Protein AF-A0AAV9QFA5-F1 (afdb_monomer)

Solvent-accessible surface area (backbone atoms only — not comparable to full-atom values): 26543 Å² total; per-residue (Å²): 133,83,76,80,72,78,78,50,74,69,52,58,62,49,67,73,50,55,66,66,58,46,46,51,51,48,48,49,70,67,62,62,90,58,71,63,77,58,54,52,58,55,51,23,68,74,67,77,43,83,63,63,89,47,69,68,57,44,50,54,50,54,72,70,47,54,64,67,56,48,46,51,50,44,53,53,52,51,53,55,50,52,61,46,68,68,60,72,79,77,77,78,78,76,82,81,81,81,80,79,87,76,86,72,86,90,49,77,66,59,58,51,55,64,50,51,72,65,62,78,75,72,74,91,72,58,77,69,55,53,54,53,49,52,52,51,49,51,54,51,51,51,55,50,52,53,51,52,52,50,51,49,54,52,50,53,50,50,51,52,51,52,51,52,51,52,54,51,51,52,50,56,49,52,54,52,51,52,51,51,52,51,52,52,50,52,52,52,51,53,52,50,53,52,52,51,51,50,54,50,52,49,53,52,52,53,52,54,50,52,53,52,50,52,54,49,52,53,49,55,50,49,52,51,53,52,53,50,51,55,50,50,54,51,53,50,51,53,49,50,52,51,54,50,51,53,50,52,49,53,53,51,52,53,53,52,51,53,50,50,52,53,50,52,53,50,53,51,52,52,52,52,52,52,53,52,50,52,52,51,50,53,51,50,51,50,52,53,51,48,51,52,50,52,51,54,51,51,58,50,59,78,71,58,84,90,80,82,89,85,90,83,84,88,81,90,83,78,88,82,90,77,87,83,88,80,90,81,91,78,93,74,82,85,81,82,78,83,75,80,76,78,82,78,82,80,83,76,85,76,84,89,81,90,78,92,85,83,84,90,82,89,79,88,75,81,89,77,89,75,82,87,81,87,78,90,84,82,90,78,83,84,81,82,85,84,82,96,81,77,87,85,84,76,90,85,82,88,81,91,78,84,86,83,88,76,90,81,83,84,85,90,134

Secondary structure (DSSP, 8-state):
----PPPPHHHHHHHTS-HHHHHHHHHHHHHSS--HHHHHHHHHHHHSSPPPSSHHHHHHHHHHS-HHHHHHHHHHHHHHHHHHHTGGG---PPP------------HHHHHHHHHHHHTT-----HHHHHHHHHHHHHHHHHHHHHHHHHHHHHHHHHHHHHHHHHHHHHHHHHHHHHHHHHHHHHHHHHHHHHHHHHHHHHHHHHHHHHHHHHHHHHHHHHHHHHHHHHHHHHHHHHHHHHHHHHHHHHHHHHHHHHHHHHHHHHHHHHHHHHHHHHHHHHHHHHHHHHHHHHHHHHHHTT------------------------------------------------------------------------------------S-------------------------

Foldseek 3Di:
DPPPDDDDPLLVVLVPDDLVVLLVLLVVLCVPPDDNVQLQVQQCVLVVHRQDPDPVSNSVVSVPDDSNVSSVSNVSSVVSVVVVVVPPPPDDDDPPDDDDDDDDDDDPVVVVVVVVVVVVPDPDDDPVVVVVVVVVVVVVVVVVVVVVVVVVVVVVVVVVVVVVVVVVVVVVVVVVVVVVVVVVVVVVVVVVVVVVVVVVVVVVVVVVVVVVVVVVVVVVVVVVVVVVVVVVVVVVVVVVVVVVVVVVVVVVVVVVVVVVVVVVVVVVVVVVVVVVVVVVVVVVVVVVVVVVVVVVVVVVVVVDDDDDDDDDDDDDDDDDDDDDDDDDDDDDDDDDDPPPDDDDPPPDDDDDDDDDDDDDDDDDDDDDDDDDDDDDDDDDDDDDDDDPDDDDDDDDDDDDDDDDDDDDDDDDD

Organism: NCBI:txid1690605

pLDDT: mean 73.98, std 24.0, range [32.34, 98.69]

Structure (mmCIF, N/CA/C/O backbone):
data_AF-A0AAV9QFA5-F1
#
_entry.id   AF-A0AAV9QFA5-F1
#
loop_
_atom_site.group_PDB
_atom_site.id
_atom_site.type_symbol
_atom_site.label_atom_id
_atom_site.label_alt_id
_atom_site.label_comp_id
_atom_site.label_asym_id
_atom_site.label_entity_id
_atom_site.label_seq_id
_atom_site.pdbx_PDB_ins_code
_atom_site.Cartn_x
_atom_site.Cartn_y
_atom_site.Cartn_z
_atom_site.occupancy
_atom_site.B_iso_or_equiv
_atom_site.auth_seq_id
_atom_site.auth_comp_id
_atom_site.auth_asym_id
_atom_site.auth_atom_id
_atom_site.pdbx_PDB_model_num
ATOM 1 N N . MET A 1 1 ? -21.605 -29.987 -38.524 1.00 42.47 1 MET A N 1
ATOM 2 C CA . MET A 1 1 ? -20.638 -30.552 -37.555 1.00 42.47 1 MET A CA 1
ATOM 3 C C . MET A 1 1 ? -19.400 -29.668 -37.545 1.00 42.47 1 MET A C 1
ATOM 5 O O . MET A 1 1 ? -18.471 -29.911 -38.312 1.00 42.47 1 MET A O 1
ATOM 9 N N . ASP A 1 2 ? -19.405 -28.614 -36.729 1.00 53.00 2 ASP A N 1
ATOM 10 C CA . ASP A 1 2 ? -18.242 -27.740 -36.583 1.00 53.00 2 ASP A CA 1
ATOM 11 C C . ASP A 1 2 ? -17.099 -28.511 -35.930 1.00 53.00 2 ASP A C 1
ATOM 13 O O . ASP A 1 2 ? -17.177 -28.951 -34.780 1.00 53.00 2 ASP A O 1
ATOM 17 N N . ARG A 1 3 ? -16.024 -28.720 -36.691 1.00 61.84 3 ARG A N 1
ATOM 18 C CA . ARG A 1 3 ? -14.793 -29.314 -36.171 1.00 61.84 3 ARG A CA 1
ATOM 19 C C . ARG A 1 3 ? -14.225 -28.343 -35.139 1.00 61.84 3 ARG A C 1
ATOM 21 O O . ARG A 1 3 ? -13.614 -27.347 -35.521 1.00 61.84 3 ARG A O 1
ATOM 28 N N . LYS A 1 4 ? -14.427 -28.633 -33.848 1.00 66.50 4 LYS A N 1
ATOM 29 C CA . LYS A 1 4 ? -13.821 -27.899 -32.727 1.00 66.50 4 LYS A CA 1
ATOM 30 C C . LYS A 1 4 ? -12.313 -27.797 -32.975 1.00 66.50 4 LYS A C 1
ATOM 32 O O . LYS A 1 4 ? -11.585 -28.782 -32.846 1.00 66.50 4 LYS A O 1
ATOM 37 N N . ARG A 1 5 ? -11.847 -26.621 -33.407 1.00 71.50 5 ARG A N 1
ATOM 38 C CA . ARG A 1 5 ? -10.420 -26.353 -33.598 1.00 71.50 5 ARG A CA 1
ATOM 39 C C . ARG A 1 5 ? -9.764 -26.420 -32.226 1.00 71.50 5 ARG A C 1
ATOM 41 O O . ARG A 1 5 ? -10.173 -25.704 -31.318 1.00 71.50 5 ARG A O 1
ATOM 48 N N . LYS A 1 6 ? -8.765 -27.292 -32.075 1.00 79.56 6 LYS A N 1
ATOM 49 C CA . LYS A 1 6 ? -7.965 -27.347 -30.849 1.00 79.56 6 LYS A CA 1
ATOM 50 C C . LYS A 1 6 ? -7.319 -25.968 -30.632 1.00 79.56 6 LYS A C 1
ATOM 52 O O . LYS A 1 6 ? -6.746 -25.440 -31.591 1.00 79.56 6 LYS A O 1
ATOM 57 N N . PRO A 1 7 ? -7.430 -25.374 -29.432 1.00 78.88 7 PRO A N 1
ATOM 58 C CA . PRO A 1 7 ? -6.822 -24.082 -29.153 1.00 78.88 7 PRO A CA 1
ATOM 59 C C . PRO A 1 7 ? -5.304 -24.178 -29.339 1.00 78.88 7 PRO A C 1
ATOM 61 O O . PRO A 1 7 ? -4.666 -25.150 -28.934 1.00 78.88 7 PRO A O 1
ATOM 64 N N . THR A 1 8 ? -4.720 -23.185 -30.008 1.00 87.12 8 THR A N 1
ATOM 65 C CA . THR A 1 8 ? -3.267 -23.071 -30.153 1.00 87.12 8 THR A CA 1
ATOM 66 C C . THR A 1 8 ? -2.633 -22.771 -28.793 1.00 87.12 8 THR A C 1
ATOM 68 O O . THR A 1 8 ? -3.228 -22.083 -27.968 1.00 87.12 8 THR A O 1
ATOM 71 N N . ARG A 1 9 ? -1.395 -23.232 -28.558 1.00 90.12 9 ARG A N 1
ATOM 72 C CA . ARG A 1 9 ? -0.648 -22.981 -27.304 1.00 90.12 9 ARG A CA 1
ATOM 73 C C . ARG A 1 9 ? -0.592 -21.490 -26.935 1.00 90.12 9 ARG A C 1
ATOM 75 O O . ARG A 1 9 ? -0.632 -21.139 -25.764 1.00 90.12 9 ARG A O 1
ATOM 82 N N . THR A 1 10 ? -0.525 -20.611 -27.935 1.00 89.94 10 THR A N 1
ATOM 83 C CA . THR A 1 10 ? -0.555 -19.152 -27.753 1.00 89.94 10 THR A CA 1
ATOM 84 C C . THR A 1 10 ? -1.897 -18.662 -27.213 1.00 89.94 10 THR A C 1
ATOM 86 O O . THR A 1 10 ? -1.917 -17.769 -26.378 1.00 89.94 10 THR A O 1
ATOM 89 N N . ARG A 1 11 ? -3.013 -19.264 -27.645 1.00 92.88 11 ARG A N 1
ATOM 90 C CA . ARG A 1 11 ? -4.355 -18.930 -27.155 1.00 92.88 11 ARG A CA 1
ATOM 91 C C . ARG A 1 11 ? -4.520 -19.322 -25.689 1.00 92.88 11 ARG A C 1
ATOM 93 O O . ARG A 1 11 ? -4.958 -18.489 -24.915 1.00 92.88 11 ARG A O 1
ATOM 100 N N . GLN A 1 12 ? -4.073 -20.521 -25.309 1.00 93.62 12 GLN A N 1
ATOM 101 C CA . GLN A 1 12 ? -4.110 -20.979 -23.911 1.00 93.62 12 GLN A CA 1
ATOM 102 C C . GLN A 1 12 ? -3.347 -20.029 -22.978 1.00 93.62 12 GLN A C 1
ATOM 104 O O . GLN A 1 12 ? -3.880 -19.610 -21.963 1.00 93.62 12 GLN A O 1
ATOM 109 N N . LYS A 1 13 ? -2.142 -19.593 -23.374 1.00 94.88 13 LYS A N 1
ATOM 110 C CA . LYS A 1 13 ? -1.381 -18.597 -22.602 1.00 94.88 13 LYS A CA 1
ATOM 111 C C . LYS A 1 13 ? -2.098 -17.253 -22.479 1.00 94.88 13 LYS A C 1
ATOM 113 O O . LYS A 1 13 ? -1.932 -16.575 -21.482 1.00 94.88 13 LYS A O 1
ATOM 118 N N . LEU A 1 14 ? -2.846 -16.838 -23.501 1.00 95.00 14 LEU A N 1
ATOM 119 C CA . LEU A 1 14 ? -3.589 -15.575 -23.488 1.00 95.00 14 LEU A CA 1
ATOM 120 C C . LEU A 1 14 ? -4.893 -15.660 -22.679 1.00 95.00 14 LEU A C 1
ATOM 122 O O . LEU A 1 14 ? -5.385 -14.636 -22.218 1.00 95.00 14 LEU A O 1
ATOM 126 N N . GLU A 1 15 ? -5.433 -16.864 -22.475 1.00 95.06 15 GLU A N 1
ATOM 127 C CA . GLU A 1 15 ? -6.587 -17.101 -21.601 1.00 95.06 15 GLU A CA 1
ATOM 128 C C . GLU A 1 15 ? -6.242 -16.903 -20.114 1.00 95.06 15 GLU A C 1
ATOM 130 O O . GLU A 1 15 ? -7.139 -16.575 -19.339 1.00 95.06 15 GLU A O 1
ATOM 135 N N . GLU A 1 16 ? -4.967 -17.010 -19.725 1.00 95.88 16 GLU A N 1
ATOM 136 C CA . GLU A 1 16 ? -4.486 -16.748 -18.356 1.00 95.88 16 GLU A CA 1
ATOM 137 C C . GLU A 1 16 ? -4.472 -15.250 -18.000 1.00 95.88 16 GLU A C 1
ATOM 139 O O . GLU A 1 16 ? -4.612 -14.904 -16.831 1.00 95.88 16 GLU A O 1
ATOM 144 N N . TYR A 1 17 ? -4.375 -14.358 -18.991 1.00 95.88 17 TYR A N 1
ATOM 145 C CA . TYR A 1 17 ? -4.327 -12.911 -18.753 1.00 95.88 17 TYR A CA 1
ATOM 146 C C . TYR A 1 17 ? -5.702 -12.346 -18.374 1.00 95.88 17 TYR A C 1
ATOM 148 O O . TYR A 1 17 ? -6.745 -12.773 -18.895 1.00 95.88 17 TYR A O 1
ATOM 156 N N . ASN A 1 18 ? -5.718 -11.351 -17.487 1.00 96.50 18 ASN A N 1
ATOM 157 C CA . ASN A 1 18 ? -6.930 -10.588 -17.192 1.00 96.50 18 ASN A CA 1
ATOM 158 C C . ASN A 1 18 ? -7.257 -9.602 -18.339 1.00 96.50 18 ASN A C 1
ATOM 160 O O . ASN A 1 18 ? -6.518 -9.463 -19.321 1.00 96.50 18 ASN A O 1
ATOM 164 N N . LYS A 1 19 ? -8.426 -8.957 -18.266 1.00 96.94 19 LYS A N 1
ATOM 165 C CA . LYS A 1 19 ? -8.888 -8.069 -19.340 1.00 96.94 19 LYS A CA 1
ATOM 166 C C . LYS A 1 19 ? -7.982 -6.840 -19.466 1.00 96.94 19 LYS A C 1
ATOM 168 O O . LYS A 1 19 ? -7.633 -6.477 -20.590 1.00 96.94 19 LYS A O 1
ATOM 173 N N . GLU A 1 20 ? -7.578 -6.231 -18.351 1.00 95.56 20 GLU A N 1
ATOM 174 C CA . GLU A 1 20 ? -6.717 -5.044 -18.352 1.00 95.56 20 GLU A CA 1
ATOM 175 C C . GLU A 1 20 ? -5.323 -5.332 -18.925 1.00 95.56 20 GLU A C 1
ATOM 177 O O . GLU A 1 20 ? -4.786 -4.529 -19.688 1.00 95.56 20 GLU A O 1
ATOM 182 N N . GLU A 1 21 ? -4.747 -6.494 -18.628 1.00 96.25 21 GLU A N 1
ATOM 183 C CA . GLU A 1 21 ? -3.449 -6.939 -19.132 1.00 96.25 21 GLU A CA 1
ATOM 184 C C . GLU A 1 21 ? -3.484 -7.164 -20.643 1.00 96.25 21 GLU A C 1
ATOM 186 O O . GLU A 1 21 ? -2.555 -6.768 -21.349 1.00 96.25 21 GLU A O 1
ATOM 191 N N . LEU A 1 22 ? -4.564 -7.759 -21.163 1.00 96.06 22 LEU A N 1
ATOM 192 C CA . LEU A 1 22 ? -4.754 -7.918 -22.605 1.00 96.06 22 LEU A CA 1
ATOM 193 C C . LEU A 1 22 ? -4.885 -6.561 -23.301 1.00 96.06 22 LEU A C 1
ATOM 195 O O . LEU A 1 22 ? -4.252 -6.349 -24.335 1.00 96.06 22 LEU A O 1
ATOM 199 N N . VAL A 1 23 ? -5.651 -5.626 -22.728 1.00 95.50 23 VAL A N 1
ATOM 200 C CA . VAL A 1 23 ? -5.765 -4.255 -23.253 1.00 95.50 23 VAL A CA 1
ATOM 201 C C . VAL A 1 23 ? -4.403 -3.564 -23.239 1.00 95.50 23 VAL A C 1
ATOM 203 O O . VAL A 1 23 ? -3.981 -3.036 -24.264 1.00 95.50 23 VAL A O 1
ATOM 206 N N . THR A 1 24 ? -3.673 -3.637 -22.126 1.00 94.75 24 THR A N 1
ATOM 207 C CA . THR A 1 24 ? -2.336 -3.041 -21.976 1.00 94.75 24 THR A CA 1
ATOM 208 C C . THR A 1 24 ? -1.352 -3.625 -22.983 1.00 94.75 24 THR A C 1
ATOM 210 O O . THR A 1 24 ? -0.575 -2.896 -23.597 1.00 94.75 24 THR A O 1
ATOM 213 N N . ARG A 1 25 ? -1.415 -4.937 -23.221 1.00 93.75 25 ARG A N 1
ATOM 214 C CA . ARG A 1 25 ? -0.549 -5.620 -24.181 1.00 93.75 25 ARG A CA 1
ATOM 215 C C . ARG A 1 25 ? -0.886 -5.299 -25.633 1.00 93.75 25 ARG A C 1
ATOM 217 O O . ARG A 1 25 ? 0.012 -5.230 -26.466 1.00 93.75 25 ARG A O 1
ATOM 224 N N . ILE A 1 26 ? -2.162 -5.107 -25.957 1.00 92.06 26 ILE A N 1
ATOM 225 C CA . ILE A 1 26 ? -2.571 -4.611 -27.275 1.00 92.06 26 ILE A CA 1
ATOM 226 C C . ILE A 1 26 ? -2.088 -3.168 -27.452 1.00 92.06 26 ILE A C 1
ATOM 228 O O . ILE A 1 26 ? -1.515 -2.857 -28.494 1.00 92.06 26 ILE A O 1
ATOM 232 N N . SER A 1 27 ? -2.247 -2.319 -26.434 1.00 90.94 27 SER A N 1
ATOM 233 C CA . SER A 1 27 ? -1.772 -0.933 -26.446 1.00 90.94 27 SER A CA 1
ATOM 234 C C . SER A 1 27 ? -0.256 -0.844 -26.616 1.00 90.94 27 SER A C 1
ATOM 236 O O . SER A 1 27 ? 0.197 -0.099 -27.475 1.00 90.94 27 SER A O 1
ATOM 238 N N . SER A 1 28 ? 0.536 -1.667 -25.921 1.00 91.50 28 SER A N 1
ATOM 239 C CA . SER A 1 28 ? 1.997 -1.666 -26.090 1.00 91.50 28 SER A CA 1
ATOM 240 C C . SER A 1 28 ? 2.428 -2.109 -27.492 1.00 91.50 28 SER A C 1
ATOM 242 O O . SER A 1 28 ? 3.265 -1.465 -28.121 1.00 91.50 28 SER A O 1
ATOM 244 N N . LEU A 1 29 ? 1.767 -3.125 -28.065 1.00 87.06 29 LEU A N 1
ATOM 245 C CA . LEU A 1 29 ? 1.977 -3.524 -29.465 1.00 87.06 29 LEU A CA 1
ATOM 246 C C . LEU A 1 29 ? 1.606 -2.411 -30.465 1.00 87.06 29 LEU A C 1
ATOM 248 O O . LEU A 1 29 ? 2.094 -2.407 -31.604 1.00 87.06 29 LEU A O 1
ATOM 252 N N . ILE A 1 30 ? 0.734 -1.480 -30.069 1.00 84.06 30 ILE A N 1
ATOM 253 C CA . ILE A 1 30 ? 0.340 -0.296 -30.842 1.00 84.06 30 ILE A CA 1
ATOM 254 C C . ILE A 1 30 ? 1.272 0.897 -30.574 1.00 84.06 30 ILE A C 1
ATOM 256 O O . ILE A 1 30 ? 1.426 1.727 -31.466 1.00 84.06 30 ILE A O 1
ATOM 260 N N . ASP A 1 31 ? 1.934 0.977 -29.427 1.00 81.44 31 ASP A N 1
ATOM 261 C CA . ASP A 1 31 ? 2.825 2.088 -29.078 1.00 81.44 31 ASP A CA 1
ATOM 262 C C . ASP A 1 31 ? 4.261 1.905 -29.588 1.00 81.44 31 ASP A C 1
ATOM 264 O O . ASP A 1 31 ? 4.904 2.897 -29.918 1.00 81.44 31 ASP A O 1
ATOM 268 N N . ASP A 1 32 ? 4.734 0.667 -29.776 1.00 75.44 32 ASP A N 1
ATOM 269 C CA . ASP A 1 32 ? 6.092 0.373 -30.267 1.00 75.44 32 ASP A CA 1
ATOM 270 C C . ASP A 1 32 ? 6.318 0.863 -31.715 1.00 75.44 32 ASP A C 1
ATOM 272 O O . ASP A 1 32 ? 6.100 0.110 -32.657 1.00 75.44 32 ASP A O 1
ATOM 276 N N . GLU A 1 33 ? 6.636 2.144 -31.917 1.00 55.16 33 GLU A N 1
ATOM 277 C CA . GLU A 1 33 ? 7.306 2.798 -33.063 1.00 55.16 33 GLU A CA 1
ATOM 278 C C . GLU A 1 33 ? 7.108 2.195 -34.482 1.00 55.16 33 GLU A C 1
ATOM 280 O O . GLU A 1 33 ? 8.012 2.143 -35.316 1.00 55.16 33 GLU A O 1
ATOM 285 N N . TYR A 1 34 ? 5.898 1.733 -34.804 1.00 62.44 34 TYR A N 1
ATOM 286 C CA . TYR A 1 34 ? 5.556 1.119 -36.090 1.00 62.44 34 TYR A CA 1
ATOM 287 C C . TYR A 1 34 ? 4.639 2.054 -36.887 1.00 62.44 34 TYR A C 1
ATOM 289 O O . TYR A 1 34 ? 3.725 2.665 -36.324 1.00 62.44 34 TYR A O 1
ATOM 297 N N . PRO A 1 35 ? 4.782 2.133 -38.224 1.00 67.88 35 PRO A N 1
ATOM 298 C CA . PRO A 1 35 ? 3.995 3.050 -39.041 1.00 67.88 35 PRO A CA 1
ATOM 299 C C . PRO A 1 35 ? 2.487 2.785 -38.896 1.00 67.88 35 PRO A C 1
ATOM 301 O O . PRO A 1 35 ? 1.965 1.760 -39.364 1.00 67.88 35 PRO A O 1
ATOM 304 N N . ALA A 1 36 ? 1.786 3.751 -38.286 1.00 65.56 36 ALA A N 1
ATOM 305 C CA . ALA A 1 36 ? 0.366 3.722 -37.911 1.00 65.56 36 ALA A CA 1
ATOM 306 C C . ALA A 1 36 ? -0.564 3.231 -39.037 1.00 65.56 36 ALA A C 1
ATOM 308 O O . ALA A 1 36 ? -1.505 2.468 -38.809 1.00 65.56 36 ALA A O 1
ATOM 309 N N . ARG A 1 37 ? -0.229 3.563 -40.293 1.00 67.44 37 ARG A N 1
ATOM 310 C CA . ARG A 1 37 ? -0.969 3.144 -41.498 1.00 67.44 37 ARG A CA 1
ATOM 311 C C . ARG A 1 37 ? -1.100 1.629 -41.643 1.00 67.44 37 ARG A C 1
ATOM 313 O O . ARG A 1 37 ? -2.075 1.137 -42.204 1.00 67.44 37 ARG A O 1
ATOM 320 N N . THR A 1 38 ? -0.118 0.872 -41.167 1.00 66.44 38 THR A N 1
ATOM 321 C CA . THR A 1 38 ? -0.115 -0.583 -41.336 1.00 66.44 38 THR A CA 1
ATOM 322 C C . THR A 1 38 ? -0.769 -1.354 -40.201 1.00 66.44 38 THR A C 1
ATOM 324 O O . THR A 1 38 ? -1.320 -2.421 -40.461 1.00 66.44 38 THR A O 1
ATOM 327 N N . ARG A 1 39 ? -0.799 -0.779 -38.995 1.00 71.12 39 ARG A N 1
ATOM 328 C CA . ARG A 1 39 ? -1.568 -1.292 -37.853 1.00 71.12 39 ARG A CA 1
ATOM 329 C C . ARG A 1 39 ? -3.066 -1.173 -38.112 1.00 71.12 39 ARG A C 1
ATOM 331 O O . ARG A 1 39 ? -3.784 -2.164 -38.003 1.00 71.12 39 ARG A O 1
ATOM 338 N N . LYS A 1 40 ? -3.499 -0.003 -38.600 1.00 71.56 40 LYS A N 1
ATOM 339 C CA . LYS A 1 40 ? -4.902 0.272 -38.942 1.00 71.56 40 LYS A CA 1
ATOM 340 C C . LYS A 1 40 ? -5.465 -0.756 -39.927 1.00 71.56 40 LYS A C 1
ATOM 342 O O . LYS A 1 40 ? -6.566 -1.241 -39.733 1.00 71.56 40 LYS A O 1
ATOM 347 N N . LYS A 1 41 ? -4.673 -1.164 -40.928 1.00 76.12 41 LYS A N 1
ATOM 348 C CA . LYS A 1 41 ? -5.077 -2.154 -41.943 1.00 76.12 41 LYS A CA 1
ATOM 349 C C . LYS A 1 41 ? -5.141 -3.598 -41.428 1.00 76.12 41 LYS A C 1
ATOM 351 O O . LYS A 1 41 ? -5.898 -4.395 -41.976 1.00 76.12 41 LYS A O 1
ATOM 356 N N . ALA A 1 42 ? -4.312 -3.958 -40.447 1.00 69.94 42 ALA A N 1
ATOM 357 C CA . ALA A 1 42 ? -4.328 -5.295 -39.854 1.00 69.94 42 ALA A CA 1
ATOM 358 C C . ALA A 1 42 ? -5.530 -5.448 -38.916 1.00 69.94 42 ALA A C 1
ATOM 360 O O . ALA A 1 42 ? -6.305 -6.387 -39.063 1.00 69.94 42 ALA A O 1
ATOM 361 N N . LEU A 1 43 ? -5.731 -4.472 -38.028 1.00 68.69 43 LEU A N 1
ATOM 362 C CA . LEU A 1 43 ? -6.855 -4.477 -37.101 1.00 68.69 43 LEU A CA 1
ATOM 363 C C . LEU A 1 43 ? -8.196 -4.288 -37.833 1.00 68.69 43 LEU A C 1
ATOM 365 O O . LEU A 1 43 ? -9.148 -4.981 -37.501 1.00 68.69 43 LEU A O 1
ATOM 369 N N . SER A 1 44 ? -8.277 -3.456 -38.882 1.00 78.19 44 SER A N 1
ATOM 370 C CA . SER A 1 44 ? -9.551 -3.227 -39.591 1.00 78.19 44 SER A CA 1
ATOM 371 C C . SER A 1 44 ? -10.041 -4.461 -40.342 1.00 78.19 44 SER A C 1
ATOM 373 O O . SER A 1 44 ? -11.238 -4.718 -40.417 1.00 78.19 44 SER A O 1
ATOM 375 N N . ARG A 1 45 ? -9.112 -5.277 -40.857 1.00 77.06 45 ARG A N 1
ATOM 376 C CA . ARG A 1 45 ? -9.439 -6.558 -41.495 1.00 77.06 45 ARG A CA 1
ATOM 377 C C . ARG A 1 45 ? -9.969 -7.594 -40.511 1.00 77.06 45 ARG A C 1
ATOM 379 O O . ARG A 1 45 ? -10.764 -8.431 -40.919 1.00 77.06 45 ARG A O 1
ATOM 386 N N . GLN A 1 46 ? -9.511 -7.557 -39.262 1.00 67.81 46 GLN A N 1
ATOM 387 C CA . GLN A 1 46 ? -9.913 -8.515 -38.233 1.00 67.81 46 GLN A CA 1
ATOM 388 C C . GLN A 1 46 ? -11.216 -8.099 -37.540 1.00 67.81 46 GLN A C 1
ATOM 390 O O . GLN A 1 46 ? -12.036 -8.949 -37.214 1.00 67.81 46 GLN A O 1
ATOM 395 N N . LEU A 1 47 ? -11.394 -6.792 -37.329 1.00 64.56 47 LEU A N 1
ATOM 396 C CA . LEU A 1 47 ? -12.547 -6.212 -36.644 1.00 64.56 47 LEU A CA 1
ATOM 397 C C . LEU A 1 47 ? -13.806 -6.172 -37.510 1.00 64.56 47 LEU A C 1
ATOM 399 O O . LEU A 1 47 ? -14.907 -6.115 -36.975 1.00 64.56 47 LEU A O 1
ATOM 403 N N . GLY A 1 48 ? -13.661 -6.178 -38.839 1.00 70.88 48 GLY A N 1
ATOM 404 C CA . GLY A 1 48 ? -14.790 -6.008 -39.758 1.00 70.88 48 GLY A CA 1
ATOM 405 C C . GLY A 1 48 ? -15.391 -4.596 -39.746 1.00 70.88 48 GLY A C 1
ATOM 406 O O . GLY A 1 48 ? -16.335 -4.336 -40.484 1.00 70.88 48 GLY A O 1
ATOM 407 N N . CYS A 1 49 ? -14.829 -3.681 -38.955 1.00 65.25 49 CYS A N 1
ATOM 408 C CA . CYS A 1 49 ? -15.191 -2.272 -38.885 1.00 65.25 49 CYS A CA 1
ATOM 409 C C . CYS A 1 49 ? -13.959 -1.376 -39.077 1.00 65.25 49 CYS A C 1
ATOM 411 O O . CYS A 1 49 ? -12.809 -1.777 -38.854 1.00 65.25 49 CYS A O 1
ATOM 413 N N . GLU A 1 50 ? -14.204 -0.153 -39.550 1.00 69.00 50 GLU A N 1
ATOM 414 C CA . GLU A 1 50 ? -13.166 0.865 -39.652 1.00 69.00 50 GLU A CA 1
ATOM 415 C C . GLU A 1 50 ? -12.647 1.183 -38.252 1.00 69.00 50 GLU A C 1
ATOM 417 O O . GLU A 1 50 ? -13.423 1.530 -37.364 1.00 69.00 50 GLU A O 1
ATOM 422 N N . LEU A 1 51 ? -11.334 1.035 -38.035 1.00 71.38 51 LEU A N 1
ATOM 423 C CA . LEU A 1 51 ? -10.775 1.452 -36.756 1.00 71.38 51 LEU A CA 1
ATOM 424 C C . LEU A 1 51 ? -10.971 2.954 -36.592 1.00 71.38 51 LEU A C 1
ATOM 426 O O . LEU A 1 51 ? -10.621 3.695 -37.530 1.00 71.38 51 LEU A O 1
ATOM 430 N N . PRO A 1 52 ? -11.391 3.387 -35.394 1.00 77.75 52 PRO A N 1
ATOM 431 C CA . PRO A 1 52 ? -11.379 4.792 -35.051 1.00 77.75 52 PRO A CA 1
ATOM 432 C C . PRO A 1 52 ? -10.002 5.401 -35.335 1.00 77.75 52 PRO A C 1
ATOM 434 O O . PRO A 1 52 ? -8.956 4.751 -35.204 1.00 77.75 52 PRO A O 1
ATOM 437 N N . ALA A 1 53 ? -10.008 6.625 -35.861 1.00 75.62 53 ALA A N 1
ATOM 438 C CA . ALA A 1 53 ? -8.775 7.347 -36.158 1.00 75.62 53 ALA A CA 1
ATOM 439 C C . ALA A 1 53 ? -8.112 7.865 -34.879 1.00 75.62 53 ALA A C 1
ATOM 441 O O . ALA A 1 53 ? -6.890 8.016 -34.865 1.00 75.62 53 ALA A O 1
ATOM 442 N N . ASP A 1 54 ? -8.909 8.093 -33.835 1.00 84.25 54 ASP A N 1
ATOM 443 C CA . ASP A 1 54 ? -8.444 8.575 -32.549 1.00 84.25 54 ASP A CA 1
ATOM 444 C C . ASP A 1 54 ? -8.032 7.422 -31.616 1.00 84.25 54 ASP A C 1
ATOM 446 O O . ASP A 1 54 ? -8.657 6.358 -31.552 1.00 84.25 54 ASP A O 1
ATOM 450 N N . ARG A 1 55 ? -6.943 7.643 -30.877 1.00 83.44 55 ARG A N 1
ATOM 451 C CA . ARG A 1 55 ? -6.393 6.703 -29.895 1.00 83.44 55 ARG A CA 1
ATOM 452 C C . ARG A 1 55 ? -7.359 6.508 -28.727 1.00 83.44 55 ARG A C 1
ATOM 454 O O . ARG A 1 55 ? -7.494 5.387 -28.238 1.00 83.44 55 ARG A O 1
ATOM 461 N N . SER A 1 56 ? -8.045 7.573 -28.320 1.00 85.94 56 SER A N 1
ATOM 462 C CA . SER A 1 56 ? -9.016 7.559 -27.221 1.00 85.94 56 SER A CA 1
ATOM 463 C C . SER A 1 56 ? -10.199 6.640 -27.540 1.00 85.94 56 SER A C 1
ATOM 465 O O . SER A 1 56 ? -10.562 5.782 -26.740 1.00 85.94 56 SER A O 1
ATOM 467 N N . GLU A 1 57 ? -10.734 6.743 -28.758 1.00 88.12 57 GLU A N 1
ATOM 468 C CA . GLU A 1 57 ? -11.810 5.884 -29.267 1.00 88.12 57 GLU A CA 1
ATOM 469 C C . GLU A 1 57 ? -11.378 4.414 -29.416 1.00 88.12 57 GLU A C 1
ATOM 471 O O . GLU A 1 57 ? -12.154 3.489 -29.170 1.00 88.12 57 GLU A O 1
ATOM 476 N N . LEU A 1 58 ? -10.121 4.162 -29.797 1.00 86.75 58 LEU A N 1
ATOM 477 C CA . LEU A 1 58 ? -9.587 2.801 -29.829 1.00 86.75 58 LEU A CA 1
ATOM 478 C C . LEU A 1 58 ? -9.508 2.201 -28.420 1.00 86.75 58 LEU A C 1
ATOM 480 O O . LEU A 1 58 ? -9.824 1.027 -28.228 1.00 86.75 58 LEU A O 1
ATOM 484 N N . GLN A 1 59 ? -9.111 2.997 -27.430 1.00 90.44 59 GLN A N 1
ATOM 485 C CA . GLN A 1 59 ? -8.998 2.548 -26.049 1.00 90.44 59 GLN A CA 1
ATOM 486 C C . GLN A 1 59 ? -10.366 2.231 -25.435 1.00 90.44 59 GLN A C 1
ATOM 488 O O . GLN A 1 59 ? -10.517 1.176 -24.816 1.00 90.44 59 GLN A O 1
ATOM 493 N N . THR A 1 60 ? -11.385 3.059 -25.677 1.00 91.75 60 THR A N 1
ATOM 494 C CA . THR A 1 60 ? -12.764 2.766 -25.247 1.00 91.75 60 THR A CA 1
ATOM 495 C C . THR A 1 60 ? -13.328 1.527 -25.954 1.00 91.75 60 THR A C 1
ATOM 497 O O . THR A 1 60 ? -14.010 0.702 -25.334 1.00 91.75 60 THR A O 1
ATOM 500 N N . HIS A 1 61 ? -12.982 1.311 -27.228 1.00 90.31 61 HIS A N 1
ATOM 501 C CA . HIS A 1 61 ? -13.346 0.089 -27.946 1.00 90.31 61 HIS A CA 1
ATOM 502 C C . HIS A 1 61 ? -12.692 -1.167 -27.344 1.00 90.31 61 HIS A C 1
ATOM 504 O O . HIS A 1 61 ? -13.342 -2.199 -27.179 1.00 90.31 61 HIS A O 1
ATOM 510 N N . LEU A 1 62 ? -11.416 -1.091 -26.960 1.00 92.62 62 LEU A N 1
ATOM 511 C CA . LEU A 1 62 ? -10.719 -2.201 -26.302 1.00 92.62 62 LEU A CA 1
ATOM 512 C C . LEU A 1 62 ? -11.278 -2.480 -24.898 1.00 92.62 62 LEU A 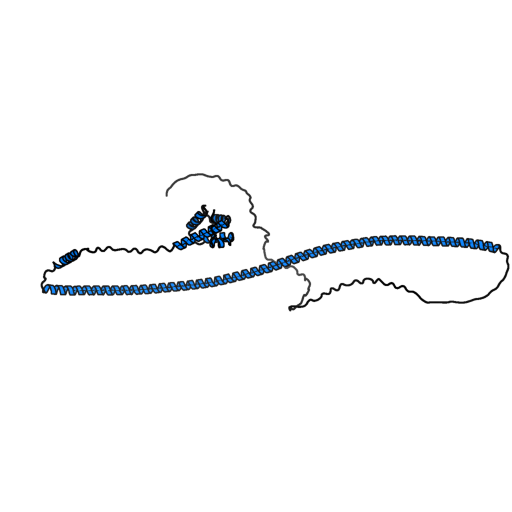C 1
ATOM 514 O O . LEU A 1 62 ? -11.433 -3.641 -24.519 1.00 92.62 62 LEU A O 1
ATOM 518 N N . GLN A 1 63 ? -11.650 -1.442 -24.148 1.00 93.81 63 GLN A N 1
ATOM 519 C CA . GLN A 1 63 ? -12.269 -1.588 -22.827 1.00 93.81 63 GLN A CA 1
ATOM 520 C C . GLN A 1 63 ? -13.673 -2.206 -22.892 1.00 93.81 63 GLN A C 1
ATOM 522 O O . GLN A 1 63 ? -14.049 -2.961 -21.994 1.00 93.81 63 GLN A O 1
ATOM 527 N N . SER A 1 64 ? -14.438 -1.949 -23.957 1.00 93.75 64 SER A N 1
ATOM 528 C CA . SER A 1 64 ? -15.777 -2.528 -24.159 1.00 93.75 64 SER A CA 1
ATOM 529 C C . SER A 1 64 ? -15.764 -3.928 -24.794 1.00 93.75 64 SER A C 1
ATOM 531 O O . SER A 1 64 ? -16.740 -4.668 -24.664 1.00 93.75 64 SER A O 1
ATOM 533 N N . ALA A 1 65 ? -14.662 -4.349 -25.422 1.00 93.19 65 ALA A N 1
ATOM 534 C CA . ALA A 1 65 ? -14.536 -5.670 -26.042 1.00 93.19 65 ALA A CA 1
ATOM 535 C C . ALA A 1 65 ? -14.591 -6.825 -25.019 1.00 93.19 65 ALA A C 1
ATOM 537 O O . ALA A 1 65 ? -14.224 -6.669 -23.855 1.00 93.19 65 ALA A O 1
ATOM 538 N N . THR A 1 66 ? -15.034 -8.015 -25.442 1.00 96.00 66 THR A N 1
ATOM 539 C CA . THR A 1 66 ? -14.978 -9.224 -24.596 1.00 96.00 66 THR A CA 1
ATOM 540 C C . THR A 1 66 ? -13.558 -9.789 -24.543 1.00 96.00 66 THR A C 1
ATOM 542 O O . THR A 1 66 ? -12.740 -9.526 -25.430 1.00 96.00 66 THR A O 1
ATOM 545 N N . LYS A 1 67 ? -13.254 -10.596 -23.519 1.00 96.25 67 LYS A N 1
ATOM 546 C CA . LYS A 1 67 ? -11.928 -11.209 -23.342 1.00 96.25 67 LYS A CA 1
ATOM 547 C C . LYS A 1 67 ? -11.516 -12.033 -24.567 1.00 96.25 67 LYS A C 1
ATOM 549 O O . LYS A 1 67 ? -10.386 -11.922 -25.029 1.00 96.25 67 LYS A O 1
ATOM 554 N N . GLU A 1 68 ? -12.441 -12.784 -25.158 1.00 94.12 68 GLU A N 1
ATOM 555 C CA . GLU A 1 68 ? -12.191 -13.607 -26.346 1.00 94.12 68 GLU A CA 1
ATOM 556 C C . GLU A 1 68 ? -11.777 -12.754 -27.548 1.00 94.12 68 GLU A C 1
ATOM 558 O O . GLU A 1 68 ? -10.819 -13.093 -28.244 1.00 94.12 68 GLU A O 1
ATOM 563 N N . LYS A 1 69 ? -12.452 -11.616 -27.758 1.00 93.06 69 LYS A N 1
ATOM 564 C CA . LYS A 1 69 ? -12.111 -10.675 -28.831 1.00 93.06 69 LYS A CA 1
ATOM 565 C C . LYS A 1 69 ? -10.730 -10.059 -28.617 1.00 93.06 69 LYS A C 1
ATOM 567 O O . LYS A 1 69 ? -9.955 -9.962 -29.562 1.00 93.06 69 LYS A O 1
ATOM 572 N N . LEU A 1 70 ? -10.383 -9.710 -27.378 1.00 94.88 70 LEU A N 1
ATOM 573 C CA . LEU A 1 70 ? -9.053 -9.189 -27.044 1.00 94.88 70 LEU A CA 1
ATOM 574 C C . LEU A 1 70 ? -7.946 -10.226 -27.298 1.00 94.88 70 LEU A C 1
ATOM 576 O O . LEU A 1 70 ? -6.894 -9.893 -27.853 1.00 94.88 70 LEU A O 1
ATOM 580 N N . ILE A 1 71 ? -8.190 -11.497 -26.971 1.00 94.50 71 ILE A N 1
ATOM 581 C CA . ILE A 1 71 ? -7.268 -12.598 -27.285 1.00 94.50 71 ILE A CA 1
ATOM 582 C C . ILE A 1 71 ? -7.082 -12.717 -28.804 1.00 94.50 71 ILE A C 1
ATOM 584 O O . ILE A 1 71 ? -5.952 -12.813 -29.290 1.00 94.50 71 ILE A O 1
ATOM 588 N N . GLU A 1 72 ? -8.170 -12.659 -29.574 1.00 91.75 72 GLU A N 1
ATOM 589 C CA . GLU A 1 72 ? -8.111 -12.707 -31.036 1.00 91.75 72 GLU A CA 1
ATOM 590 C C . GLU A 1 72 ? -7.350 -11.518 -31.633 1.00 91.75 72 GLU A C 1
ATOM 592 O O . GLU A 1 72 ? -6.505 -11.720 -32.512 1.00 91.75 72 GLU A O 1
ATOM 597 N N . TYR A 1 73 ? -7.563 -10.298 -31.132 1.00 91.00 73 TYR A N 1
ATOM 598 C CA . TYR A 1 73 ? -6.816 -9.114 -31.571 1.00 91.00 73 TYR A CA 1
ATOM 599 C C . TYR A 1 73 ? -5.323 -9.259 -31.293 1.00 91.00 73 TYR A C 1
ATOM 601 O O . TYR A 1 73 ? -4.504 -8.997 -32.176 1.00 91.00 73 TYR A O 1
ATOM 609 N N . THR A 1 74 ? -4.968 -9.753 -30.107 1.00 93.12 74 THR A N 1
ATOM 610 C CA . THR A 1 74 ? -3.573 -9.962 -29.704 1.00 93.12 74 THR A CA 1
ATOM 611 C C . THR A 1 74 ? -2.866 -10.951 -30.632 1.00 93.12 74 THR A C 1
ATOM 613 O O . THR A 1 74 ? -1.794 -10.649 -31.161 1.00 93.12 74 THR A O 1
ATOM 616 N N . ILE A 1 75 ? -3.483 -12.106 -30.907 1.00 92.06 75 ILE A N 1
ATOM 617 C CA . ILE A 1 75 ? -2.926 -13.126 -31.814 1.00 92.06 75 ILE A CA 1
ATOM 618 C C . ILE A 1 75 ? -2.766 -12.565 -33.234 1.00 92.06 75 ILE A C 1
ATOM 620 O O . ILE A 1 75 ? -1.754 -12.790 -33.902 1.00 92.06 75 ILE A O 1
ATOM 624 N N . SER A 1 76 ? -3.757 -11.816 -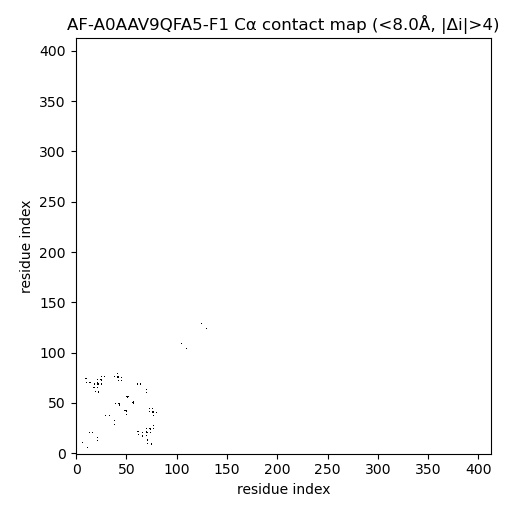33.707 1.00 86.88 76 SER A N 1
ATOM 625 C CA . SER A 1 76 ? -3.775 -11.253 -35.062 1.00 86.88 76 SER A CA 1
ATOM 626 C C . SER A 1 76 ? -2.700 -10.183 -35.261 1.00 86.88 76 SER A C 1
ATOM 628 O O . SER A 1 76 ? -2.028 -10.151 -36.297 1.00 86.88 76 SER A O 1
ATOM 630 N N . LEU A 1 77 ? -2.489 -9.339 -34.248 1.00 87.88 77 LEU A N 1
ATOM 631 C CA . LEU A 1 77 ? -1.402 -8.362 -34.217 1.00 87.88 77 LEU A CA 1
ATOM 632 C C . LEU A 1 77 ? -0.034 -9.047 -34.217 1.00 87.88 77 LEU A C 1
ATOM 634 O O . LEU A 1 77 ? 0.802 -8.731 -35.064 1.00 87.88 77 LEU A O 1
ATOM 638 N N . GLN A 1 78 ? 0.177 -10.020 -33.328 1.00 89.62 78 GLN A N 1
ATOM 639 C CA . GLN A 1 78 ? 1.443 -10.752 -33.222 1.00 89.62 78 GLN A CA 1
ATOM 640 C C . GLN A 1 78 ? 1.802 -11.474 -34.526 1.00 89.62 78 GLN A C 1
ATOM 642 O O . GLN A 1 78 ? 2.901 -11.301 -35.050 1.00 89.62 78 GLN A O 1
ATOM 647 N N . THR A 1 79 ? 0.859 -12.221 -35.103 1.00 86.69 79 THR A N 1
ATOM 648 C CA . THR A 1 79 ? 1.075 -12.943 -36.369 1.00 86.69 79 THR A CA 1
ATOM 649 C C . THR A 1 79 ? 1.335 -11.998 -37.544 1.00 86.69 79 THR A C 1
ATOM 651 O O . THR A 1 79 ? 2.184 -12.278 -38.394 1.00 86.69 79 THR A O 1
ATOM 654 N N . SER A 1 80 ? 0.664 -10.842 -37.588 1.00 84.38 80 SER A N 1
ATOM 655 C CA . SER A 1 80 ? 0.909 -9.814 -38.609 1.00 84.38 80 SER A CA 1
ATOM 656 C C . SER A 1 80 ? 2.303 -9.192 -38.495 1.00 84.38 80 SER A C 1
ATOM 658 O O . SER A 1 80 ? 2.939 -8.923 -39.520 1.00 84.38 80 SER A O 1
ATOM 660 N N . LEU A 1 81 ? 2.787 -8.976 -37.268 1.00 84.12 81 LEU A N 1
ATOM 661 C CA . LEU A 1 81 ? 4.143 -8.494 -36.996 1.00 84.12 81 LEU A CA 1
ATOM 662 C C . LEU A 1 81 ? 5.192 -9.543 -37.396 1.00 84.12 81 LEU A C 1
ATOM 664 O O . LEU A 1 81 ? 6.125 -9.235 -38.140 1.00 84.12 81 LEU A O 1
ATOM 668 N N . GLU A 1 82 ? 5.000 -10.803 -37.011 1.00 86.56 82 GLU A N 1
ATOM 669 C CA . GLU A 1 82 ? 5.915 -11.907 -37.323 1.00 86.56 82 GLU A CA 1
ATOM 670 C C . GLU A 1 82 ? 6.032 -12.172 -38.838 1.00 86.56 82 GLU A C 1
ATOM 672 O O . GLU A 1 82 ? 7.131 -12.321 -39.391 1.00 86.56 82 GLU A O 1
ATOM 677 N N . LEU A 1 83 ? 4.906 -12.126 -39.563 1.00 83.69 83 LEU A N 1
ATOM 678 C CA . LEU A 1 83 ? 4.881 -12.271 -41.023 1.00 83.69 83 LEU A CA 1
ATOM 679 C C . LEU A 1 83 ? 5.667 -11.158 -41.740 1.00 83.69 83 LEU A C 1
ATOM 681 O O . LEU A 1 83 ? 6.120 -11.337 -42.872 1.00 83.69 83 LEU A O 1
ATOM 685 N N . ARG A 1 84 ? 5.828 -9.989 -41.117 1.00 76.50 84 ARG A N 1
ATOM 686 C CA . ARG A 1 84 ? 6.600 -8.878 -41.686 1.00 76.50 84 ARG A CA 1
ATOM 687 C C . ARG A 1 84 ? 8.075 -8.977 -41.370 1.00 76.50 84 ARG A C 1
ATOM 689 O O . ARG A 1 84 ? 8.883 -8.861 -42.292 1.00 76.50 84 ARG A O 1
ATOM 696 N N . MET A 1 85 ? 8.407 -9.268 -40.117 1.00 75.69 85 MET A N 1
ATOM 697 C CA . MET A 1 85 ? 9.789 -9.492 -39.694 1.00 75.69 85 MET A CA 1
ATOM 698 C C . MET A 1 85 ? 10.445 -10.610 -40.521 1.00 75.69 85 MET A C 1
ATOM 700 O O . MET A 1 85 ? 11.602 -10.495 -40.926 1.00 75.69 85 MET A O 1
ATOM 704 N N . SER A 1 86 ? 9.681 -11.644 -40.893 1.00 77.56 86 SER A N 1
ATOM 705 C CA . SER A 1 86 ? 10.157 -12.722 -41.774 1.00 77.56 86 SER A CA 1
ATOM 706 C C . SER A 1 86 ? 10.343 -12.312 -43.248 1.00 77.56 86 SER A C 1
ATOM 708 O O . SER A 1 86 ? 11.195 -12.878 -43.938 1.00 77.56 86 SER A O 1
ATOM 710 N N . LYS A 1 87 ? 9.619 -11.304 -43.756 1.00 69.94 87 LYS A N 1
ATOM 711 C CA . LYS A 1 87 ? 9.692 -10.862 -45.167 1.00 69.94 87 LYS A CA 1
ATOM 712 C C . LYS A 1 87 ? 10.807 -9.853 -45.460 1.00 69.94 87 LYS A C 1
ATOM 714 O O . LYS A 1 87 ? 11.163 -9.668 -46.625 1.00 69.94 87 LYS A O 1
ATOM 719 N N . GLN A 1 88 ? 11.411 -9.237 -44.445 1.00 57.69 88 GLN A N 1
ATOM 720 C CA . GLN A 1 88 ? 12.386 -8.152 -44.630 1.00 57.69 88 GLN A CA 1
ATOM 721 C C . GLN A 1 88 ? 13.781 -8.616 -45.112 1.00 57.69 88 GLN A C 1
ATOM 723 O O . GLN A 1 88 ? 14.596 -7.791 -45.516 1.00 57.69 88 GLN A O 1
ATOM 728 N N . LYS A 1 89 ? 14.059 -9.930 -45.176 1.00 57.62 89 LYS A N 1
ATOM 729 C CA . LYS A 1 89 ? 15.382 -10.472 -45.569 1.00 57.62 89 LYS A CA 1
ATOM 730 C C . LYS A 1 89 ? 15.558 -10.858 -47.049 1.00 57.62 89 LYS A C 1
ATOM 732 O O . LYS A 1 89 ? 16.605 -11.389 -47.411 1.00 57.62 89 LYS A O 1
ATOM 737 N N . ARG A 1 90 ? 14.603 -10.582 -47.949 1.00 55.06 90 ARG A N 1
ATOM 738 C CA . ARG A 1 90 ? 14.725 -10.929 -49.387 1.00 55.06 90 ARG A CA 1
ATOM 739 C C . ARG A 1 90 ? 14.694 -9.715 -50.321 1.00 55.06 90 ARG A C 1
ATOM 741 O O . ARG A 1 90 ? 13.827 -9.593 -51.176 1.00 55.06 90 ARG A O 1
ATOM 748 N N . LYS A 1 91 ? 15.702 -8.849 -50.215 1.00 54.66 91 LYS A N 1
ATOM 749 C CA . LYS A 1 91 ? 16.180 -8.033 -51.346 1.00 54.66 91 LYS A CA 1
ATOM 750 C C . LYS A 1 91 ? 17.701 -8.136 -51.442 1.00 54.66 91 LYS A C 1
ATOM 752 O O . LYS A 1 91 ? 18.427 -7.173 -51.221 1.00 54.66 91 LYS A O 1
ATOM 757 N N . ARG A 1 92 ? 18.195 -9.335 -51.774 1.00 49.94 92 ARG A N 1
ATOM 758 C CA . ARG A 1 92 ? 19.538 -9.469 -52.347 1.00 49.94 92 ARG A CA 1
ATOM 759 C C . ARG A 1 92 ? 19.492 -8.866 -53.748 1.00 49.94 92 ARG A C 1
ATOM 761 O O . ARG A 1 92 ? 18.802 -9.377 -54.625 1.00 49.94 92 ARG A O 1
ATOM 768 N N . ARG A 1 93 ? 20.185 -7.739 -53.905 1.00 48.94 93 ARG A N 1
ATOM 769 C CA . ARG A 1 93 ? 20.526 -7.114 -55.185 1.00 48.94 93 ARG A CA 1
ATOM 770 C C . ARG A 1 93 ? 21.099 -8.186 -56.119 1.00 48.94 93 ARG A C 1
ATOM 772 O O . ARG A 1 93 ? 22.090 -8.819 -55.766 1.00 48.94 93 ARG A O 1
ATOM 779 N N . SER A 1 94 ? 20.493 -8.390 -57.288 1.00 49.00 94 SER A N 1
ATOM 780 C CA . SER A 1 94 ? 21.162 -9.112 -58.370 1.00 49.00 94 SER A CA 1
ATOM 781 C C . SER A 1 94 ? 22.302 -8.232 -58.896 1.00 49.00 94 SER A C 1
ATOM 783 O O . SER A 1 94 ? 22.044 -7.058 -59.192 1.00 49.00 94 SER A O 1
ATOM 785 N N . PRO A 1 95 ? 23.531 -8.738 -59.064 1.00 47.56 95 PRO A N 1
ATOM 786 C CA . PRO A 1 95 ? 24.526 -8.026 -59.844 1.00 47.56 95 PRO A CA 1
ATOM 787 C C . PRO A 1 95 ? 24.066 -8.026 -61.306 1.00 47.56 95 PRO A C 1
ATOM 789 O O . PRO A 1 95 ? 23.876 -9.081 -61.908 1.00 47.56 95 PRO A O 1
ATOM 792 N N . ARG A 1 96 ? 23.850 -6.837 -61.878 1.00 46.25 96 ARG A N 1
ATOM 793 C CA . ARG A 1 96 ? 23.743 -6.675 -63.331 1.00 46.25 96 ARG A CA 1
ATOM 794 C C . ARG A 1 96 ? 25.117 -6.988 -63.927 1.00 46.25 96 ARG A C 1
ATOM 796 O O . ARG A 1 96 ? 26.015 -6.158 -63.843 1.00 46.25 96 ARG A O 1
ATOM 803 N N . CYS A 1 97 ? 25.277 -8.163 -64.530 1.00 40.81 97 CYS A N 1
ATOM 804 C CA . CYS A 1 97 ? 26.344 -8.396 -65.499 1.00 40.81 97 CYS A CA 1
ATOM 805 C C . CYS A 1 97 ? 26.028 -7.583 -66.757 1.00 40.81 97 CYS A C 1
ATOM 807 O O . CYS A 1 97 ? 25.123 -7.923 -67.518 1.00 40.81 97 CYS A O 1
ATOM 809 N N . VAL A 1 98 ? 26.772 -6.500 -66.961 1.00 45.62 98 VAL A N 1
ATOM 810 C CA . VAL A 1 98 ? 26.862 -5.810 -68.247 1.00 45.62 98 VAL A CA 1
ATOM 811 C C . VAL A 1 98 ? 27.748 -6.674 -69.147 1.00 45.62 98 VAL A C 1
ATOM 813 O O . VAL A 1 98 ? 28.948 -6.786 -68.915 1.00 45.62 98 VAL A O 1
ATOM 816 N N . ARG A 1 99 ? 27.150 -7.347 -70.135 1.00 39.09 99 ARG A N 1
ATOM 817 C CA . ARG A 1 99 ? 27.888 -7.969 -71.243 1.00 39.09 99 ARG A CA 1
ATOM 818 C C . ARG A 1 99 ? 28.233 -6.870 -72.247 1.00 39.09 99 ARG A C 1
ATOM 820 O O . ARG A 1 99 ? 27.326 -6.289 -72.836 1.00 39.09 99 ARG A O 1
ATOM 827 N N . HIS A 1 100 ? 29.521 -6.607 -72.445 1.00 38.19 100 HIS A N 1
ATOM 828 C CA . HIS A 1 100 ? 30.004 -5.904 -73.629 1.00 38.19 100 HIS A CA 1
ATOM 829 C C . HIS A 1 100 ? 30.070 -6.907 -74.784 1.00 38.19 100 HIS A C 1
ATOM 831 O O . HIS A 1 100 ? 30.745 -7.931 -74.688 1.00 38.19 100 HIS A O 1
ATOM 837 N N . SER A 1 101 ? 29.320 -6.636 -75.848 1.00 43.22 101 SER A N 1
ATOM 838 C CA . SER A 1 101 ? 29.344 -7.403 -77.090 1.00 43.22 101 SER A CA 1
ATOM 839 C C . SER A 1 101 ? 30.546 -6.959 -77.925 1.00 43.22 101 SER A C 1
ATOM 841 O O . SER A 1 101 ? 30.449 -6.004 -78.691 1.00 43.22 101 SER A O 1
ATOM 843 N N . GLU A 1 102 ? 31.686 -7.623 -77.756 1.00 47.28 102 GLU A N 1
ATOM 844 C CA . GLU A 1 102 ? 32.799 -7.534 -78.702 1.00 47.28 102 GLU A CA 1
ATOM 845 C C . GLU A 1 102 ? 32.500 -8.464 -79.887 1.00 47.28 102 GLU A C 1
ATOM 847 O O . GLU A 1 102 ? 32.335 -9.675 -79.729 1.00 47.28 102 GLU A O 1
ATOM 852 N N . VAL A 1 103 ? 32.358 -7.876 -81.075 1.00 52.94 103 VAL A N 1
ATOM 853 C CA . VAL A 1 103 ? 32.141 -8.592 -82.335 1.00 52.94 103 VAL A CA 1
ATOM 854 C C . VAL A 1 103 ? 33.424 -9.347 -82.680 1.00 52.94 103 VAL A C 1
ATOM 856 O O . VAL A 1 103 ? 34.425 -8.734 -83.047 1.00 52.94 103 VAL A O 1
ATOM 859 N N . GLN A 1 104 ? 33.400 -10.676 -82.568 1.00 50.44 104 GLN A N 1
ATOM 860 C CA . GLN A 1 104 ? 34.446 -11.517 -83.142 1.00 50.44 104 GLN A CA 1
ATOM 861 C C . GLN A 1 104 ? 34.182 -11.767 -84.640 1.00 50.44 104 GLN A C 1
ATOM 863 O O . GLN A 1 104 ? 33.063 -12.147 -85.001 1.00 50.44 104 GLN A O 1
ATOM 868 N N . PRO A 1 105 ? 35.192 -11.603 -85.517 1.00 50.53 105 PRO A N 1
ATOM 869 C CA . PRO A 1 105 ? 35.106 -12.012 -86.917 1.00 50.53 105 PRO A CA 1
ATOM 870 C C . PRO A 1 105 ? 34.959 -13.537 -86.998 1.00 50.53 105 PRO A C 1
ATOM 872 O O . PRO A 1 105 ? 35.744 -14.284 -86.415 1.00 50.53 105 PRO A O 1
ATOM 875 N N . SER A 1 106 ? 33.908 -13.999 -87.675 1.00 59.75 106 SER A N 1
ATOM 876 C CA . SER A 1 106 ? 33.406 -15.378 -87.570 1.00 59.75 106 SER A CA 1
ATOM 877 C C . SER A 1 106 ? 33.885 -16.316 -88.681 1.00 59.75 106 SER A C 1
ATOM 879 O O . SER A 1 106 ? 33.353 -17.416 -88.807 1.00 59.75 106 SER A O 1
ATOM 881 N N . THR A 1 107 ? 34.895 -15.949 -89.480 1.00 63.62 107 THR A N 1
ATOM 882 C CA . THR A 1 107 ? 35.473 -16.895 -90.449 1.00 63.62 107 THR A CA 1
ATOM 883 C C . THR A 1 107 ? 37.006 -16.831 -90.530 1.00 63.62 107 THR A C 1
ATOM 885 O O . THR A 1 107 ? 37.585 -15.750 -90.634 1.00 63.62 107 THR A O 1
ATOM 888 N N . PRO A 1 108 ? 37.702 -17.988 -90.556 1.00 64.31 108 PRO A N 1
ATOM 889 C CA . PRO A 1 108 ? 39.147 -18.053 -90.800 1.00 64.31 108 PRO A CA 1
ATOM 890 C C . PRO A 1 108 ? 39.596 -17.385 -92.112 1.00 64.31 108 PRO A C 1
ATOM 892 O O . PRO A 1 108 ? 40.735 -16.944 -92.213 1.00 64.31 108 PRO A O 1
ATOM 895 N N . SER A 1 109 ? 38.708 -17.252 -93.104 1.00 66.00 109 SER A N 1
ATOM 896 C CA . SER A 1 109 ? 38.995 -16.580 -94.382 1.00 66.00 109 SER A CA 1
ATOM 897 C C . SER A 1 109 ? 39.228 -15.066 -94.228 1.00 66.00 109 SER A C 1
ATOM 899 O O . SER A 1 109 ? 40.126 -14.517 -94.870 1.00 66.00 109 SER A O 1
ATOM 901 N N . GLU A 1 110 ? 38.520 -14.400 -93.309 1.00 61.47 110 GLU A N 1
ATOM 902 C CA . GLU A 1 110 ? 38.723 -12.972 -93.007 1.00 61.47 110 GLU A CA 1
ATOM 903 C C . GLU A 1 110 ? 40.082 -12.709 -92.341 1.00 61.47 110 GLU A C 1
ATOM 905 O O . GLU A 1 110 ? 40.713 -11.678 -92.589 1.00 61.47 110 GLU A O 1
ATOM 910 N N . TRP A 1 111 ? 40.585 -13.673 -91.562 1.00 66.56 111 TRP A N 1
ATOM 911 C CA . TRP A 1 111 ? 41.928 -13.620 -90.976 1.00 66.56 111 TRP A CA 1
ATOM 912 C C . TRP A 1 111 ? 43.028 -13.630 -92.043 1.00 66.56 111 TRP A C 1
ATOM 914 O O . TRP A 1 111 ? 43.999 -12.875 -91.934 1.00 66.56 111 TRP A O 1
ATOM 924 N N . TYR A 1 112 ? 42.874 -14.445 -93.090 1.00 63.88 112 TYR A N 1
ATOM 925 C CA . TYR A 1 112 ? 43.837 -14.488 -94.190 1.00 63.88 112 TYR A CA 1
ATOM 926 C C . TYR A 1 112 ? 43.766 -13.224 -95.056 1.00 63.88 112 TYR A C 1
ATOM 928 O O . TYR A 1 112 ? 44.814 -12.640 -95.322 1.00 63.88 112 TYR A O 1
ATOM 936 N N . GLN A 1 113 ? 42.576 -12.696 -95.369 1.00 62.06 113 GLN A N 1
ATOM 937 C CA . GLN A 1 113 ? 42.459 -11.453 -96.150 1.00 62.06 113 GLN A CA 1
ATOM 938 C C . GLN A 1 113 ? 42.971 -10.205 -95.406 1.00 62.06 113 GLN A C 1
ATOM 940 O O . GLN A 1 113 ? 43.596 -9.333 -96.016 1.00 62.06 113 GLN A O 1
ATOM 945 N N . ALA A 1 114 ? 42.769 -10.108 -94.086 1.00 58.62 114 ALA A N 1
ATOM 946 C CA . ALA A 1 114 ? 43.310 -9.003 -93.285 1.00 58.62 114 ALA A CA 1
ATOM 947 C C . ALA A 1 114 ? 44.846 -9.054 -93.169 1.00 58.62 114 ALA A C 1
ATOM 949 O O . ALA A 1 114 ? 45.502 -8.010 -93.085 1.00 58.62 114 ALA A O 1
ATOM 950 N N . ARG A 1 115 ? 45.428 -10.260 -93.188 1.00 58.62 115 ARG A N 1
ATOM 951 C CA . ARG A 1 115 ? 46.881 -10.478 -93.171 1.00 58.62 115 ARG A CA 1
ATOM 952 C C . ARG A 1 115 ? 47.513 -10.249 -94.546 1.00 58.62 115 ARG A C 1
ATOM 954 O O . ARG A 1 115 ? 48.577 -9.641 -94.628 1.00 58.62 115 ARG A O 1
ATOM 961 N N . GLU A 1 116 ? 46.840 -10.648 -95.619 1.00 56.06 116 GLU A N 1
ATOM 962 C CA . GLU A 1 116 ? 47.319 -10.511 -96.998 1.00 56.06 116 GLU A CA 1
ATOM 963 C C . GLU A 1 116 ? 47.344 -9.044 -97.460 1.00 56.06 116 GLU A C 1
ATOM 965 O O . GLU A 1 116 ? 48.320 -8.611 -98.076 1.00 56.06 116 GLU A O 1
ATOM 970 N N . ARG A 1 117 ? 46.376 -8.222 -97.012 1.00 56.97 117 ARG A N 1
ATOM 971 C CA . ARG A 1 117 ? 46.399 -6.756 -97.203 1.00 56.97 117 ARG A CA 1
ATOM 972 C C . ARG A 1 117 ? 47.547 -6.046 -96.475 1.00 56.97 117 ARG A C 1
ATOM 974 O O . ARG A 1 117 ? 47.886 -4.926 -96.843 1.00 56.97 117 ARG A O 1
ATOM 981 N N . ARG A 1 118 ? 48.162 -6.663 -95.456 1.00 52.56 118 ARG A N 1
ATOM 982 C CA . ARG A 1 118 ? 49.363 -6.115 -94.791 1.00 52.56 118 ARG A CA 1
ATOM 983 C C . ARG A 1 118 ? 50.673 -6.598 -95.417 1.00 52.56 118 ARG A C 1
ATOM 985 O O . ARG A 1 118 ? 51.692 -5.948 -95.223 1.00 52.56 118 ARG A O 1
ATOM 992 N N . SER A 1 119 ? 50.656 -7.697 -96.172 1.00 50.53 119 SER A N 1
ATOM 993 C CA . SER A 1 119 ? 51.863 -8.305 -96.750 1.00 50.53 119 SER A CA 1
ATOM 994 C C . SER A 1 119 ? 52.263 -7.728 -98.113 1.00 50.53 119 SER A C 1
ATOM 996 O O . SER A 1 119 ? 53.416 -7.862 -98.507 1.00 50.53 119 SER A O 1
ATOM 998 N N . THR A 1 120 ? 51.346 -7.091 -98.845 1.00 47.53 120 THR A N 1
ATOM 999 C CA . THR A 1 120 ? 51.579 -6.607 -100.223 1.00 47.53 120 THR A CA 1
ATOM 1000 C C . THR A 1 120 ? 52.078 -5.159 -100.315 1.00 47.53 120 THR A C 1
ATOM 1002 O O . THR A 1 120 ? 52.286 -4.652 -101.411 1.00 47.53 120 THR A O 1
ATOM 1005 N N . ALA A 1 121 ? 52.337 -4.498 -99.180 1.00 49.09 121 ALA A N 1
ATOM 1006 C CA . ALA A 1 121 ? 52.845 -3.121 -99.124 1.00 49.09 121 ALA A CA 1
ATOM 1007 C C . ALA A 1 121 ? 54.300 -3.002 -98.620 1.00 49.09 121 ALA A C 1
ATOM 1009 O O . ALA A 1 121 ? 54.731 -1.913 -98.247 1.00 49.09 121 ALA A O 1
ATOM 1010 N N . GLN A 1 122 ? 55.072 -4.094 -98.600 1.00 45.69 122 GLN A N 1
ATOM 1011 C CA . GLN A 1 122 ? 56.481 -4.072 -98.189 1.00 45.69 122 GLN A CA 1
ATOM 1012 C C . GLN A 1 122 ? 57.398 -4.281 -99.402 1.00 45.69 122 GLN A C 1
ATOM 1014 O O . GLN A 1 122 ? 58.079 -5.292 -99.541 1.00 45.69 122 GLN A O 1
ATOM 1019 N N . ASN A 1 123 ? 57.370 -3.299 -100.309 1.00 44.56 123 ASN A N 1
ATOM 1020 C CA . ASN A 1 123 ? 58.313 -3.188 -101.418 1.00 44.56 123 ASN A CA 1
ATOM 1021 C C . ASN A 1 123 ? 59.736 -2.917 -100.901 1.00 44.56 123 ASN A C 1
ATOM 1023 O O . ASN A 1 123 ? 59.946 -2.131 -99.974 1.00 44.56 123 ASN A O 1
ATOM 1027 N N . PHE A 1 124 ? 60.691 -3.590 -101.539 1.00 43.00 124 PHE A N 1
ATOM 1028 C CA . PHE A 1 124 ? 62.130 -3.587 -101.294 1.00 43.00 124 PHE A CA 1
ATOM 1029 C C . PHE A 1 124 ? 62.725 -2.173 -101.198 1.00 43.00 124 PHE A C 1
ATOM 1031 O O . PHE A 1 124 ? 62.799 -1.449 -102.187 1.00 43.00 124 PHE A O 1
ATOM 1038 N N . GLY A 1 125 ? 63.185 -1.806 -100.000 1.00 42.97 125 GLY A N 1
ATOM 1039 C CA . GLY A 1 125 ? 64.027 -0.635 -99.760 1.00 42.97 125 GLY A CA 1
ATOM 1040 C C . GLY A 1 125 ? 65.498 -1.039 -99.661 1.00 42.97 125 GLY A C 1
ATOM 1041 O O . GLY A 1 125 ? 65.830 -2.025 -99.004 1.00 42.97 125 GLY A O 1
ATOM 1042 N N . SER A 1 126 ? 66.358 -0.266 -100.321 1.00 53.59 126 SER A N 1
ATOM 1043 C CA . SER A 1 126 ? 67.823 -0.372 -100.329 1.00 53.59 126 SER A CA 1
ATOM 1044 C C . SER A 1 126 ? 68.432 -0.531 -98.920 1.00 53.59 126 SER A C 1
ATOM 1046 O O . SER A 1 126 ? 67.949 0.050 -97.944 1.00 53.59 126 SER A O 1
ATOM 1048 N N . THR A 1 127 ? 69.526 -1.291 -98.806 1.00 53.66 127 THR A N 1
ATOM 1049 C CA . THR A 1 127 ? 70.243 -1.614 -97.553 1.00 53.66 127 THR A CA 1
ATOM 1050 C C . THR A 1 127 ? 70.719 -0.381 -96.766 1.00 53.66 127 THR A C 1
ATOM 1052 O O . THR A 1 127 ? 70.870 -0.445 -95.545 1.00 53.66 127 THR A O 1
ATOM 1055 N N . GLU A 1 128 ? 70.873 0.769 -97.421 1.00 53.31 128 GLU A N 1
ATOM 1056 C CA . GLU A 1 128 ? 71.253 2.047 -96.802 1.00 53.31 128 GLU A CA 1
ATOM 1057 C C . GLU A 1 128 ? 70.057 2.787 -96.157 1.00 53.31 128 GLU A C 1
ATOM 1059 O O . GLU A 1 128 ? 70.176 3.416 -95.096 1.00 53.31 128 GLU A O 1
ATOM 1064 N N . GLU A 1 129 ? 68.853 2.624 -96.717 1.00 56.28 129 GLU A N 1
ATOM 1065 C CA . GLU A 1 129 ? 67.611 3.101 -96.102 1.00 56.28 129 GLU A CA 1
ATOM 1066 C C . GLU A 1 129 ? 67.214 2.256 -94.894 1.00 56.28 129 GLU A C 1
ATOM 1068 O O . GLU A 1 129 ? 66.679 2.799 -93.928 1.00 56.28 129 GLU A O 1
ATOM 1073 N N . ALA A 1 130 ? 67.495 0.950 -94.908 1.00 60.03 130 ALA A N 1
ATOM 1074 C CA . ALA A 1 130 ? 67.243 0.068 -93.769 1.00 60.03 130 ALA A CA 1
ATOM 1075 C C . ALA A 1 130 ? 68.065 0.480 -92.534 1.00 60.03 130 ALA A C 1
ATOM 1077 O O . ALA A 1 130 ? 67.529 0.538 -91.427 1.00 60.03 130 ALA A O 1
ATOM 1078 N N . LEU A 1 131 ? 69.334 0.864 -92.719 1.00 63.19 131 LEU A N 1
ATOM 1079 C CA . LEU A 1 131 ? 70.190 1.379 -91.643 1.00 63.19 131 LEU A CA 1
ATOM 1080 C C . LEU A 1 131 ? 69.734 2.756 -91.136 1.00 63.19 131 LEU A C 1
ATOM 1082 O O . LEU A 1 131 ? 69.740 3.010 -89.929 1.00 63.19 131 LEU A O 1
ATOM 1086 N N . SER A 1 132 ? 69.287 3.638 -92.032 1.00 67.00 132 SER A N 1
ATOM 1087 C CA . SER A 1 132 ? 68.746 4.950 -91.654 1.00 67.00 132 SER A CA 1
ATOM 1088 C C . SER A 1 132 ? 67.396 4.844 -90.932 1.00 67.00 132 SER A C 1
ATOM 1090 O O . SER A 1 132 ? 67.165 5.560 -89.955 1.00 67.00 132 SER A O 1
ATOM 1092 N N . ARG A 1 133 ? 66.520 3.920 -91.352 1.00 67.12 133 ARG A N 1
ATOM 1093 C CA . ARG A 1 133 ? 65.266 3.589 -90.653 1.00 67.12 133 ARG A CA 1
ATOM 1094 C C . ARG A 1 133 ? 65.552 2.967 -89.289 1.00 67.12 133 ARG A C 1
ATOM 1096 O O . ARG A 1 133 ? 64.990 3.434 -88.308 1.00 67.12 133 ARG A O 1
ATOM 1103 N N . ALA A 1 134 ? 66.502 2.035 -89.191 1.00 69.12 134 ALA A N 1
ATOM 1104 C CA . ALA A 1 134 ? 66.907 1.437 -87.919 1.00 69.12 134 ALA A CA 1
ATOM 1105 C C . ALA A 1 134 ? 67.463 2.474 -86.924 1.00 69.12 134 ALA A C 1
ATOM 1107 O O . ALA A 1 134 ? 67.120 2.434 -85.743 1.00 69.12 134 ALA A O 1
ATOM 1108 N N . LYS A 1 135 ? 68.262 3.451 -87.382 1.00 71.31 135 LYS A N 1
ATOM 1109 C CA . LYS A 1 135 ? 68.744 4.555 -86.529 1.00 71.31 135 LYS A CA 1
ATOM 1110 C C . LYS A 1 135 ? 67.607 5.469 -86.057 1.00 71.31 135 LYS A C 1
ATOM 1112 O O . LYS A 1 135 ? 67.550 5.779 -84.867 1.00 71.31 135 LYS A O 1
ATOM 1117 N N . ARG A 1 136 ? 66.678 5.855 -86.944 1.00 70.81 136 ARG A N 1
ATOM 1118 C CA . ARG A 1 136 ? 65.490 6.652 -86.569 1.00 70.81 136 ARG A CA 1
ATOM 1119 C C . ARG A 1 136 ? 64.587 5.895 -85.594 1.00 70.81 136 ARG A C 1
ATOM 1121 O O . ARG A 1 136 ? 64.189 6.453 -84.574 1.00 70.81 136 ARG A O 1
ATOM 1128 N N . GLU A 1 137 ? 64.348 4.612 -85.841 1.00 76.62 137 GLU A N 1
ATOM 1129 C CA . GLU A 1 137 ? 63.602 3.740 -84.934 1.00 76.62 137 GLU A CA 1
ATOM 1130 C C . GLU A 1 137 ? 64.288 3.610 -83.576 1.00 76.62 137 GLU A C 1
ATOM 1132 O O . GLU A 1 137 ? 63.610 3.618 -82.555 1.00 76.62 137 GLU A O 1
ATOM 1137 N N . HIS A 1 138 ? 65.619 3.524 -83.524 1.00 75.25 138 HIS A N 1
ATOM 1138 C CA . HIS A 1 138 ? 66.341 3.449 -82.256 1.00 75.25 138 HIS A CA 1
ATOM 1139 C C . HIS A 1 138 ? 66.213 4.753 -81.452 1.00 75.25 138 HIS A C 1
ATOM 1141 O O . HIS A 1 138 ? 66.006 4.708 -80.238 1.00 75.25 138 HIS A O 1
ATOM 1147 N N . THR A 1 139 ? 66.263 5.918 -82.109 1.00 78.62 139 THR A N 1
ATOM 1148 C CA . THR A 1 139 ? 66.005 7.210 -81.449 1.00 78.62 139 THR A CA 1
ATOM 1149 C C . THR A 1 139 ? 64.551 7.353 -80.992 1.00 78.62 139 THR A C 1
ATOM 1151 O O . THR A 1 139 ? 64.295 7.817 -79.881 1.00 78.62 139 THR A O 1
ATOM 1154 N N . GLU A 1 140 ? 63.590 6.877 -81.787 1.00 82.94 140 GLU A N 1
ATOM 1155 C CA . GLU A 1 140 ? 62.165 6.900 -81.448 1.00 82.94 140 GLU A CA 1
ATOM 1156 C C . GLU A 1 140 ? 61.842 5.938 -80.292 1.00 82.94 140 GLU A C 1
ATOM 1158 O O . GLU A 1 140 ? 61.120 6.295 -79.360 1.00 82.94 140 GLU A O 1
ATOM 1163 N N . ARG A 1 141 ? 62.424 4.732 -80.301 1.00 83.88 141 ARG A N 1
ATOM 1164 C CA . ARG A 1 141 ? 62.351 3.770 -79.190 1.00 83.88 141 ARG A CA 1
ATOM 1165 C C . ARG A 1 141 ? 62.978 4.357 -77.927 1.00 83.88 141 ARG A C 1
ATOM 1167 O O . ARG A 1 141 ? 62.377 4.245 -76.863 1.00 83.88 141 ARG A O 1
ATOM 1174 N N . GLY A 1 142 ? 64.113 5.050 -78.045 1.00 87.06 142 GLY A N 1
ATOM 1175 C CA . GLY A 1 142 ? 64.728 5.796 -76.943 1.00 87.06 142 GLY A CA 1
ATOM 1176 C C . GLY A 1 142 ? 63.782 6.838 -76.332 1.00 87.06 142 GLY A C 1
ATOM 1177 O O . GLY A 1 142 ? 63.590 6.851 -75.117 1.00 87.06 142 GLY A O 1
ATOM 1178 N N . GLY A 1 143 ? 63.114 7.646 -77.164 1.00 91.00 143 GLY A N 1
ATOM 1179 C CA . GLY A 1 143 ? 62.105 8.618 -76.719 1.00 91.00 143 GLY A CA 1
ATOM 1180 C C . GLY A 1 143 ? 60.854 7.984 -76.090 1.00 91.00 143 GLY A C 1
ATOM 1181 O O . GLY A 1 143 ? 60.310 8.499 -75.112 1.00 91.00 143 GLY A O 1
ATOM 1182 N N . LYS A 1 144 ? 60.405 6.828 -76.594 1.00 93.69 144 LYS A N 1
ATOM 1183 C CA . LYS A 1 144 ? 59.299 6.062 -75.989 1.00 93.69 144 LYS A CA 1
ATOM 1184 C C . LYS A 1 144 ? 59.683 5.520 -74.611 1.00 93.69 144 LYS A C 1
ATOM 1186 O O . LYS A 1 144 ? 58.890 5.628 -73.680 1.00 93.69 144 LYS A O 1
ATOM 1191 N N . ILE A 1 145 ? 60.903 5.001 -74.455 1.00 94.62 145 ILE A N 1
ATOM 1192 C CA . ILE A 1 145 ? 61.409 4.486 -73.174 1.00 94.62 145 ILE A CA 1
ATOM 1193 C C . ILE A 1 145 ? 61.481 5.600 -72.123 1.00 94.62 145 ILE A C 1
ATOM 1195 O O . ILE A 1 145 ? 61.056 5.390 -70.988 1.00 94.62 145 ILE A O 1
ATOM 1199 N N . THR A 1 146 ? 61.966 6.795 -72.474 1.00 94.44 146 THR A N 1
ATOM 1200 C CA . THR A 1 146 ? 62.019 7.918 -71.520 1.00 94.44 146 THR A CA 1
ATOM 1201 C C . THR A 1 146 ? 60.626 8.405 -71.122 1.00 94.44 146 THR A C 1
ATOM 1203 O O . THR A 1 146 ? 60.405 8.699 -69.947 1.00 94.44 146 THR A O 1
ATOM 1206 N N . LYS A 1 147 ? 59.659 8.420 -72.051 1.00 95.31 147 LYS A N 1
ATOM 1207 C CA . LYS A 1 147 ? 58.255 8.736 -71.743 1.00 95.31 147 LYS A CA 1
ATOM 1208 C C . LYS A 1 147 ? 57.624 7.705 -70.801 1.00 95.31 147 LYS A C 1
ATOM 1210 O O . LYS A 1 147 ? 56.980 8.094 -69.833 1.00 95.31 147 LYS A O 1
ATOM 1215 N N . VAL A 1 148 ? 57.850 6.411 -71.040 1.00 96.44 148 VAL A N 1
ATOM 1216 C CA . VAL A 1 148 ? 57.372 5.335 -70.151 1.00 96.44 148 VAL A CA 1
ATOM 1217 C C . VAL A 1 148 ? 57.989 5.460 -68.760 1.00 96.44 148 VAL A C 1
ATOM 1219 O O . VAL A 1 148 ? 57.265 5.374 -67.775 1.00 96.44 148 VAL A O 1
ATOM 1222 N N . ARG A 1 149 ? 59.296 5.733 -68.657 1.00 97.06 149 ARG A N 1
ATOM 1223 C CA . ARG A 1 149 ? 59.960 5.959 -67.361 1.00 97.06 149 ARG A CA 1
ATOM 1224 C C . ARG A 1 149 ? 59.372 7.147 -66.604 1.00 97.06 149 ARG A C 1
ATOM 1226 O O . ARG A 1 149 ? 59.178 7.051 -65.400 1.00 97.06 149 ARG A O 1
ATOM 1233 N N . ARG A 1 150 ? 59.066 8.247 -67.298 1.00 96.94 150 ARG A N 1
ATOM 1234 C CA . ARG A 1 150 ? 58.411 9.409 -66.682 1.00 96.94 150 ARG A CA 1
ATOM 1235 C C . ARG A 1 150 ? 57.035 9.047 -66.134 1.00 96.94 150 ARG A C 1
ATOM 1237 O O . ARG A 1 150 ? 56.774 9.319 -64.972 1.00 96.94 150 ARG A O 1
ATOM 1244 N N . HIS A 1 151 ? 56.203 8.387 -66.940 1.00 97.25 151 HIS A N 1
ATOM 1245 C CA . HIS A 1 151 ? 54.886 7.943 -66.488 1.00 97.25 151 HIS A CA 1
ATOM 1246 C C . HIS A 1 151 ? 54.976 6.962 -65.320 1.00 97.25 151 HIS A C 1
ATOM 1248 O O . HIS A 1 151 ? 54.182 7.071 -64.397 1.00 97.25 151 HIS A O 1
ATOM 1254 N N . LEU A 1 152 ? 55.959 6.055 -65.313 1.00 97.75 152 LEU A N 1
ATOM 1255 C CA . LEU A 1 152 ? 56.181 5.160 -64.180 1.00 97.75 152 LEU A CA 1
ATOM 1256 C C . LEU A 1 152 ? 56.477 5.954 -62.899 1.00 97.75 152 LEU A C 1
ATOM 1258 O O . LEU A 1 152 ? 55.784 5.756 -61.908 1.00 97.75 152 LEU A O 1
ATOM 1262 N N . MET A 1 153 ? 57.411 6.911 -62.941 1.00 97.50 153 MET A N 1
ATOM 1263 C CA . MET A 1 153 ? 57.716 7.764 -61.782 1.00 97.50 153 MET A CA 1
ATOM 1264 C C . MET A 1 153 ? 56.506 8.595 -61.327 1.00 97.50 153 MET A C 1
ATOM 1266 O O . MET A 1 153 ? 56.241 8.683 -60.132 1.00 97.50 153 MET A O 1
ATOM 1270 N N . GLU A 1 154 ? 55.737 9.169 -62.260 1.00 97.69 154 GLU A N 1
ATOM 1271 C CA . GLU A 1 154 ? 54.487 9.882 -61.950 1.00 97.69 154 GLU A CA 1
ATOM 1272 C C . GLU A 1 154 ? 53.490 8.945 -61.249 1.00 97.69 154 GLU A C 1
ATOM 1274 O O . GLU A 1 154 ? 52.931 9.295 -60.210 1.00 97.69 154 GLU A O 1
ATOM 1279 N N . THR A 1 155 ? 53.306 7.722 -61.760 1.00 97.19 155 THR A N 1
ATOM 1280 C CA . THR A 1 155 ? 52.407 6.741 -61.140 1.00 97.19 155 THR A CA 1
ATOM 1281 C C . THR A 1 155 ? 52.894 6.302 -59.761 1.00 97.19 155 THR A C 1
ATOM 1283 O O . THR A 1 155 ? 52.094 6.259 -58.829 1.00 97.19 155 THR A O 1
ATOM 1286 N N . GLU A 1 156 ? 54.192 6.064 -59.576 1.00 97.50 156 GLU A N 1
ATOM 1287 C CA . GLU A 1 156 ? 54.781 5.740 -58.272 1.00 97.50 156 GLU A CA 1
ATOM 1288 C C . GLU A 1 156 ? 54.566 6.881 -57.266 1.00 97.50 156 GLU A C 1
ATOM 1290 O O . GLU A 1 156 ? 54.170 6.645 -56.120 1.00 97.50 156 GLU A O 1
ATOM 1295 N N . GLN A 1 157 ? 54.723 8.134 -57.700 1.00 97.69 157 GLN A N 1
ATOM 1296 C CA . GLN A 1 157 ? 54.441 9.301 -56.867 1.00 97.69 157 GLN A CA 1
ATOM 1297 C C . GLN A 1 157 ? 52.950 9.399 -56.499 1.00 97.69 157 GLN A C 1
ATOM 1299 O O . GLN A 1 157 ? 52.608 9.674 -55.349 1.00 97.69 157 GLN A O 1
ATOM 1304 N N . THR A 1 158 ? 52.037 9.120 -57.434 1.00 97.75 158 THR A N 1
ATOM 1305 C CA . THR A 1 158 ? 50.598 9.110 -57.119 1.00 97.75 158 THR A CA 1
ATOM 1306 C C . THR A 1 158 ? 50.223 7.992 -56.147 1.00 97.75 158 THR A C 1
ATOM 1308 O O . THR A 1 158 ? 49.470 8.235 -55.206 1.00 97.75 158 THR A O 1
ATOM 1311 N N . VAL A 1 159 ? 50.785 6.789 -56.308 1.00 98.12 159 VAL A N 1
ATOM 1312 C CA . VAL A 1 159 ? 50.527 5.650 -55.415 1.00 98.12 159 VAL A CA 1
ATOM 1313 C C . VAL A 1 159 ? 51.066 5.928 -54.014 1.00 98.12 159 VAL A C 1
ATOM 1315 O O . VAL A 1 159 ? 50.391 5.631 -53.028 1.00 98.12 159 VAL A O 1
ATOM 1318 N N . THR A 1 160 ? 52.250 6.533 -53.895 1.00 97.75 160 THR A N 1
ATOM 1319 C CA . THR A 1 160 ? 52.811 6.916 -52.588 1.00 97.75 160 THR A CA 1
ATOM 1320 C C . THR A 1 160 ? 51.972 8.001 -51.907 1.00 97.75 160 THR A C 1
ATOM 1322 O O . THR A 1 160 ? 51.650 7.851 -50.725 1.00 97.75 160 THR A O 1
ATOM 1325 N N . SER A 1 161 ? 51.510 9.017 -52.650 1.00 97.75 161 SER A N 1
ATOM 1326 C CA . SER A 1 161 ? 50.561 10.028 -52.151 1.00 97.75 161 SER A CA 1
ATOM 1327 C C . SER A 1 161 ? 49.270 9.384 -51.637 1.00 97.75 161 SER A C 1
ATOM 1329 O O . SER A 1 161 ? 48.918 9.555 -50.470 1.00 97.75 161 SER A O 1
ATOM 1331 N N . GLN A 1 162 ? 48.615 8.552 -52.453 1.00 97.94 162 GLN A N 1
ATOM 1332 C CA . GLN A 1 162 ? 47.378 7.854 -52.081 1.00 97.94 162 GLN A CA 1
ATOM 1333 C C . GLN A 1 162 ? 47.567 6.918 -50.881 1.00 97.94 162 GLN A C 1
ATOM 1335 O O . GLN A 1 162 ? 46.699 6.824 -50.014 1.00 97.94 162 GLN A O 1
ATOM 1340 N N . THR A 1 163 ? 48.713 6.241 -50.792 1.00 98.00 163 THR A N 1
ATOM 1341 C CA . THR A 1 163 ? 49.037 5.368 -49.655 1.00 98.00 163 THR A CA 1
ATOM 1342 C C . THR A 1 163 ? 49.151 6.176 -48.362 1.00 98.00 163 THR A C 1
ATOM 1344 O O . THR A 1 163 ? 48.626 5.757 -47.327 1.00 98.00 163 THR A O 1
ATOM 1347 N N . SER A 1 164 ? 49.778 7.356 -48.416 1.00 97.75 164 SER A N 1
ATOM 1348 C CA . SER A 1 164 ? 49.859 8.259 -47.265 1.00 97.75 164 SER A CA 1
ATOM 1349 C C . SER A 1 164 ? 48.481 8.788 -46.846 1.00 97.75 164 SER A C 1
ATOM 1351 O O . SER A 1 164 ? 48.148 8.747 -45.661 1.00 97.75 164 SER A O 1
ATOM 1353 N N . GLU A 1 165 ? 47.628 9.173 -47.803 1.00 98.38 165 GLU A N 1
ATOM 1354 C CA . GLU A 1 165 ? 46.255 9.621 -47.545 1.00 98.38 165 GLU A CA 1
ATOM 1355 C C . GLU A 1 165 ? 45.426 8.513 -46.885 1.00 98.38 165 GLU A C 1
ATOM 1357 O O . GLU A 1 165 ? 44.816 8.737 -45.837 1.00 98.38 165 GLU A O 1
ATOM 1362 N N . LEU A 1 166 ? 45.480 7.286 -47.410 1.00 98.00 166 LEU A N 1
ATOM 1363 C CA . LEU A 1 166 ? 44.827 6.122 -46.805 1.00 98.00 166 LEU A CA 1
ATOM 1364 C C . LEU A 1 166 ? 45.327 5.853 -45.380 1.00 98.00 166 LEU A C 1
ATOM 1366 O O . LEU A 1 166 ? 44.525 5.519 -44.506 1.00 98.00 166 LEU A O 1
ATOM 1370 N N . ALA A 1 167 ? 46.623 6.026 -45.112 1.00 98.12 167 ALA A N 1
ATOM 1371 C CA . ALA A 1 167 ? 47.166 5.899 -43.762 1.00 98.12 167 ALA A CA 1
ATOM 1372 C C . ALA A 1 167 ? 46.633 6.992 -42.816 1.00 98.12 167 ALA A C 1
ATOM 1374 O O . ALA A 1 167 ? 46.347 6.706 -41.651 1.00 98.12 167 ALA A O 1
ATOM 1375 N N . THR A 1 168 ? 46.447 8.230 -43.293 1.00 98.38 168 THR A N 1
ATOM 1376 C CA . THR A 1 168 ? 45.805 9.287 -42.488 1.00 98.38 168 THR A CA 1
ATOM 1377 C C . THR A 1 168 ? 44.333 8.989 -42.210 1.00 98.38 168 THR A C 1
ATOM 1379 O O . THR A 1 168 ? 43.890 9.137 -41.072 1.00 98.38 168 THR A O 1
ATOM 1382 N N . LEU A 1 169 ? 43.586 8.501 -43.205 1.00 98.56 169 LEU A N 1
ATOM 1383 C CA . LEU A 1 169 ? 42.175 8.148 -43.046 1.00 98.56 169 LEU A CA 1
ATOM 1384 C C . LEU A 1 169 ? 41.987 6.983 -42.072 1.00 98.56 169 LEU A C 1
ATOM 1386 O O . LEU A 1 169 ? 41.094 7.037 -41.231 1.00 98.56 169 LEU A O 1
ATOM 1390 N N . ARG A 1 170 ? 42.854 5.965 -42.129 1.00 98.56 170 ARG A N 1
ATOM 1391 C CA . ARG A 1 170 ? 42.837 4.845 -41.175 1.00 98.56 170 ARG A CA 1
ATOM 1392 C C . ARG A 1 170 ? 43.068 5.306 -39.737 1.00 98.56 170 ARG A C 1
ATOM 1394 O O . ARG A 1 170 ? 42.353 4.851 -38.853 1.00 98.56 170 ARG A O 1
ATOM 1401 N N . ARG A 1 171 ? 44.015 6.225 -39.507 1.00 98.50 171 ARG A N 1
ATOM 1402 C CA . ARG A 1 171 ? 44.243 6.806 -38.171 1.00 98.50 171 ARG A CA 1
ATOM 1403 C C . ARG A 1 171 ? 43.027 7.579 -37.673 1.00 98.50 171 ARG A C 1
ATOM 1405 O O . ARG A 1 171 ? 42.556 7.299 -36.580 1.00 98.50 171 ARG A O 1
ATOM 1412 N N . ARG A 1 172 ? 42.457 8.457 -38.506 1.00 98.62 172 ARG A N 1
ATOM 1413 C CA . ARG A 1 172 ? 41.246 9.216 -38.150 1.00 98.62 172 ARG A CA 1
ATOM 1414 C C . ARG A 1 172 ? 40.054 8.311 -37.841 1.00 98.62 172 ARG A C 1
ATOM 1416 O O . ARG A 1 172 ? 39.279 8.618 -36.944 1.00 98.62 172 ARG A O 1
ATOM 1423 N N . LEU A 1 173 ? 39.882 7.218 -38.586 1.00 98.38 173 LEU A N 1
ATOM 1424 C CA . LEU A 1 173 ? 38.830 6.242 -38.304 1.00 98.38 173 LEU A CA 1
ATOM 1425 C C . LEU A 1 173 ? 39.063 5.568 -36.947 1.00 98.38 173 LEU A C 1
ATOM 1427 O O . LEU A 1 173 ? 38.154 5.537 -36.130 1.00 98.38 173 LEU A O 1
ATOM 1431 N N . HIS A 1 174 ? 40.292 5.123 -36.682 1.00 98.50 174 HIS A N 1
ATOM 1432 C CA . HIS A 1 174 ? 40.646 4.497 -35.410 1.00 98.50 174 HIS A CA 1
ATOM 1433 C C . HIS A 1 174 ? 40.449 5.433 -34.207 1.00 98.50 174 HIS A C 1
ATOM 1435 O O . HIS A 1 174 ? 39.895 5.018 -33.196 1.00 98.50 174 HIS A O 1
ATOM 1441 N N . GLU A 1 175 ? 40.842 6.703 -34.328 1.00 98.50 175 GLU A N 1
ATOM 1442 C CA . GLU A 1 175 ? 40.620 7.728 -33.297 1.00 98.50 175 GLU A CA 1
ATOM 1443 C C . GLU A 1 175 ? 39.122 7.939 -33.021 1.00 98.50 175 GLU A C 1
ATOM 1445 O O . GLU A 1 175 ? 38.708 8.044 -31.867 1.00 98.50 175 GLU A O 1
ATOM 1450 N N . ARG A 1 176 ? 38.288 7.957 -34.071 1.00 98.50 176 ARG A N 1
ATOM 1451 C CA . ARG A 1 176 ? 36.827 8.057 -33.927 1.00 98.50 176 ARG A CA 1
ATOM 1452 C C . ARG A 1 176 ? 36.225 6.826 -33.255 1.00 98.50 176 ARG A C 1
ATOM 1454 O O . ARG A 1 176 ? 35.339 6.989 -32.420 1.00 98.50 176 ARG A O 1
ATOM 1461 N N . ASP A 1 177 ? 36.694 5.632 -33.605 1.00 98.12 177 ASP A N 1
ATOM 1462 C CA . ASP A 1 177 ? 36.224 4.383 -33.000 1.00 98.12 177 ASP A CA 1
ATOM 1463 C C . ASP A 1 177 ? 36.575 4.341 -31.504 1.00 98.12 177 ASP A C 1
ATOM 1465 O O . ASP A 1 177 ? 35.711 4.052 -30.679 1.00 98.12 177 ASP A O 1
ATOM 1469 N N . GLN A 1 178 ? 37.797 4.740 -31.130 1.00 98.44 178 GLN A N 1
ATOM 1470 C CA . GLN A 1 178 ? 38.210 4.842 -29.725 1.00 98.44 178 GLN A CA 1
ATOM 1471 C C . GLN A 1 178 ? 37.378 5.863 -28.937 1.00 98.44 178 GLN A C 1
ATOM 1473 O O . GLN A 1 178 ? 36.965 5.580 -27.812 1.00 98.44 178 GLN A O 1
ATOM 1478 N N . ALA A 1 179 ? 37.107 7.037 -29.514 1.00 98.12 179 ALA A N 1
ATOM 1479 C CA . ALA A 1 179 ? 36.264 8.045 -28.871 1.00 98.12 179 ALA A CA 1
ATOM 1480 C C . ALA A 1 179 ? 34.836 7.520 -28.637 1.00 98.12 179 ALA A C 1
ATOM 1482 O O . ALA A 1 179 ? 34.295 7.660 -27.540 1.00 98.12 179 ALA A O 1
ATOM 1483 N N . ALA A 1 180 ? 34.251 6.841 -29.630 1.00 97.81 180 ALA A N 1
ATOM 1484 C CA . ALA A 1 180 ? 32.927 6.237 -29.502 1.00 97.81 180 ALA A CA 1
ATOM 1485 C C . ALA A 1 180 ? 32.889 5.124 -28.436 1.00 97.81 180 ALA A C 1
ATOM 1487 O O . ALA A 1 180 ? 31.924 5.023 -27.677 1.00 97.81 180 ALA A O 1
ATOM 1488 N N . GLU A 1 181 ? 33.935 4.299 -28.335 1.00 98.12 181 GLU A N 1
ATOM 1489 C CA . GLU A 1 181 ? 34.043 3.275 -27.288 1.00 98.12 181 GLU A CA 1
ATOM 1490 C C . GLU A 1 181 ? 34.120 3.883 -25.880 1.00 98.12 181 GLU A C 1
ATOM 1492 O O . GLU A 1 181 ? 33.477 3.371 -24.957 1.00 98.12 181 GLU A O 1
ATOM 1497 N N . GLN A 1 182 ? 34.849 4.989 -25.712 1.00 98.38 182 GLN A N 1
ATOM 1498 C CA . GLN A 1 182 ? 34.926 5.716 -24.441 1.00 98.38 182 GLN A CA 1
ATOM 1499 C C . GLN A 1 182 ? 33.574 6.322 -24.048 1.00 98.38 182 GLN A C 1
ATOM 1501 O O . GLN A 1 182 ? 33.143 6.164 -22.905 1.00 98.38 182 GLN A O 1
ATOM 1506 N N . GLU A 1 183 ? 32.863 6.951 -24.988 1.00 98.56 183 GLU A N 1
ATOM 1507 C CA . GLU A 1 183 ? 31.511 7.466 -24.742 1.00 98.56 183 GLU A CA 1
ATOM 1508 C C . GLU A 1 183 ? 30.549 6.342 -24.337 1.00 98.56 183 GLU A C 1
ATOM 1510 O O . GLU A 1 183 ? 29.847 6.456 -23.331 1.00 98.56 183 GLU A O 1
ATOM 1515 N N . LEU A 1 184 ? 30.563 5.211 -25.051 1.00 98.38 184 LEU A N 1
ATOM 1516 C CA . LEU A 1 184 ? 29.754 4.041 -24.698 1.00 98.38 184 LEU A CA 1
ATOM 1517 C C . LEU A 1 184 ? 30.100 3.487 -23.313 1.00 98.38 184 LEU A C 1
ATOM 1519 O O . LEU A 1 184 ? 29.206 3.047 -22.586 1.00 98.38 184 LEU A O 1
ATOM 1523 N N . HIS A 1 185 ? 31.377 3.493 -22.931 1.00 98.50 185 HIS A N 1
ATOM 1524 C CA . HIS A 1 185 ? 31.791 3.090 -21.593 1.00 98.50 185 HIS A CA 1
ATOM 1525 C C . HIS A 1 185 ? 31.227 4.032 -20.521 1.00 98.50 185 HIS A C 1
ATOM 1527 O O . HIS A 1 185 ? 30.636 3.556 -19.550 1.00 98.50 185 HIS A O 1
ATOM 1533 N N . ASN A 1 186 ? 31.314 5.346 -20.736 1.00 98.62 186 ASN A N 1
ATOM 1534 C CA . ASN A 1 186 ? 30.758 6.350 -19.827 1.00 98.62 186 ASN A CA 1
ATOM 1535 C C . ASN A 1 186 ? 29.237 6.193 -19.674 1.00 98.62 186 ASN A C 1
ATOM 1537 O O . ASN A 1 186 ? 28.728 6.181 -18.552 1.00 98.62 186 ASN A O 1
ATOM 1541 N N . TYR A 1 187 ? 28.510 5.976 -20.774 1.00 98.50 187 TYR A N 1
ATOM 1542 C CA . TYR A 1 187 ? 27.069 5.715 -20.719 1.00 98.50 187 TYR A CA 1
ATOM 1543 C C . TYR A 1 187 ? 26.732 4.435 -19.950 1.00 98.50 187 TYR A C 1
ATOM 1545 O O . TYR A 1 187 ? 25.782 4.421 -19.170 1.00 98.50 187 TYR A O 1
ATOM 1553 N N . ARG A 1 188 ? 27.516 3.360 -20.110 1.00 98.62 188 ARG A N 1
ATOM 1554 C CA . ARG A 1 188 ? 27.321 2.121 -19.336 1.00 98.62 188 ARG A CA 1
ATOM 1555 C C . ARG A 1 188 ? 27.531 2.342 -17.841 1.00 98.62 188 ARG A C 1
ATOM 1557 O O . ARG A 1 188 ? 26.758 1.812 -17.048 1.00 98.62 188 ARG A O 1
ATOM 1564 N N . GLN A 1 189 ? 28.538 3.124 -17.455 1.00 98.62 189 GLN A N 1
ATOM 1565 C CA . GLN A 1 189 ? 28.768 3.463 -16.050 1.00 98.62 189 GLN A CA 1
ATOM 1566 C C . GLN A 1 189 ? 27.607 4.281 -15.475 1.00 98.62 189 GLN A C 1
ATOM 1568 O O . GLN A 1 189 ? 27.076 3.931 -14.423 1.00 98.62 189 GLN A O 1
ATOM 1573 N N . GLN A 1 190 ? 27.153 5.315 -16.189 1.00 98.38 190 GLN A N 1
ATOM 1574 C CA . GLN A 1 190 ? 25.998 6.119 -15.773 1.00 98.38 190 GLN A CA 1
ATOM 1575 C C . GLN A 1 190 ? 24.729 5.267 -15.642 1.00 98.38 190 GLN A C 1
ATOM 1577 O O . GLN A 1 190 ? 24.006 5.371 -14.649 1.00 98.38 190 GLN A O 1
ATOM 1582 N N . LEU A 1 191 ? 24.480 4.372 -16.601 1.00 98.31 191 LEU A N 1
ATOM 1583 C CA . LEU A 1 191 ? 23.352 3.444 -16.545 1.00 98.31 191 LEU A CA 1
ATOM 1584 C C . LEU A 1 191 ? 23.465 2.480 -15.351 1.00 98.31 191 LEU A C 1
ATOM 1586 O O . LEU A 1 191 ? 22.472 2.177 -14.699 1.00 98.31 191 LEU A O 1
ATOM 1590 N N . SER A 1 192 ? 24.675 2.025 -15.020 1.00 98.69 192 SER A N 1
ATOM 1591 C CA . SER A 1 192 ? 24.909 1.180 -13.845 1.00 98.69 192 SER A CA 1
ATOM 1592 C C . SER A 1 192 ? 24.587 1.912 -12.540 1.00 98.69 192 SER A C 1
ATOM 1594 O O . SER A 1 192 ? 23.909 1.351 -11.682 1.00 98.69 192 SER A O 1
ATOM 1596 N N . VAL A 1 193 ? 25.037 3.162 -12.394 1.00 98.69 193 VAL A N 1
ATOM 1597 C CA . VAL A 1 193 ? 24.772 3.980 -11.198 1.00 98.69 193 VAL A CA 1
ATOM 1598 C C . VAL A 1 193 ? 23.279 4.274 -11.063 1.00 98.69 193 VAL A C 1
ATOM 1600 O O . VAL A 1 193 ? 22.706 4.104 -9.990 1.00 98.69 193 VAL A O 1
ATOM 1603 N N . THR A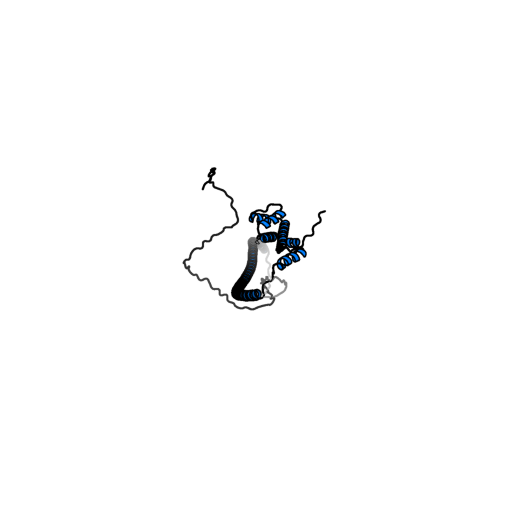 1 194 ? 22.619 4.663 -12.155 1.00 98.38 194 THR A N 1
ATOM 1604 C CA . THR A 1 194 ? 21.171 4.931 -12.143 1.00 98.38 194 THR A CA 1
ATOM 1605 C C . THR A 1 194 ? 20.354 3.682 -11.813 1.00 98.38 194 THR A C 1
ATOM 1607 O O . THR A 1 194 ? 19.449 3.762 -10.986 1.00 98.38 194 THR A O 1
ATOM 1610 N N . ASN A 1 195 ? 20.712 2.516 -12.358 1.00 98.31 195 ASN A N 1
ATOM 1611 C CA . ASN A 1 195 ? 20.074 1.248 -11.997 1.00 98.31 195 ASN A CA 1
ATOM 1612 C C . ASN A 1 195 ? 20.282 0.894 -10.519 1.00 98.31 195 ASN A C 1
ATOM 1614 O O . ASN A 1 195 ? 19.347 0.443 -9.860 1.00 98.31 195 ASN A O 1
ATOM 1618 N N . GLN A 1 196 ? 21.481 1.114 -9.976 1.00 98.56 196 GLN A N 1
ATOM 1619 C CA . GLN A 1 196 ? 21.752 0.874 -8.560 1.00 98.56 196 GLN A CA 1
ATOM 1620 C C . GLN A 1 196 ? 20.905 1.787 -7.662 1.00 98.56 196 GLN A C 1
ATOM 1622 O O . GLN A 1 196 ? 20.301 1.303 -6.704 1.00 98.56 196 GLN A O 1
ATOM 1627 N N . ASN A 1 197 ? 20.799 3.073 -8.005 1.00 98.38 197 ASN A N 1
ATOM 1628 C CA . ASN A 1 197 ? 19.958 4.029 -7.285 1.00 98.38 197 ASN A CA 1
ATOM 1629 C C . ASN A 1 197 ? 18.474 3.648 -7.358 1.00 98.38 197 ASN A C 1
ATOM 1631 O O . ASN A 1 197 ? 17.774 3.725 -6.352 1.00 98.38 197 ASN A O 1
ATOM 1635 N N . LEU A 1 198 ? 17.998 3.189 -8.521 1.00 98.62 198 LEU A N 1
ATOM 1636 C CA . LEU A 1 198 ? 16.621 2.727 -8.690 1.00 98.62 198 LEU A CA 1
ATOM 1637 C C . LEU A 1 198 ? 16.319 1.517 -7.797 1.00 98.62 198 LEU A C 1
ATOM 1639 O O . LEU A 1 198 ? 15.303 1.507 -7.108 1.00 98.62 198 LEU A O 1
ATOM 1643 N N . VAL A 1 199 ? 17.217 0.528 -7.753 1.00 98.56 199 VAL A N 1
ATOM 1644 C CA . VAL A 1 199 ? 17.067 -0.649 -6.881 1.00 98.56 199 VAL A CA 1
ATOM 1645 C C . VAL A 1 199 ? 17.076 -0.250 -5.402 1.00 98.56 199 VAL A C 1
ATOM 1647 O O . VAL A 1 199 ? 16.309 -0.799 -4.615 1.00 98.56 199 VAL A O 1
ATOM 1650 N N . GLN A 1 200 ? 17.913 0.710 -5.003 1.00 98.38 200 GLN A N 1
ATOM 1651 C CA . GLN A 1 200 ? 17.923 1.220 -3.629 1.00 98.38 200 GLN A CA 1
ATOM 1652 C C . GLN A 1 200 ? 16.626 1.955 -3.277 1.00 98.38 200 GLN A C 1
ATOM 1654 O O . GLN A 1 200 ? 16.055 1.694 -2.221 1.00 98.38 200 GLN A O 1
ATOM 1659 N N . ALA A 1 201 ? 16.134 2.818 -4.168 1.00 97.56 201 ALA A N 1
ATOM 1660 C CA . ALA A 1 201 ? 14.866 3.518 -3.985 1.00 97.56 201 ALA A CA 1
ATOM 1661 C C . ALA A 1 201 ? 13.685 2.538 -3.896 1.00 97.56 201 ALA A C 1
ATOM 1663 O O . ALA A 1 201 ? 12.819 2.703 -3.042 1.00 97.56 201 ALA A O 1
ATOM 1664 N N . GLN A 1 202 ? 13.685 1.483 -4.718 1.00 98.25 202 GLN A N 1
ATOM 1665 C CA . GLN A 1 202 ? 12.681 0.423 -4.651 1.00 98.25 202 GLN A CA 1
ATOM 1666 C C . GLN A 1 202 ? 12.710 -0.297 -3.296 1.00 98.25 202 GLN A C 1
ATOM 1668 O O . GLN A 1 202 ? 11.666 -0.431 -2.666 1.00 98.25 202 GLN A O 1
ATOM 1673 N N . ARG A 1 203 ? 13.890 -0.703 -2.808 1.00 98.31 203 ARG A N 1
ATOM 1674 C CA . ARG A 1 203 ? 14.019 -1.351 -1.490 1.00 98.31 203 ARG A CA 1
ATOM 1675 C C . ARG A 1 203 ? 13.571 -0.443 -0.346 1.00 98.31 203 ARG A C 1
ATOM 1677 O O . ARG A 1 203 ? 12.942 -0.916 0.593 1.00 98.31 203 ARG A O 1
ATOM 1684 N N . ALA A 1 204 ? 13.881 0.852 -0.421 1.00 98.19 204 ALA A N 1
ATOM 1685 C CA . ALA A 1 204 ? 13.412 1.823 0.563 1.00 98.19 204 ALA A CA 1
ATOM 1686 C C . ALA A 1 204 ? 11.878 1.933 0.544 1.00 98.19 204 ALA A C 1
ATOM 1688 O O . ALA A 1 204 ? 11.254 1.875 1.598 1.00 98.19 204 ALA A O 1
ATOM 1689 N N . ALA A 1 205 ? 11.265 2.008 -0.642 1.00 97.38 205 ALA A N 1
ATOM 1690 C CA . ALA A 1 205 ? 9.811 2.032 -0.784 1.00 97.38 205 ALA A CA 1
ATOM 1691 C C . ALA A 1 205 ? 9.152 0.749 -0.239 1.00 97.38 205 ALA A C 1
ATOM 1693 O O . ALA A 1 205 ? 8.182 0.830 0.515 1.00 97.38 205 ALA A O 1
ATOM 1694 N N . GLU A 1 206 ? 9.705 -0.426 -0.554 1.00 98.12 206 GLU A N 1
ATOM 1695 C CA . GLU A 1 206 ? 9.243 -1.719 -0.027 1.00 98.12 206 GLU A CA 1
ATOM 1696 C C . GLU A 1 206 ? 9.318 -1.760 1.509 1.00 98.12 206 GLU A C 1
ATOM 1698 O O . GLU A 1 206 ? 8.333 -2.114 2.155 1.00 98.12 206 GLU A O 1
ATOM 1703 N N . SER A 1 207 ? 10.424 -1.295 2.098 1.00 98.12 207 SER A N 1
ATOM 1704 C CA . SER A 1 207 ? 10.582 -1.201 3.556 1.00 98.12 207 SER A CA 1
ATOM 1705 C C . SER A 1 207 ? 9.561 -0.255 4.199 1.00 98.12 207 SER A C 1
ATOM 1707 O O . SER A 1 207 ? 8.987 -0.592 5.232 1.00 98.12 207 SER A O 1
ATOM 1709 N N . THR A 1 208 ? 9.296 0.912 3.599 1.00 97.56 208 THR A N 1
ATOM 1710 C CA . THR A 1 208 ? 8.285 1.849 4.127 1.00 97.56 208 THR A CA 1
ATOM 1711 C C . THR A 1 208 ? 6.870 1.282 4.044 1.00 97.56 208 THR A C 1
ATOM 1713 O O . THR A 1 208 ? 6.049 1.523 4.925 1.00 97.56 208 THR A O 1
ATOM 1716 N N . MET A 1 209 ? 6.571 0.495 3.007 1.00 97.75 209 MET A N 1
ATOM 1717 C CA . MET A 1 209 ? 5.278 -0.170 2.871 1.00 97.75 209 MET A CA 1
ATOM 1718 C C . MET A 1 209 ? 5.090 -1.245 3.948 1.00 97.75 209 MET A C 1
ATOM 1720 O O . MET A 1 209 ? 4.000 -1.361 4.503 1.00 97.75 209 MET A O 1
ATOM 1724 N N . GLU A 1 210 ? 6.141 -1.999 4.274 1.00 97.19 210 GLU A N 1
ATOM 1725 C CA . GLU A 1 210 ? 6.117 -2.989 5.355 1.00 97.19 210 GLU A CA 1
ATOM 1726 C C . GLU A 1 210 ? 5.857 -2.331 6.723 1.00 97.19 210 GLU A C 1
ATOM 1728 O O . GLU A 1 210 ? 4.983 -2.775 7.468 1.00 97.19 210 GLU A O 1
ATOM 1733 N N . GLU A 1 211 ? 6.515 -1.205 7.015 1.00 97.31 211 GLU A N 1
ATOM 1734 C CA . GLU A 1 211 ? 6.269 -0.419 8.232 1.00 97.31 211 GLU A CA 1
ATOM 1735 C C . GLU A 1 211 ? 4.821 0.111 8.302 1.00 97.31 211 GLU A C 1
ATOM 1737 O O . GLU A 1 211 ? 4.161 0.026 9.344 1.00 97.31 211 GLU A O 1
ATOM 1742 N N . LEU A 1 212 ? 4.271 0.588 7.179 1.00 97.25 212 LEU A N 1
ATOM 1743 C CA . LEU A 1 212 ? 2.871 1.021 7.093 1.00 97.25 212 LEU A CA 1
ATOM 1744 C C . LEU A 1 212 ? 1.876 -0.127 7.329 1.00 97.25 212 LEU A C 1
ATOM 1746 O O . LEU A 1 212 ? 0.825 0.079 7.937 1.00 97.25 212 LEU A O 1
ATOM 1750 N N . LEU A 1 213 ? 2.189 -1.345 6.885 1.00 97.19 213 LEU A N 1
ATOM 1751 C CA . LEU A 1 213 ? 1.348 -2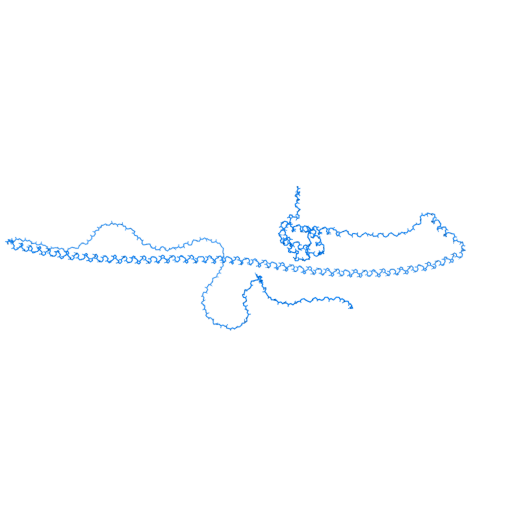.514 7.150 1.00 97.19 213 LEU A CA 1
ATOM 1752 C C . LEU A 1 213 ? 1.381 -2.912 8.631 1.00 97.19 213 LEU A C 1
ATOM 1754 O O . LEU A 1 213 ? 0.326 -3.184 9.206 1.00 97.19 213 LEU A O 1
ATOM 1758 N N . CYS A 1 214 ? 2.554 -2.877 9.266 1.00 97.31 214 CYS A N 1
ATOM 1759 C CA . CYS A 1 214 ? 2.692 -3.123 10.702 1.00 97.31 214 CYS A CA 1
ATOM 1760 C C . CYS A 1 214 ? 1.917 -2.090 11.530 1.00 97.31 214 CYS A C 1
ATOM 1762 O O . CYS A 1 214 ? 1.138 -2.461 12.407 1.00 97.31 214 CYS A O 1
ATOM 1764 N N . THR A 1 215 ? 2.067 -0.799 11.222 1.00 96.75 215 THR A N 1
ATOM 1765 C CA . THR A 1 215 ? 1.342 0.281 11.919 1.00 96.75 215 THR A CA 1
ATOM 1766 C C . THR A 1 215 ? -0.170 0.216 11.702 1.00 96.75 215 THR A C 1
ATOM 1768 O O . THR A 1 215 ? -0.945 0.501 12.616 1.00 96.75 215 THR A O 1
ATOM 1771 N N . LYS A 1 216 ? -0.626 -0.213 10.519 1.00 97.75 216 LYS A N 1
ATOM 1772 C CA . LYS A 1 216 ? -2.047 -0.476 10.275 1.00 97.75 216 LYS A CA 1
ATOM 1773 C C . LYS A 1 216 ? -2.564 -1.625 11.145 1.00 97.75 216 LYS A C 1
ATOM 1775 O O . LYS A 1 216 ? -3.615 -1.480 11.762 1.00 97.75 216 LYS A O 1
ATOM 1780 N N . ALA A 1 217 ? -1.828 -2.733 11.227 1.00 97.19 217 ALA A N 1
ATOM 1781 C CA . ALA A 1 217 ? -2.216 -3.884 12.039 1.00 97.19 217 ALA A CA 1
ATOM 1782 C C . ALA A 1 217 ? -2.267 -3.547 13.540 1.00 97.19 217 ALA A C 1
ATOM 1784 O O . ALA A 1 217 ? -3.210 -3.942 14.226 1.00 97.19 217 ALA A O 1
ATOM 1785 N N . THR A 1 218 ? -1.303 -2.774 14.054 1.00 96.62 218 THR A N 1
ATOM 1786 C CA . THR A 1 218 ? -1.320 -2.330 15.458 1.00 96.62 218 THR A CA 1
ATOM 1787 C C . THR A 1 218 ? -2.474 -1.375 15.738 1.00 96.62 218 THR A C 1
ATOM 1789 O O . THR A 1 218 ? -3.127 -1.502 16.771 1.00 96.62 218 THR A O 1
ATOM 1792 N N . LYS A 1 219 ? -2.792 -0.464 14.809 1.00 98.00 219 LYS A N 1
ATOM 1793 C CA . LYS A 1 219 ? -3.978 0.393 14.916 1.00 98.00 219 LYS A CA 1
ATOM 1794 C C . LYS A 1 219 ? -5.272 -0.425 14.967 1.00 98.00 219 LYS A C 1
ATOM 1796 O O . LYS A 1 219 ? -6.086 -0.192 15.854 1.00 98.00 219 LYS A O 1
ATOM 1801 N N . GLU A 1 220 ? -5.449 -1.390 14.063 1.00 97.56 220 GLU A N 1
ATOM 1802 C CA . GLU A 1 220 ? -6.628 -2.271 14.056 1.00 97.56 220 GLU A CA 1
ATOM 1803 C C . GLU A 1 220 ? -6.746 -3.079 15.358 1.00 97.56 220 GLU A C 1
ATOM 1805 O O . GLU A 1 220 ? -7.850 -3.290 15.861 1.00 97.56 220 GLU A O 1
ATOM 1810 N N . GLN A 1 221 ? -5.621 -3.513 15.933 1.00 98.00 221 GLN A N 1
ATOM 1811 C CA . GLN A 1 221 ? -5.606 -4.196 17.225 1.00 98.00 221 GLN A CA 1
ATOM 1812 C C . GLN A 1 221 ? -6.018 -3.264 18.373 1.00 98.00 221 GLN A C 1
ATOM 1814 O O . GLN A 1 221 ? -6.877 -3.634 19.172 1.00 98.00 221 GLN A O 1
ATOM 1819 N N . MET A 1 222 ? -5.480 -2.042 18.424 1.00 97.69 222 MET A N 1
ATOM 1820 C CA . MET A 1 222 ? -5.883 -1.051 19.428 1.00 97.69 222 MET A CA 1
ATOM 1821 C C . MET A 1 222 ? -7.370 -0.701 19.314 1.00 97.69 222 MET A C 1
ATOM 1823 O O . MET A 1 222 ? -8.059 -0.621 20.325 1.00 97.69 222 MET A O 1
ATOM 1827 N N . GLU A 1 223 ? -7.900 -0.527 18.099 1.00 98.31 223 GLU A N 1
ATOM 1828 C CA . GLU A 1 223 ? -9.329 -0.262 17.887 1.00 98.31 223 GLU A CA 1
ATOM 1829 C C . GLU A 1 223 ? -10.206 -1.399 18.433 1.00 98.31 223 GLU A C 1
ATOM 1831 O O . GLU A 1 223 ? -11.209 -1.127 19.096 1.00 98.31 223 GLU A O 1
ATOM 1836 N N . LYS A 1 224 ? -9.806 -2.665 18.241 1.00 98.12 224 LYS A N 1
ATOM 1837 C CA . LYS A 1 224 ? -10.502 -3.818 18.838 1.00 98.12 224 LYS A CA 1
ATOM 1838 C C . LYS A 1 224 ? -10.493 -3.756 20.363 1.00 98.12 224 LYS A C 1
ATOM 1840 O O . LYS A 1 224 ? -11.545 -3.917 20.980 1.00 98.12 224 LYS A O 1
ATOM 1845 N N . GLU A 1 225 ? -9.343 -3.480 20.969 1.00 98.19 225 GLU A N 1
ATOM 1846 C CA . GLU A 1 225 ? -9.221 -3.359 22.427 1.00 98.19 225 GLU A CA 1
ATOM 1847 C C . GLU A 1 225 ? -10.079 -2.215 22.976 1.00 98.19 225 GLU A C 1
ATOM 1849 O O . GLU A 1 225 ? -10.807 -2.408 23.949 1.00 98.19 225 GLU A O 1
ATOM 1854 N N . PHE A 1 226 ? -10.106 -1.058 22.307 1.00 98.31 226 PHE A N 1
ATOM 1855 C CA . PHE A 1 226 ? -11.001 0.037 22.681 1.00 98.31 226 PHE A CA 1
ATOM 1856 C C . PHE A 1 226 ? -12.472 -0.374 22.608 1.00 98.31 226 PHE A C 1
ATOM 1858 O O . PHE A 1 226 ? -13.226 -0.104 23.544 1.00 98.31 226 PHE A O 1
ATOM 1865 N N . THR A 1 227 ? -12.901 -1.047 21.534 1.00 98.19 227 THR A N 1
ATOM 1866 C CA . THR A 1 227 ? -14.296 -1.511 21.426 1.00 98.19 227 THR A CA 1
ATOM 1867 C C . THR A 1 227 ? -14.671 -2.502 22.526 1.00 98.19 227 THR A C 1
ATOM 1869 O O . THR A 1 227 ? -15.787 -2.443 23.045 1.00 98.19 227 THR A O 1
ATOM 1872 N N . GLU A 1 228 ? -13.736 -3.359 22.929 1.00 98.50 228 GLU A N 1
ATOM 1873 C CA . GLU A 1 228 ? -13.925 -4.321 24.009 1.00 98.50 228 GLU A CA 1
ATOM 1874 C C . GLU A 1 228 ? -14.021 -3.629 25.377 1.00 98.50 228 GLU A C 1
ATOM 1876 O O . GLU A 1 228 ? -14.938 -3.916 26.147 1.00 98.50 228 GLU A O 1
ATOM 1881 N N . VAL A 1 229 ? -13.169 -2.638 25.653 1.00 98.44 229 VAL A N 1
ATOM 1882 C CA . VAL A 1 229 ? -13.265 -1.814 26.871 1.00 98.44 229 VAL A CA 1
ATOM 1883 C C . VAL A 1 229 ? -14.611 -1.083 26.937 1.00 98.44 229 VAL A C 1
ATOM 1885 O O . VAL A 1 229 ? -15.272 -1.098 27.977 1.00 98.44 229 VAL A O 1
ATOM 1888 N N . TYR A 1 230 ? -15.081 -0.498 25.829 1.00 98.00 230 TYR A N 1
ATOM 1889 C CA . TYR A 1 230 ? -16.403 0.141 25.780 1.00 98.00 230 TYR A CA 1
ATOM 1890 C C . TYR A 1 230 ? -17.549 -0.842 26.048 1.00 98.00 230 TYR A C 1
ATOM 1892 O O . TYR A 1 230 ? -18.525 -0.481 26.714 1.00 98.00 230 TYR A O 1
ATOM 1900 N N . ARG A 1 231 ? -17.447 -2.080 25.547 1.00 98.44 231 ARG A N 1
ATOM 1901 C CA . ARG A 1 231 ? -18.413 -3.149 25.833 1.00 98.44 231 ARG A CA 1
ATOM 1902 C C . ARG A 1 231 ? -18.429 -3.474 27.328 1.00 98.44 231 ARG A C 1
ATOM 1904 O O . ARG A 1 231 ? -19.500 -3.456 27.933 1.00 98.44 231 ARG A O 1
ATOM 1911 N N . GLN A 1 232 ? -17.258 -3.683 27.928 1.00 98.31 232 GLN A N 1
ATOM 1912 C CA . GLN A 1 232 ? -17.116 -4.001 29.352 1.00 98.31 232 GLN A CA 1
ATOM 1913 C C . GLN A 1 232 ? -17.664 -2.890 30.254 1.00 98.31 232 GLN A C 1
ATOM 1915 O O . GLN A 1 232 ? -18.427 -3.171 31.175 1.00 98.31 232 GLN A O 1
ATOM 1920 N N . MET A 1 233 ? -17.358 -1.621 29.963 1.00 98.12 233 MET A N 1
ATOM 1921 C CA . MET A 1 233 ? -17.902 -0.488 30.724 1.00 98.12 233 MET A CA 1
ATOM 1922 C C . MET A 1 233 ? -19.435 -0.442 30.682 1.00 98.12 233 MET A C 1
ATOM 1924 O O . MET A 1 233 ? -20.074 -0.129 31.686 1.00 98.12 233 MET A O 1
ATOM 1928 N N . ARG A 1 234 ? -20.042 -0.768 29.534 1.00 98.31 234 ARG A N 1
ATOM 1929 C CA . ARG A 1 234 ? -21.504 -0.820 29.396 1.00 98.31 234 ARG A CA 1
ATOM 1930 C C . ARG A 1 234 ? -22.106 -1.945 30.235 1.00 98.31 234 ARG A C 1
ATOM 1932 O O . ARG A 1 234 ? -23.092 -1.713 30.925 1.00 98.31 234 ARG A O 1
ATOM 1939 N N . GLU A 1 235 ? -21.510 -3.131 30.198 1.00 98.31 235 GLU A N 1
ATOM 1940 C CA . GLU A 1 235 ? -21.953 -4.281 30.999 1.00 98.31 235 GLU A CA 1
ATOM 1941 C C . GLU A 1 235 ? -21.807 -4.026 32.499 1.00 98.31 235 GLU A C 1
ATOM 1943 O O . GLU A 1 235 ? -22.690 -4.355 33.299 1.00 98.31 235 GLU A O 1
ATOM 1948 N N . GLN A 1 236 ? -20.720 -3.364 32.887 1.00 98.25 236 GLN A N 1
ATOM 1949 C CA . GLN A 1 236 ? -20.505 -2.944 34.260 1.00 98.25 236 GLN A CA 1
ATOM 1950 C C . GLN A 1 236 ? -21.566 -1.924 34.697 1.00 98.25 236 GLN A C 1
ATOM 1952 O O . GLN A 1 236 ? -22.134 -2.066 35.778 1.00 98.25 236 GLN A O 1
ATOM 1957 N N . ALA A 1 237 ? -21.903 -0.946 33.849 1.00 97.75 237 ALA A N 1
ATOM 1958 C CA . ALA A 1 237 ? -22.972 0.012 34.129 1.00 97.75 237 ALA A CA 1
ATOM 1959 C C . ALA A 1 237 ? -24.341 -0.673 34.295 1.00 97.75 237 ALA A C 1
ATOM 1961 O O . ALA A 1 237 ? -25.072 -0.351 35.231 1.00 97.75 237 ALA A O 1
ATOM 1962 N N . THR A 1 238 ? -24.673 -1.658 33.450 1.00 98.06 238 THR A N 1
ATOM 1963 C CA . THR A 1 238 ? -25.922 -2.428 33.602 1.00 98.06 238 THR A CA 1
ATOM 1964 C C . THR A 1 238 ? -25.936 -3.264 34.879 1.00 98.06 238 THR A C 1
ATOM 1966 O O . THR A 1 238 ? -26.967 -3.351 35.541 1.00 98.06 238 THR A O 1
ATOM 1969 N N . THR A 1 239 ? -24.788 -3.826 35.266 1.00 98.06 239 THR A N 1
ATOM 1970 C CA . THR A 1 239 ? -24.658 -4.598 36.510 1.00 98.06 239 THR A CA 1
ATOM 1971 C C . THR A 1 239 ? -24.863 -3.699 37.726 1.00 98.06 239 THR A C 1
ATOM 1973 O O . THR A 1 239 ? -25.657 -4.034 38.600 1.00 98.06 239 THR A O 1
ATOM 1976 N N . TYR A 1 240 ? -24.221 -2.525 37.763 1.00 97.44 240 TYR A N 1
ATOM 1977 C CA . TYR A 1 240 ? -24.422 -1.564 38.848 1.00 97.44 240 TYR A CA 1
ATOM 1978 C C . TYR A 1 240 ? -25.881 -1.114 38.958 1.00 97.44 240 TYR A C 1
ATOM 1980 O O . TYR A 1 240 ? -26.419 -1.118 40.063 1.00 97.44 240 TYR A O 1
ATOM 1988 N N . SER A 1 241 ? -26.539 -0.817 37.833 1.00 97.75 241 SER A N 1
ATOM 1989 C CA . SER A 1 241 ? -27.967 -0.470 37.814 1.00 97.75 241 SER A CA 1
ATOM 1990 C C . SER A 1 241 ? -28.833 -1.580 38.423 1.00 97.75 241 SER A C 1
ATOM 1992 O O . SER A 1 241 ? -29.678 -1.295 39.264 1.00 97.75 241 SER A O 1
ATOM 1994 N N . SER A 1 242 ? -28.583 -2.847 38.068 1.00 97.69 242 SER A N 1
ATOM 1995 C CA . SER A 1 242 ? -29.292 -3.999 38.648 1.00 97.69 242 SER A CA 1
ATOM 1996 C C . SER A 1 242 ? -29.076 -4.096 40.160 1.00 97.69 242 SER A C 1
ATOM 1998 O O . SER A 1 242 ? -30.028 -4.259 40.918 1.00 97.69 242 SER A O 1
ATOM 2000 N N . THR A 1 243 ? -27.832 -3.942 40.627 1.00 97.56 243 THR A N 1
ATOM 2001 C CA . THR A 1 243 ? -27.534 -3.995 42.069 1.00 97.56 243 THR A CA 1
ATOM 2002 C C . THR A 1 243 ? -28.147 -2.827 42.844 1.00 97.56 243 THR A C 1
ATOM 2004 O O . THR A 1 243 ? -28.516 -2.980 44.008 1.00 97.56 243 THR A O 1
ATOM 2007 N N . GLU A 1 244 ? -28.280 -1.655 42.217 1.00 97.81 244 GLU A N 1
ATOM 2008 C CA . GLU A 1 244 ? -28.946 -0.497 42.813 1.00 97.81 244 GLU A CA 1
ATOM 2009 C C . GLU A 1 244 ? -30.460 -0.727 42.936 1.00 97.81 244 GLU A C 1
ATOM 2011 O O . GLU A 1 244 ? -31.040 -0.417 43.980 1.00 97.81 244 GLU A O 1
ATOM 2016 N N . GLU A 1 245 ? -31.088 -1.334 41.923 1.00 97.44 245 GLU A N 1
ATOM 2017 C CA . GLU A 1 245 ? -32.497 -1.744 41.960 1.00 97.44 245 GLU A CA 1
ATOM 2018 C C . GLU A 1 245 ? -32.766 -2.778 43.065 1.00 97.44 245 GLU A C 1
ATOM 2020 O O . GLU A 1 245 ? -33.681 -2.581 43.873 1.00 97.44 245 GLU A O 1
ATOM 2025 N N . GLU A 1 246 ? -31.933 -3.819 43.170 1.00 97.75 246 GLU A N 1
ATOM 2026 C CA . GLU A 1 246 ? -32.008 -4.827 44.239 1.00 97.75 246 GLU A CA 1
ATOM 2027 C C . GLU A 1 246 ? -31.855 -4.192 45.629 1.00 97.75 246 GLU A C 1
ATOM 2029 O O . GLU A 1 246 ? -32.611 -4.487 46.558 1.00 97.75 246 GLU A O 1
ATOM 2034 N N . LEU A 1 247 ? -30.911 -3.259 45.785 1.00 97.75 247 LEU A N 1
ATOM 2035 C CA . LEU A 1 247 ? -30.701 -2.541 47.041 1.00 97.75 247 LEU A CA 1
ATOM 2036 C C . LEU A 1 247 ? -31.879 -1.612 47.378 1.00 97.75 247 LEU A C 1
ATOM 2038 O O . LEU A 1 247 ? -32.249 -1.477 48.550 1.00 97.75 247 LEU A O 1
ATOM 2042 N N . ALA A 1 248 ? -32.501 -0.984 46.379 1.00 98.00 248 ALA A N 1
ATOM 2043 C CA . ALA A 1 248 ? -33.711 -0.187 46.559 1.00 98.00 248 ALA A CA 1
ATOM 2044 C C . ALA A 1 248 ? -34.920 -1.055 46.951 1.00 98.00 248 ALA A C 1
ATOM 2046 O O . ALA A 1 248 ? -35.737 -0.642 47.779 1.00 98.00 248 ALA A O 1
ATOM 2047 N N . GLU A 1 249 ? -35.046 -2.262 46.398 1.00 98.25 249 GLU A N 1
ATOM 2048 C CA . GLU A 1 249 ? -36.052 -3.245 46.806 1.00 98.25 249 GLU A CA 1
ATOM 2049 C C . GLU A 1 249 ? -35.819 -3.746 48.237 1.00 98.25 249 GLU A C 1
ATOM 2051 O O . GLU A 1 249 ? -36.734 -3.672 49.059 1.00 98.25 249 GLU A O 1
ATOM 2056 N N . ALA A 1 250 ? -34.586 -4.110 48.596 1.00 98.12 250 ALA A N 1
ATOM 2057 C CA . ALA A 1 250 ? -34.229 -4.502 49.960 1.00 98.12 250 ALA A CA 1
ATOM 2058 C C . ALA A 1 250 ? -34.510 -3.388 50.991 1.00 98.12 250 ALA A C 1
ATOM 2060 O O . ALA A 1 250 ? -34.958 -3.641 52.109 1.00 98.12 250 ALA A O 1
ATOM 2061 N N . ARG A 1 251 ? -34.294 -2.117 50.627 1.00 98.25 251 ARG A N 1
ATOM 2062 C CA . ARG A 1 251 ? -34.668 -0.979 51.484 1.00 98.25 251 ARG A CA 1
ATOM 2063 C C . ARG A 1 251 ? -36.179 -0.855 51.666 1.00 98.25 251 ARG A C 1
ATOM 2065 O O . ARG A 1 251 ? -36.617 -0.540 52.772 1.00 98.25 251 ARG A O 1
ATOM 2072 N N . ARG A 1 252 ? -36.971 -1.099 50.616 1.00 98.25 252 ARG A N 1
ATOM 2073 C CA . ARG A 1 252 ? -38.441 -1.090 50.693 1.00 98.25 252 ARG A CA 1
ATOM 2074 C C . ARG A 1 252 ? -38.953 -2.181 51.635 1.00 98.25 252 ARG A C 1
ATOM 2076 O O . ARG A 1 252 ? -39.735 -1.865 52.529 1.00 98.25 252 ARG A O 1
ATOM 2083 N N . THR A 1 253 ? -38.449 -3.410 51.510 1.00 98.38 253 THR A N 1
ATOM 2084 C CA . THR A 1 253 ? -38.861 -4.531 52.375 1.00 98.38 253 THR A CA 1
ATOM 2085 C C . THR A 1 253 ? -38.485 -4.306 53.842 1.00 98.38 253 THR A C 1
ATOM 2087 O O . THR A 1 253 ? -39.292 -4.574 54.729 1.00 98.38 253 THR A O 1
ATOM 2090 N N . MET A 1 254 ? -37.317 -3.719 54.132 1.00 97.81 254 MET A N 1
ATOM 2091 C CA . MET A 1 254 ? -36.956 -3.340 55.508 1.00 97.81 254 MET A CA 1
ATOM 2092 C C . MET A 1 254 ? -37.919 -2.312 56.122 1.00 97.81 254 MET A C 1
ATOM 2094 O O . MET A 1 254 ? -38.220 -2.384 57.315 1.00 97.81 254 MET A O 1
ATOM 2098 N N . ILE A 1 255 ? -38.392 -1.331 55.342 1.00 98.12 255 ILE A N 1
ATOM 2099 C CA . ILE A 1 255 ? -39.356 -0.328 55.824 1.00 98.12 255 ILE A CA 1
ATOM 2100 C C . ILE A 1 255 ? -40.697 -0.993 56.150 1.00 98.12 255 ILE A C 1
ATOM 2102 O O . ILE A 1 255 ? -41.273 -0.705 57.201 1.00 98.12 255 ILE A O 1
ATOM 2106 N N . GLU A 1 256 ? -41.163 -1.894 55.285 1.00 97.88 256 GLU A N 1
ATOM 2107 C CA . GLU A 1 256 ? -42.391 -2.667 55.487 1.00 97.88 256 GLU A CA 1
ATOM 2108 C C . GLU A 1 256 ? -42.311 -3.517 56.762 1.00 97.88 256 GLU A C 1
ATOM 2110 O O . GLU A 1 256 ? -43.129 -3.348 57.668 1.00 97.88 256 GLU A O 1
ATOM 2115 N N . GLN A 1 257 ? -41.244 -4.309 56.914 1.00 97.94 257 GLN A N 1
ATOM 2116 C CA . GLN A 1 257 ? -40.995 -5.114 58.115 1.00 97.94 257 GLN A CA 1
ATOM 2117 C C . GLN A 1 257 ? -40.911 -4.260 59.387 1.00 97.94 257 GLN A C 1
ATOM 2119 O O . GLN A 1 257 ? -41.448 -4.627 60.431 1.00 97.94 257 GLN A O 1
ATOM 2124 N N . LYS A 1 258 ? -40.273 -3.083 59.331 1.00 98.06 258 LYS A N 1
ATOM 2125 C CA . LYS A 1 258 ? -40.237 -2.150 60.470 1.00 98.06 258 LYS A CA 1
ATOM 2126 C C . LYS A 1 258 ? -41.641 -1.660 60.846 1.00 98.06 258 LYS A C 1
ATOM 2128 O O . LYS A 1 258 ? -41.927 -1.476 62.036 1.00 98.06 258 LYS A O 1
ATOM 2133 N N . GLY A 1 259 ? -42.505 -1.447 59.855 1.00 97.75 259 GLY A N 1
ATOM 2134 C CA . GLY A 1 259 ? -43.920 -1.134 60.050 1.00 97.75 259 GLY A CA 1
ATOM 2135 C C . GLY A 1 259 ? -44.666 -2.266 60.759 1.00 97.75 259 GLY A C 1
ATOM 2136 O O . GLY A 1 259 ? -45.329 -2.020 61.769 1.00 97.75 259 GLY A O 1
ATOM 2137 N N . GLU A 1 260 ? -44.487 -3.506 60.302 1.00 98.00 260 GLU A N 1
ATOM 2138 C CA . GLU A 1 260 ? -45.075 -4.700 60.924 1.00 98.00 260 GLU A CA 1
ATOM 2139 C C . GLU A 1 260 ? -44.607 -4.893 62.368 1.00 98.00 260 GLU A C 1
ATOM 2141 O O . GLU A 1 260 ? -45.431 -5.047 63.268 1.00 98.00 260 GLU A O 1
ATOM 2146 N N . VAL A 1 261 ? -43.298 -4.798 62.625 1.00 98.06 261 VAL A N 1
ATOM 2147 C CA . VAL A 1 261 ? -42.730 -4.897 63.978 1.00 98.06 261 VAL A CA 1
ATOM 2148 C C . VAL A 1 261 ? -43.314 -3.823 64.899 1.00 98.06 261 VAL A C 1
ATOM 2150 O O . VAL A 1 261 ? -43.656 -4.116 66.044 1.00 98.06 261 VAL A O 1
ATOM 2153 N N . SER A 1 262 ? -43.486 -2.592 64.410 1.00 98.00 262 SER A N 1
ATOM 2154 C CA . SER A 1 262 ? -44.097 -1.506 65.191 1.00 98.00 262 SER A CA 1
ATOM 2155 C C . SER A 1 262 ? -45.572 -1.790 65.507 1.00 98.00 262 SER A C 1
ATOM 2157 O O . SER A 1 262 ? -46.030 -1.520 66.620 1.00 98.00 262 SER A O 1
ATOM 2159 N N . SER A 1 263 ? -46.307 -2.367 64.551 1.00 98.12 263 SER A N 1
ATOM 2160 C CA . SER A 1 263 ? -47.697 -2.806 64.727 1.00 98.12 263 SER A CA 1
ATOM 2161 C C . SER A 1 263 ? -47.810 -3.924 65.769 1.00 98.12 263 SER A C 1
ATOM 2163 O O . SER A 1 263 ? -48.563 -3.795 66.736 1.00 98.12 263 SER A O 1
ATOM 2165 N N . LEU A 1 264 ? -46.995 -4.977 65.644 1.00 97.88 264 LEU A N 1
ATOM 2166 C CA . LEU A 1 264 ? -46.939 -6.086 66.600 1.00 97.88 264 LEU A CA 1
ATOM 2167 C C . LEU A 1 264 ? -46.538 -5.607 67.999 1.00 97.88 264 LEU A C 1
ATOM 2169 O O . LEU A 1 264 ? -47.130 -6.020 68.994 1.00 97.88 264 LEU A O 1
ATOM 2173 N N . GLN A 1 265 ? -45.579 -4.683 68.100 1.00 98.19 265 GLN A N 1
ATOM 2174 C CA . GLN A 1 265 ? -45.181 -4.103 69.381 1.00 98.19 265 GLN A CA 1
ATOM 2175 C C . GLN A 1 265 ? -46.328 -3.319 70.037 1.00 98.19 265 GLN A C 1
ATOM 2177 O O . GLN A 1 265 ? -46.480 -3.359 71.260 1.00 98.19 265 GLN A O 1
ATOM 2182 N N . LYS A 1 266 ? -47.144 -2.610 69.248 1.00 97.88 266 LYS A N 1
ATOM 2183 C CA . LYS A 1 266 ? -48.342 -1.925 69.748 1.00 97.88 266 LYS A CA 1
ATOM 2184 C C . LYS A 1 266 ? -49.372 -2.931 70.272 1.00 97.88 266 LYS A C 1
ATOM 2186 O O . LYS A 1 266 ? -49.818 -2.775 71.406 1.00 97.88 266 LYS A O 1
ATOM 2191 N N . GLN A 1 267 ? -49.670 -3.979 69.501 1.00 97.50 267 GLN A N 1
ATOM 2192 C CA . GLN A 1 267 ? -50.583 -5.053 69.913 1.00 97.50 267 GLN A CA 1
ATOM 2193 C C . GLN A 1 267 ? -50.117 -5.741 71.205 1.00 97.50 267 GLN A C 1
ATOM 2195 O O . GLN A 1 267 ? -50.921 -5.990 72.102 1.00 97.50 267 GLN A O 1
ATOM 2200 N N . LEU A 1 268 ? -48.809 -5.987 71.346 1.00 98.06 268 LEU A N 1
ATOM 2201 C CA . LEU A 1 268 ? -48.233 -6.555 72.564 1.00 98.06 268 LEU A CA 1
ATOM 2202 C C . LEU A 1 268 ? -48.482 -5.654 73.785 1.00 98.06 268 LEU A C 1
ATOM 2204 O O . LEU A 1 268 ? -48.935 -6.141 74.818 1.00 98.06 268 LEU A O 1
ATOM 2208 N N . ARG A 1 269 ? -48.250 -4.338 73.668 1.00 97.94 269 ARG A N 1
ATOM 2209 C CA . ARG A 1 269 ? -48.500 -3.382 74.767 1.00 97.94 269 ARG A CA 1
ATOM 2210 C C . ARG A 1 269 ? -49.977 -3.306 75.153 1.00 97.94 269 ARG A C 1
ATOM 2212 O O . ARG A 1 269 ? -50.286 -3.219 76.338 1.00 97.94 269 ARG A O 1
ATOM 2219 N N . GLU A 1 270 ? -50.879 -3.332 74.173 1.00 98.19 270 GLU A N 1
ATOM 2220 C CA . GLU A 1 270 ? -52.329 -3.357 74.410 1.00 98.19 270 GLU A CA 1
ATOM 2221 C C . GLU A 1 270 ? -52.745 -4.639 75.150 1.00 98.19 270 GLU A C 1
ATOM 2223 O O . GLU A 1 270 ? -53.453 -4.570 76.155 1.00 98.19 270 GLU A O 1
ATOM 2228 N N . SER A 1 271 ? -52.227 -5.797 74.725 1.00 97.56 271 SER A N 1
ATOM 2229 C CA . SER A 1 271 ? -52.454 -7.082 75.396 1.00 97.56 271 SER A CA 1
ATOM 2230 C C . SER A 1 271 ? -51.913 -7.100 76.831 1.00 97.56 271 SER A C 1
ATOM 2232 O O . SER A 1 271 ? -52.578 -7.602 77.738 1.00 97.56 271 SER A O 1
ATOM 2234 N N . GLU A 1 272 ? -50.718 -6.554 77.073 1.00 97.75 272 GLU A N 1
ATOM 2235 C CA . GLU A 1 272 ? -50.149 -6.435 78.421 1.00 97.75 272 GLU A CA 1
ATOM 2236 C C . GLU A 1 272 ? -50.989 -5.522 79.324 1.00 97.75 272 GLU A C 1
ATOM 2238 O O . GLU A 1 272 ? -51.194 -5.839 80.498 1.00 97.75 272 GLU A O 1
ATOM 2243 N N . ALA A 1 273 ? -51.481 -4.397 78.797 1.00 97.12 273 ALA A N 1
ATOM 2244 C CA . ALA A 1 273 ? -52.349 -3.483 79.536 1.00 97.12 273 ALA A CA 1
ATOM 2245 C C . ALA A 1 273 ? -53.663 -4.170 79.938 1.00 97.12 273 ALA A C 1
ATOM 2247 O O . ALA A 1 273 ? -54.033 -4.136 81.113 1.00 97.12 273 ALA A O 1
ATOM 2248 N N . HIS A 1 274 ? -54.297 -4.876 78.999 1.00 97.50 274 HIS A N 1
ATOM 2249 C CA . HIS A 1 274 ? -55.500 -5.665 79.257 1.00 97.50 274 HIS A CA 1
ATOM 2250 C C . HIS A 1 274 ? -55.262 -6.757 80.317 1.00 97.50 274 HIS A C 1
ATOM 2252 O O . HIS A 1 274 ? -56.054 -6.921 81.244 1.00 97.50 274 HIS A O 1
ATOM 2258 N N . ALA A 1 275 ? -54.132 -7.471 80.257 1.00 96.38 275 ALA A N 1
ATOM 2259 C CA . ALA A 1 275 ? -53.780 -8.470 81.269 1.00 96.38 275 ALA A CA 1
ATOM 2260 C C . ALA A 1 275 ? -53.592 -7.857 82.672 1.00 96.38 275 ALA A C 1
ATOM 2262 O O . ALA A 1 275 ? -54.024 -8.438 83.669 1.00 96.38 275 ALA A O 1
ATOM 2263 N N . ARG A 1 276 ? -52.980 -6.667 82.772 1.00 96.69 276 ARG A N 1
ATOM 2264 C CA . ARG A 1 276 ? -52.848 -5.943 84.051 1.00 96.69 276 ARG A CA 1
ATOM 2265 C C . ARG A 1 276 ? -54.204 -5.513 84.607 1.00 96.69 276 ARG A C 1
ATOM 2267 O O . ARG A 1 276 ? -54.406 -5.586 85.819 1.00 96.69 276 ARG A O 1
ATOM 2274 N N . GLU A 1 277 ? -55.122 -5.087 83.747 1.00 96.88 277 GLU A N 1
ATOM 2275 C CA . GLU A 1 277 ? -56.488 -4.729 84.132 1.00 96.88 277 GLU A CA 1
ATOM 2276 C C . GLU A 1 277 ? -57.263 -5.942 84.670 1.00 96.88 277 GLU A C 1
ATOM 2278 O O . GLU A 1 277 ? -57.847 -5.865 85.754 1.00 96.88 277 GLU A O 1
ATOM 2283 N N . LEU A 1 278 ? -57.174 -7.096 83.999 1.00 97.00 278 LEU A N 1
ATOM 2284 C CA . LEU A 1 278 ? -57.743 -8.362 84.479 1.00 97.00 278 LEU A CA 1
ATOM 2285 C C . LEU A 1 278 ? -57.166 -8.800 85.835 1.00 97.00 278 LEU A C 1
ATOM 2287 O O . LEU A 1 278 ? -57.894 -9.246 86.718 1.00 97.00 278 LEU A O 1
ATOM 2291 N N . LEU A 1 279 ? -55.857 -8.644 86.049 1.00 96.31 279 LEU A N 1
ATOM 2292 C CA . LEU A 1 279 ? -55.247 -8.942 87.350 1.00 96.31 279 LEU A CA 1
ATOM 2293 C C . LEU A 1 279 ? -55.711 -7.970 88.443 1.00 96.31 279 LEU A C 1
ATOM 2295 O O . LEU A 1 279 ? -55.900 -8.375 89.590 1.00 96.31 279 LEU A O 1
ATOM 2299 N N . SER A 1 280 ? -55.900 -6.690 88.111 1.00 96.12 280 SER A N 1
ATOM 2300 C CA . SER A 1 280 ? -56.407 -5.679 89.044 1.00 96.12 280 SER A CA 1
ATOM 2301 C C . SER A 1 280 ? -57.849 -5.973 89.467 1.00 96.12 280 SER A C 1
ATOM 2303 O O . SER A 1 280 ? -58.150 -5.969 90.664 1.00 96.12 280 SER A O 1
ATOM 2305 N N . THR A 1 281 ? -58.716 -6.290 88.502 1.00 95.75 281 THR A N 1
ATOM 2306 C CA . THR A 1 281 ? -60.118 -6.670 88.740 1.00 95.75 281 THR A CA 1
ATOM 2307 C C . THR A 1 281 ? -60.207 -7.964 89.543 1.00 95.75 281 THR A C 1
ATOM 2309 O O . THR A 1 281 ? -60.805 -7.955 90.615 1.00 95.75 281 THR A O 1
ATOM 2312 N N . SER A 1 282 ? -59.489 -9.019 89.146 1.00 95.12 282 SER A N 1
ATOM 2313 C CA . SER A 1 282 ? -59.406 -10.273 89.910 1.00 95.12 282 SER A CA 1
ATOM 2314 C C . SER A 1 282 ? -58.914 -10.055 91.351 1.00 95.12 282 SER A C 1
ATOM 2316 O O . SER A 1 282 ? -59.446 -10.633 92.302 1.00 95.12 282 SER A O 1
ATOM 2318 N N . ARG A 1 283 ? -57.934 -9.165 91.568 1.00 94.31 283 ARG A N 1
ATOM 2319 C CA . ARG A 1 283 ? -57.460 -8.816 92.917 1.00 94.31 283 ARG A CA 1
ATOM 2320 C C . ARG A 1 283 ? -58.510 -8.046 93.721 1.00 94.31 283 ARG A C 1
ATOM 2322 O O . ARG A 1 283 ? -58.579 -8.225 94.938 1.00 94.31 283 ARG A O 1
ATOM 2329 N N . ALA A 1 284 ? -59.292 -7.178 93.083 1.00 94.06 284 ALA A N 1
ATOM 2330 C CA . ALA A 1 284 ? -60.397 -6.467 93.721 1.00 94.06 284 ALA A CA 1
ATOM 2331 C C . ALA A 1 284 ? -61.524 -7.434 94.118 1.00 94.06 284 ALA A C 1
ATOM 2333 O O . ALA A 1 284 ? -61.958 -7.415 95.269 1.00 94.06 284 ALA A O 1
ATOM 2334 N N . GLU A 1 285 ? -61.910 -8.337 93.216 1.00 94.38 285 GLU A N 1
ATOM 2335 C CA . GLU A 1 285 ? -62.878 -9.409 93.471 1.00 94.38 285 GLU A CA 1
ATOM 2336 C C . GLU A 1 285 ? -62.411 -10.315 94.617 1.00 94.38 285 GLU A C 1
ATOM 2338 O O . GLU A 1 285 ? -63.154 -10.553 95.566 1.00 94.38 285 GLU A O 1
ATOM 2343 N N . SER A 1 286 ? -61.145 -10.745 94.611 1.00 92.25 286 SER A N 1
ATOM 2344 C CA . SER A 1 286 ? -60.566 -11.559 95.687 1.00 92.25 286 SER A CA 1
ATOM 2345 C C . SER A 1 286 ? -60.614 -10.853 97.049 1.00 92.25 286 SER A C 1
ATOM 2347 O O . SER A 1 286 ? -60.965 -11.471 98.057 1.00 92.25 286 SER A O 1
ATOM 2349 N N . LYS A 1 287 ? -60.328 -9.542 97.100 1.00 94.69 287 LYS A N 1
ATOM 2350 C CA . LYS A 1 287 ? -60.485 -8.741 98.327 1.00 94.69 287 LYS A CA 1
ATOM 2351 C C . LYS A 1 287 ? -61.940 -8.690 98.793 1.00 94.69 287 LYS A C 1
ATOM 2353 O O . LYS A 1 287 ? -62.185 -8.778 99.993 1.00 94.69 287 LYS A O 1
ATOM 2358 N N . GLN A 1 288 ? -62.887 -8.551 97.868 1.00 93.75 288 GLN A N 1
ATOM 2359 C CA . GLN A 1 288 ? -64.315 -8.507 98.178 1.00 93.75 288 GLN A CA 1
ATOM 2360 C C . GLN A 1 288 ? -64.814 -9.852 98.729 1.00 93.75 288 GLN A C 1
ATOM 2362 O O . GLN A 1 288 ? -65.491 -9.880 99.755 1.00 93.75 288 GLN A O 1
ATOM 2367 N N . VAL A 1 289 ? -64.409 -10.966 98.109 1.00 93.31 289 VAL A N 1
ATOM 2368 C CA . VAL A 1 289 ? -64.689 -12.327 98.595 1.00 93.31 289 VAL A CA 1
ATOM 2369 C C . VAL A 1 289 ? -64.091 -12.540 99.984 1.00 93.31 289 VAL A C 1
ATOM 2371 O O . VAL A 1 289 ? -64.772 -13.055 100.867 1.00 93.31 289 VAL A O 1
ATOM 2374 N N . LYS A 1 290 ? -62.846 -12.103 100.210 1.00 94.56 290 LYS A N 1
ATOM 2375 C CA . LYS A 1 290 ? -62.202 -12.199 101.524 1.00 94.56 290 LYS A CA 1
ATOM 2376 C C . LYS A 1 290 ? -62.968 -11.422 102.597 1.00 94.56 290 LYS A C 1
ATOM 2378 O O . LYS A 1 290 ? -63.238 -11.978 103.650 1.00 94.56 290 LYS A O 1
ATOM 2383 N N . LEU A 1 291 ? -63.369 -10.181 102.317 1.00 93.94 291 LEU A N 1
ATOM 2384 C CA . LEU A 1 291 ? -64.189 -9.381 103.237 1.00 93.94 291 LEU A CA 1
ATOM 2385 C C . LEU A 1 291 ? -65.518 -10.070 103.578 1.00 93.94 291 LEU A C 1
ATOM 2387 O O . LEU A 1 291 ? -65.922 -10.086 104.740 1.00 93.94 291 LEU A O 1
ATOM 2391 N N . ALA A 1 292 ? -66.192 -10.656 102.585 1.00 90.94 292 ALA A N 1
ATOM 2392 C CA . ALA A 1 292 ? -67.419 -11.415 102.811 1.00 90.94 292 ALA A CA 1
ATOM 2393 C C . ALA A 1 292 ? -67.170 -12.649 103.697 1.00 90.94 292 ALA A C 1
ATOM 2395 O O . ALA A 1 292 ? -67.924 -12.890 104.638 1.00 90.94 292 ALA A O 1
ATOM 2396 N N . LEU A 1 293 ? -66.087 -13.390 103.442 1.00 92.38 293 LEU A N 1
ATOM 2397 C CA . LEU A 1 293 ? -65.688 -14.547 104.245 1.00 92.38 293 LEU A CA 1
ATOM 2398 C C . LEU A 1 293 ? -65.3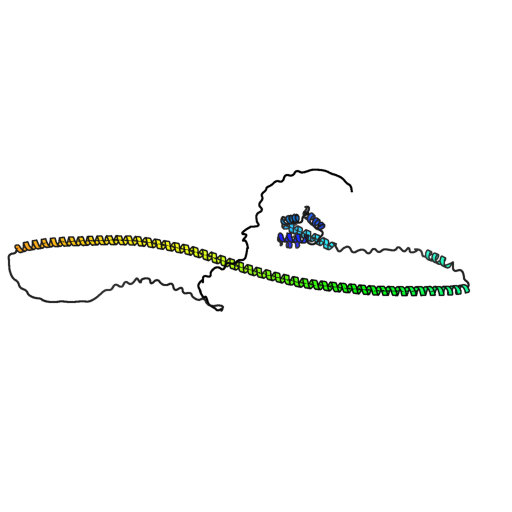51 -14.155 105.692 1.00 92.38 293 LEU A C 1
ATOM 2400 O O . LEU A 1 293 ? -65.826 -14.805 106.622 1.00 92.38 293 LEU A O 1
ATOM 2404 N N . ASP A 1 294 ? -64.580 -13.084 105.890 1.00 91.69 294 ASP A N 1
ATOM 2405 C CA . ASP A 1 294 ? -64.240 -12.551 107.214 1.00 91.69 294 ASP A CA 1
ATOM 2406 C C . ASP A 1 294 ? -65.517 -12.137 107.966 1.00 91.69 294 ASP A C 1
ATOM 2408 O O . ASP A 1 294 ? -65.684 -12.475 109.136 1.00 91.69 294 ASP A O 1
ATOM 2412 N N . THR A 1 295 ? -66.473 -11.502 107.276 1.00 89.94 295 THR A N 1
ATOM 2413 C CA . THR A 1 295 ? -67.782 -11.128 107.843 1.00 89.94 295 THR A CA 1
ATOM 2414 C C . THR A 1 295 ? -68.575 -12.356 108.301 1.00 89.94 295 THR A C 1
ATOM 2416 O O . THR A 1 295 ? -69.083 -12.378 109.422 1.00 89.94 295 THR A O 1
ATOM 2419 N N . VAL A 1 296 ? -68.662 -13.403 107.470 1.00 88.75 296 VAL A N 1
ATOM 2420 C CA . VAL A 1 296 ? -69.329 -14.672 107.828 1.00 88.75 296 VAL A CA 1
ATOM 2421 C C . VAL A 1 296 ? -68.623 -15.346 109.009 1.00 88.75 296 VAL A C 1
ATOM 2423 O O . VAL A 1 296 ? -69.275 -15.823 109.935 1.00 88.75 296 VAL A O 1
ATOM 2426 N N . THR A 1 297 ? -67.291 -15.340 109.019 1.00 86.25 297 THR A N 1
ATOM 2427 C CA . THR A 1 297 ? -66.481 -15.909 110.107 1.00 86.25 297 THR A CA 1
ATOM 2428 C C . THR A 1 297 ? -66.720 -15.168 111.424 1.00 86.25 297 THR A C 1
ATOM 2430 O O . THR A 1 297 ? -66.873 -15.793 112.473 1.00 86.25 297 THR A O 1
ATOM 2433 N N . GLN A 1 298 ? -66.821 -13.839 111.379 1.00 83.62 298 GLN A N 1
ATOM 2434 C CA . GLN A 1 298 ? -67.110 -13.007 112.544 1.00 83.62 298 GLN A CA 1
ATOM 2435 C C . GLN A 1 298 ? -68.535 -13.248 113.075 1.00 83.62 298 GLN A C 1
ATOM 2437 O O . GLN A 1 298 ? -68.725 -13.388 114.282 1.00 83.62 298 GLN A O 1
ATOM 2442 N N . GLN A 1 299 ? -69.527 -13.399 112.187 1.00 81.06 299 GLN A N 1
ATOM 2443 C CA . GLN A 1 299 ? -70.891 -13.802 112.563 1.00 81.06 299 GLN A CA 1
ATOM 2444 C C . GLN A 1 299 ? -70.938 -15.189 113.222 1.00 81.06 299 GLN A C 1
ATOM 2446 O O . GLN A 1 299 ? -71.724 -15.402 114.146 1.00 81.06 299 GLN A O 1
ATOM 2451 N N . LEU A 1 300 ? -70.095 -16.127 112.779 1.00 77.50 300 LEU A N 1
ATOM 2452 C CA . LEU A 1 300 ? -69.959 -17.440 113.412 1.00 77.50 300 LEU A CA 1
ATOM 2453 C C . LEU A 1 300 ? -69.310 -17.331 114.800 1.00 77.50 300 LEU A C 1
ATOM 2455 O O . LEU A 1 300 ? -69.827 -17.918 115.743 1.00 77.50 300 LEU A O 1
ATOM 2459 N N . GLN A 1 301 ? -68.251 -16.529 114.969 1.00 67.00 301 GLN A N 1
ATOM 2460 C CA . GLN A 1 301 ? -67.607 -16.306 116.275 1.00 67.00 301 GLN A CA 1
ATOM 2461 C C . GLN A 1 301 ? -68.529 -15.641 117.311 1.00 67.00 301 GLN A C 1
ATOM 2463 O O . GLN A 1 301 ? -68.433 -15.957 118.495 1.00 67.00 301 GLN A O 1
ATOM 2468 N N . CYS A 1 302 ? -69.456 -14.772 116.896 1.00 58.03 302 CYS A N 1
ATOM 2469 C CA . CYS A 1 302 ? -70.462 -14.191 117.794 1.00 58.03 302 CYS A CA 1
ATOM 2470 C C . CYS A 1 302 ? -71.532 -15.195 118.273 1.00 58.03 302 CYS A C 1
ATOM 2472 O O . CYS A 1 302 ? -72.277 -14.871 119.195 1.00 58.03 302 CYS A O 1
ATOM 2474 N N . ASN A 1 303 ? -71.600 -16.400 117.692 1.00 51.31 303 ASN A N 1
ATOM 2475 C CA . ASN A 1 303 ? -72.581 -17.438 118.026 1.00 51.31 303 ASN A CA 1
ATOM 2476 C C . ASN A 1 303 ? -71.973 -18.680 118.711 1.00 51.31 303 ASN A C 1
ATOM 2478 O O . ASN A 1 303 ? -72.686 -19.658 118.938 1.00 51.31 303 ASN A O 1
ATOM 2482 N N . THR A 1 304 ? -70.690 -18.655 119.086 1.00 37.69 304 THR A N 1
ATOM 2483 C CA . THR A 1 304 ? -70.018 -19.794 119.736 1.00 37.69 304 THR A CA 1
ATOM 2484 C C . THR A 1 304 ? -69.830 -19.537 121.239 1.00 37.69 304 THR A C 1
ATOM 2486 O O . THR A 1 304 ? -69.087 -18.624 121.610 1.00 37.69 304 THR A O 1
ATOM 2489 N N . PRO A 1 305 ? -70.467 -20.307 122.145 1.00 36.12 305 PRO A N 1
ATOM 2490 C CA . PRO A 1 305 ? -70.251 -20.165 123.577 1.00 36.12 305 PRO A CA 1
ATOM 2491 C C . PRO A 1 305 ? -68.864 -20.680 123.983 1.00 36.12 305 PRO A C 1
ATOM 2493 O O . PRO A 1 305 ? -68.393 -21.729 123.552 1.00 36.12 305 PRO A O 1
ATOM 2496 N N . ARG A 1 306 ? -68.234 -19.878 124.840 1.00 35.03 306 ARG A N 1
ATOM 2497 C CA . ARG A 1 306 ? -66.922 -20.028 125.474 1.00 35.03 306 ARG A CA 1
ATOM 2498 C C . ARG A 1 306 ? -66.757 -21.413 126.125 1.00 35.03 306 ARG A C 1
ATOM 2500 O O . ARG A 1 306 ? -67.448 -21.708 127.096 1.00 35.03 306 ARG A O 1
ATOM 2507 N N . GLN A 1 307 ? -65.781 -22.201 125.678 1.00 32.34 307 GLN A N 1
ATOM 2508 C CA . GLN A 1 307 ? -65.160 -23.230 126.513 1.00 32.34 307 GLN A CA 1
ATOM 2509 C C . GLN A 1 307 ? -63.649 -23.233 126.273 1.00 32.34 307 GLN A C 1
ATOM 2511 O O . GLN A 1 307 ? -63.183 -23.069 125.149 1.00 32.34 307 GLN A O 1
ATOM 2516 N N . ALA A 1 308 ? -62.933 -23.252 127.389 1.00 34.12 308 ALA A N 1
ATOM 2517 C CA . ALA A 1 308 ? -61.561 -22.819 127.551 1.00 3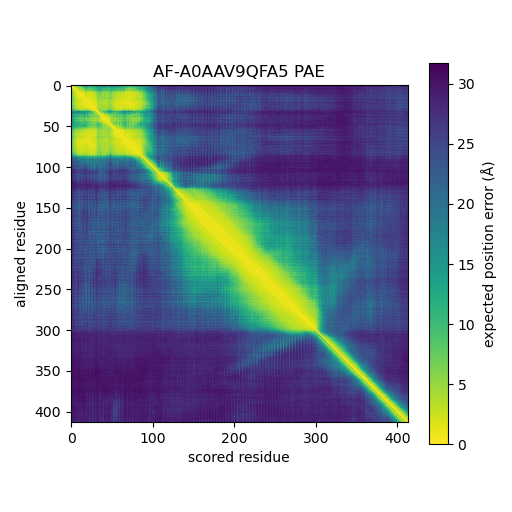4.12 308 ALA A CA 1
ATOM 2518 C C . ALA A 1 308 ? -60.525 -23.927 127.293 1.00 34.12 308 ALA A C 1
ATOM 2520 O O . ALA A 1 308 ? -60.869 -25.106 127.253 1.00 34.12 308 ALA A O 1
ATOM 2521 N N . ASP A 1 309 ? -59.277 -23.456 127.220 1.00 34.47 309 ASP A N 1
ATOM 2522 C CA . ASP A 1 309 ? -58.008 -24.115 127.545 1.00 34.47 309 ASP A CA 1
ATOM 2523 C C . ASP A 1 309 ? -57.518 -25.256 126.641 1.00 34.47 309 ASP A C 1
ATOM 2525 O O . ASP A 1 309 ? -58.121 -26.319 126.578 1.00 34.47 309 ASP A O 1
ATOM 2529 N N . PHE A 1 310 ? -56.353 -25.053 126.008 1.00 35.19 310 PHE A N 1
ATOM 2530 C CA . PHE A 1 310 ? -55.204 -25.959 126.148 1.00 35.19 310 PHE A CA 1
ATOM 2531 C C . PHE A 1 310 ? -53.900 -25.313 125.639 1.00 35.19 310 PHE A C 1
ATOM 2533 O O . PHE A 1 310 ? -53.877 -24.607 124.630 1.00 35.19 310 PHE A O 1
ATOM 2540 N N . GLU A 1 311 ? -52.835 -25.557 126.401 1.00 36.75 311 GLU A N 1
ATOM 2541 C CA . GLU A 1 311 ? -51.432 -25.174 126.208 1.00 36.75 311 GLU A CA 1
ATOM 2542 C C . GLU A 1 311 ? -50.736 -25.924 125.053 1.00 36.75 311 GLU A C 1
ATOM 2544 O O . GLU A 1 311 ? -51.175 -27.011 124.683 1.00 36.75 311 GLU A O 1
ATOM 2549 N N . ALA A 1 312 ? -49.624 -25.358 124.553 1.00 37.00 312 ALA A N 1
ATOM 2550 C CA . ALA A 1 312 ? -48.383 -26.018 124.077 1.00 37.00 312 ALA A CA 1
ATOM 2551 C C . ALA A 1 312 ? -47.595 -25.001 123.217 1.00 37.00 312 ALA A C 1
ATOM 2553 O O . ALA A 1 312 ? -48.046 -24.592 122.152 1.00 37.00 312 ALA A O 1
ATOM 2554 N N . GLU A 1 313 ? -46.589 -24.320 123.763 1.00 32.41 313 GLU A N 1
ATOM 2555 C CA . GLU A 1 313 ? -45.161 -24.696 123.781 1.00 32.41 313 GLU A CA 1
ATOM 2556 C C . GLU A 1 313 ? -44.427 -24.739 122.421 1.00 32.41 313 GLU A C 1
ATOM 2558 O O . GLU A 1 313 ? -44.797 -25.449 121.495 1.00 32.41 313 GLU A O 1
ATOM 2563 N N . HIS A 1 314 ? -43.320 -23.980 122.406 1.00 34.72 314 HIS A N 1
ATOM 2564 C CA . HIS A 1 314 ? -42.050 -24.132 121.681 1.00 34.72 314 HIS A CA 1
ATOM 2565 C C . HIS A 1 314 ? -42.033 -24.449 120.171 1.00 34.72 314 HIS A C 1
ATOM 2567 O O . HIS A 1 314 ? -42.306 -25.564 119.744 1.00 34.72 314 HIS A O 1
ATOM 2573 N N . SER A 1 315 ? -41.400 -23.572 119.379 1.00 37.56 315 SER A N 1
ATOM 2574 C CA . SER A 1 315 ? -39.973 -23.756 119.034 1.00 37.56 315 SER A CA 1
ATOM 2575 C C . SER A 1 315 ? -39.460 -22.699 118.054 1.00 37.56 315 SER A C 1
ATOM 2577 O O . SER A 1 315 ? -39.988 -22.487 116.966 1.00 37.56 315 SER A O 1
ATOM 2579 N N . ASP A 1 316 ? -38.381 -22.071 118.500 1.00 47.69 316 ASP A N 1
ATOM 2580 C CA . ASP A 1 316 ? -37.333 -21.411 117.737 1.00 47.69 316 ASP A CA 1
ATOM 2581 C C . ASP A 1 316 ? -36.632 -22.422 116.807 1.00 47.69 316 ASP A C 1
ATOM 2583 O O . ASP A 1 316 ? -36.249 -23.491 117.277 1.00 47.69 316 ASP A O 1
ATOM 2587 N N . SER A 1 317 ? -36.457 -22.104 115.519 1.00 37.69 317 SER A N 1
ATOM 2588 C CA . SER A 1 317 ? -35.282 -22.531 114.740 1.00 37.69 317 SER A CA 1
ATOM 2589 C C . SER A 1 317 ? -35.303 -21.990 113.308 1.00 37.69 317 SER A C 1
ATOM 2591 O O . SER A 1 317 ? -36.259 -22.210 112.564 1.00 37.69 317 SER A O 1
ATOM 2593 N N . GLY A 1 318 ? -34.161 -21.450 112.882 1.00 36.28 318 GLY A N 1
ATOM 2594 C CA . GLY A 1 318 ? -33.575 -21.880 111.613 1.00 36.28 318 GLY A CA 1
ATOM 2595 C C . GLY A 1 318 ? -33.661 -20.899 110.452 1.00 36.28 318 GLY A C 1
ATOM 2596 O O . GLY A 1 318 ? -34.511 -21.018 109.575 1.00 36.28 318 GLY A O 1
ATOM 2597 N N . GLN A 1 319 ? -32.664 -20.014 110.368 1.00 48.50 319 GLN A N 1
ATOM 2598 C CA . GLN A 1 319 ? -32.032 -19.741 109.078 1.00 48.50 319 GLN A CA 1
ATOM 2599 C C . GLN A 1 319 ? -31.696 -21.078 108.405 1.00 48.50 319 GLN A C 1
ATOM 2601 O O . GLN A 1 319 ? -31.093 -21.921 109.063 1.00 48.50 319 GLN A O 1
ATOM 2606 N N . ASP A 1 320 ? -31.941 -21.226 107.101 1.00 38.56 320 ASP A N 1
ATOM 2607 C CA . ASP A 1 320 ? -30.946 -21.946 106.317 1.00 38.56 320 ASP A CA 1
ATOM 2608 C C . ASP A 1 320 ? -30.820 -21.478 104.869 1.00 38.56 320 ASP A C 1
ATOM 2610 O O . ASP A 1 320 ? -31.785 -21.244 104.137 1.00 38.56 320 ASP A O 1
ATOM 2614 N N . LYS A 1 321 ? -29.553 -21.320 104.500 1.00 50.78 321 LYS A N 1
ATOM 2615 C CA . LYS A 1 321 ? -29.040 -21.137 103.153 1.00 50.78 321 LYS A CA 1
ATOM 2616 C C . LYS A 1 321 ? -28.744 -22.529 102.604 1.00 50.78 321 LYS A C 1
ATOM 2618 O O . LYS A 1 321 ? -27.904 -23.214 103.160 1.00 50.78 321 LYS A O 1
ATOM 2623 N N . LEU A 1 322 ? -29.274 -22.871 101.439 1.00 41.50 322 LEU A N 1
ATOM 2624 C CA . LEU A 1 322 ? -28.722 -23.888 100.530 1.00 41.50 322 LEU A CA 1
ATOM 2625 C C . LEU A 1 322 ? -29.162 -23.433 99.134 1.00 41.50 322 LEU A C 1
ATOM 2627 O O . LEU A 1 322 ? -30.344 -23.415 98.825 1.00 41.50 322 LEU A O 1
ATOM 2631 N N . GLN A 1 323 ? -28.336 -22.762 98.329 1.00 42.38 323 GLN A N 1
ATOM 2632 C CA . GLN A 1 323 ? -27.184 -23.289 97.594 1.00 42.38 323 GLN A CA 1
ATOM 2633 C C . GLN A 1 323 ? -27.304 -24.753 97.135 1.00 42.38 323 GLN A C 1
ATOM 2635 O O . GLN A 1 323 ? -27.258 -25.672 97.940 1.00 42.38 323 GLN A O 1
ATOM 2640 N N . LYS A 1 324 ? -27.224 -24.877 95.800 1.00 43.28 324 LYS A N 1
ATOM 2641 C CA . LYS A 1 324 ? -26.525 -25.884 94.978 1.00 43.28 324 LYS A CA 1
ATOM 2642 C C . LYS A 1 324 ? -27.316 -27.041 94.345 1.00 43.28 324 LYS A C 1
ATOM 2644 O O . LYS A 1 324 ? -27.765 -27.941 95.036 1.00 43.28 324 LYS A O 1
ATOM 2649 N N . ARG A 1 325 ? -27.128 -27.071 93.008 1.00 40.78 325 ARG A N 1
ATOM 2650 C CA . ARG A 1 325 ? -26.866 -28.226 92.114 1.00 40.78 325 ARG A CA 1
ATOM 2651 C C . ARG A 1 325 ? -28.061 -29.113 91.783 1.00 40.78 325 ARG A C 1
ATOM 2653 O O . ARG A 1 325 ? -28.902 -29.334 92.629 1.00 40.78 325 ARG A O 1
ATOM 2660 N N . GLU A 1 326 ? -28.187 -29.725 90.613 1.00 40.28 326 GLU A N 1
ATOM 2661 C CA . GLU A 1 326 ? -27.538 -29.779 89.284 1.00 40.28 326 GLU A CA 1
ATOM 2662 C C . GLU A 1 326 ? -28.485 -30.681 88.444 1.00 40.28 326 GLU A C 1
ATOM 2664 O O . GLU A 1 326 ? -29.415 -31.251 89.014 1.00 40.28 326 GLU A O 1
ATOM 2669 N N . ALA A 1 327 ? -28.185 -30.873 87.151 1.00 38.94 327 ALA A N 1
ATOM 2670 C CA . ALA A 1 327 ? -28.831 -31.783 86.179 1.00 38.94 327 ALA A CA 1
ATOM 2671 C C . ALA A 1 327 ? -30.060 -31.186 85.462 1.00 38.94 327 ALA A C 1
ATOM 2673 O O . ALA A 1 327 ? -30.941 -30.616 86.089 1.00 38.94 327 ALA A O 1
ATOM 2674 N N . ASP A 1 328 ? -30.214 -31.218 84.139 1.00 39.19 328 ASP A N 1
ATOM 2675 C CA . ASP A 1 328 ? -29.506 -31.847 83.015 1.00 39.19 328 ASP A CA 1
ATOM 2676 C C . ASP A 1 328 ? -29.791 -30.951 81.784 1.00 39.19 328 ASP A C 1
ATOM 2678 O O . ASP A 1 328 ? -30.852 -30.344 81.679 1.00 39.19 328 ASP A O 1
ATOM 2682 N N . GLY A 1 329 ? -28.871 -30.696 80.855 1.00 44.31 329 GLY A N 1
ATOM 2683 C CA . GLY A 1 329 ? -28.434 -31.693 79.885 1.00 44.31 329 GLY A CA 1
ATOM 2684 C C . GLY A 1 329 ? -29.301 -31.656 78.616 1.00 44.31 329 GLY A C 1
ATOM 2685 O O . GLY A 1 329 ? -30.064 -32.577 78.363 1.00 44.31 329 GLY A O 1
ATOM 2686 N N . ALA A 1 330 ? -29.156 -30.624 77.774 1.00 41.28 330 ALA A N 1
ATOM 2687 C CA . ALA A 1 330 ? -29.593 -30.687 76.374 1.00 41.28 330 ALA A CA 1
ATOM 2688 C C . ALA A 1 330 ? -28.679 -29.849 75.469 1.00 41.28 330 ALA A C 1
ATOM 2690 O O . ALA A 1 330 ? -28.889 -28.666 75.215 1.00 41.28 330 ALA A O 1
ATOM 2691 N N . LYS A 1 331 ? -27.640 -30.527 74.975 1.00 50.53 331 LYS A N 1
ATOM 2692 C CA . LYS A 1 331 ? -26.853 -30.167 73.794 1.00 50.53 331 LYS A CA 1
ATOM 2693 C C . LYS A 1 331 ? -27.772 -29.877 72.599 1.00 50.53 331 LYS A C 1
ATOM 2695 O O . LYS A 1 331 ? -28.429 -30.805 72.139 1.00 50.53 331 LYS A O 1
ATOM 2700 N N . ARG A 1 332 ? -27.726 -28.659 72.055 1.00 44.34 332 ARG A N 1
ATOM 2701 C CA . ARG A 1 332 ? -27.863 -28.307 70.621 1.00 44.34 332 ARG A CA 1
ATOM 2702 C C . ARG A 1 332 ? -27.102 -26.983 70.461 1.00 44.34 332 ARG A C 1
ATOM 2704 O O . ARG A 1 332 ? -27.520 -25.986 71.023 1.00 44.34 332 ARG A O 1
ATOM 2711 N N . GLN A 1 333 ? -25.830 -26.966 70.071 1.00 49.53 333 GLN A N 1
ATOM 2712 C CA . GLN A 1 333 ? -25.284 -27.238 68.739 1.00 49.53 333 GLN A CA 1
ATOM 2713 C C . GLN A 1 333 ? -25.950 -26.373 67.654 1.00 49.53 333 GLN A C 1
ATOM 2715 O O . GLN A 1 333 ? -27.131 -26.551 67.375 1.00 49.53 333 GLN A O 1
ATOM 2720 N N . MET A 1 334 ? -25.117 -25.524 67.033 1.00 44.75 334 MET A N 1
ATOM 2721 C CA . MET A 1 334 ? -25.355 -24.687 65.844 1.00 44.75 334 MET A CA 1
ATOM 2722 C C . MET A 1 334 ? -26.215 -23.440 66.124 1.00 44.75 334 MET A C 1
ATOM 2724 O O . MET A 1 334 ? -27.285 -23.530 66.702 1.00 44.75 334 MET A O 1
ATOM 2728 N N . VAL A 1 335 ? -25.787 -22.223 65.797 1.00 43.25 335 VAL A N 1
ATOM 2729 C CA . VAL A 1 335 ? -25.281 -21.788 64.492 1.00 43.25 335 VAL A CA 1
ATOM 2730 C C . VAL A 1 335 ? -24.190 -20.735 64.695 1.00 43.25 335 VAL A C 1
ATOM 2732 O O . VAL A 1 335 ? -24.426 -19.686 65.293 1.00 43.25 335 VAL A O 1
ATOM 2735 N N . GLU A 1 336 ? -22.990 -21.040 64.205 1.00 41.44 336 GLU A N 1
ATOM 2736 C CA . GLU A 1 336 ? -21.934 -20.057 63.995 1.00 41.44 336 GLU A CA 1
ATOM 2737 C C . GLU A 1 336 ? -22.422 -19.001 63.002 1.00 41.44 336 GLU A C 1
ATOM 2739 O O . GLU A 1 336 ? -22.945 -19.303 61.929 1.00 41.44 336 GLU A O 1
ATOM 2744 N N . VAL A 1 337 ? -22.247 -17.747 63.402 1.00 45.12 337 VAL A N 1
ATOM 2745 C CA . VAL A 1 337 ? -22.291 -16.574 62.535 1.00 45.12 337 VAL A CA 1
ATOM 2746 C C . VAL A 1 337 ? -21.330 -16.819 61.363 1.00 45.12 337 VAL A C 1
ATOM 2748 O O . VAL A 1 337 ? -20.165 -17.124 61.625 1.00 45.12 337 VAL A O 1
ATOM 2751 N N . PRO A 1 338 ? -21.748 -16.683 60.089 1.00 49.31 338 PRO A N 1
ATOM 2752 C CA . PRO A 1 338 ? -20.813 -16.770 58.981 1.00 49.31 338 PRO A CA 1
ATOM 2753 C C . PRO A 1 338 ? -19.903 -15.544 59.021 1.00 49.31 338 PRO A C 1
ATOM 2755 O O . PRO A 1 338 ? -20.274 -14.443 58.614 1.00 49.31 338 PRO A O 1
ATOM 2758 N N . THR A 1 339 ? -18.698 -15.746 59.544 1.00 43.56 339 THR A N 1
ATOM 2759 C CA . THR A 1 339 ? -17.537 -14.917 59.247 1.00 43.56 339 THR A CA 1
ATOM 2760 C C . THR A 1 339 ? -17.394 -14.883 57.733 1.00 43.56 339 THR A C 1
ATOM 2762 O O . THR A 1 339 ? -17.189 -15.913 57.093 1.00 43.56 339 THR A O 1
ATOM 2765 N N . VAL A 1 340 ? -17.568 -13.691 57.169 1.00 43.78 340 VAL A N 1
ATOM 2766 C CA . VAL A 1 340 ? -17.361 -13.387 55.756 1.00 43.78 340 VAL A CA 1
ATOM 2767 C C . VAL A 1 340 ? -15.966 -13.872 55.371 1.00 43.78 340 VAL A C 1
ATOM 2769 O O . VAL A 1 340 ? -14.960 -13.317 55.810 1.00 43.78 340 VAL A O 1
ATOM 2772 N N . ALA A 1 341 ? -15.919 -14.954 54.595 1.00 40.41 341 ALA A N 1
ATOM 2773 C CA . ALA A 1 341 ? -14.698 -15.460 54.003 1.00 40.41 341 ALA A CA 1
ATOM 2774 C C . ALA A 1 341 ? -14.206 -14.421 52.995 1.00 40.41 341 ALA A C 1
ATOM 2776 O O . ALA A 1 341 ? -14.828 -14.191 51.959 1.00 40.41 341 ALA A O 1
ATOM 2777 N N . ALA A 1 342 ? -13.099 -13.768 53.338 1.00 44.16 342 ALA A N 1
ATOM 2778 C CA . ALA A 1 342 ? -12.284 -13.051 52.383 1.00 44.16 342 ALA A CA 1
ATOM 2779 C C . ALA A 1 342 ? -11.791 -14.063 51.344 1.00 44.16 342 ALA A C 1
ATOM 2781 O O . ALA A 1 342 ? -11.092 -15.022 51.670 1.00 44.16 342 ALA A O 1
ATOM 2782 N N . THR A 1 343 ? -12.204 -13.867 50.098 1.00 41.25 343 THR A N 1
ATOM 2783 C CA . THR A 1 343 ? -11.729 -14.624 48.948 1.00 41.25 343 THR A CA 1
ATOM 2784 C C . THR A 1 343 ? -10.266 -14.256 48.710 1.00 41.25 343 THR A C 1
ATOM 2786 O O . THR A 1 343 ? -9.958 -13.247 48.077 1.00 41.25 343 THR A O 1
ATOM 2789 N N . GLU A 1 344 ? -9.350 -15.057 49.252 1.00 42.03 344 GLU A N 1
ATOM 2790 C CA . GLU A 1 344 ? -7.962 -15.086 48.802 1.00 42.03 344 GLU A CA 1
ATOM 2791 C C . GLU A 1 344 ? -7.936 -15.630 47.371 1.00 42.03 344 GLU A C 1
ATOM 2793 O O . GLU A 1 344 ? -8.199 -16.804 47.105 1.00 42.03 344 GLU A O 1
ATOM 2798 N N . VAL A 1 345 ? -7.647 -14.739 46.427 1.00 41.59 345 VAL A N 1
ATOM 2799 C CA . VAL A 1 345 ? -7.331 -15.091 45.047 1.00 41.59 345 VAL A CA 1
ATOM 2800 C C . VAL A 1 345 ? -5.924 -15.685 45.047 1.00 41.59 345 VAL A C 1
ATOM 2802 O O . VAL A 1 345 ? -4.924 -14.969 45.064 1.00 41.59 345 VAL A O 1
ATOM 2805 N N . ALA A 1 346 ? -5.853 -17.014 45.056 1.00 37.38 346 ALA A N 1
ATOM 2806 C CA . ALA A 1 346 ? -4.631 -17.757 44.805 1.00 37.38 346 ALA A CA 1
ATOM 2807 C C . ALA A 1 346 ? -4.273 -17.659 43.312 1.00 37.38 346 ALA A C 1
ATOM 2809 O O . ALA A 1 346 ? -4.721 -18.458 42.489 1.00 37.38 346 ALA A O 1
ATOM 2810 N N . SER A 1 347 ? -3.443 -16.676 42.966 1.00 38.59 347 SER A N 1
ATOM 2811 C CA . SER A 1 347 ? -2.663 -16.690 41.730 1.00 38.59 347 SER A CA 1
ATOM 2812 C C . SER A 1 347 ? -1.615 -17.794 41.836 1.00 38.59 347 SER A C 1
ATOM 2814 O O . SER A 1 347 ? -0.591 -17.640 42.500 1.00 38.59 347 SER A O 1
ATOM 2816 N N . THR A 1 348 ? -1.886 -18.930 41.201 1.00 41.38 348 THR A N 1
ATOM 2817 C CA . THR A 1 348 ? -0.881 -19.966 40.972 1.00 41.38 348 THR A CA 1
ATOM 2818 C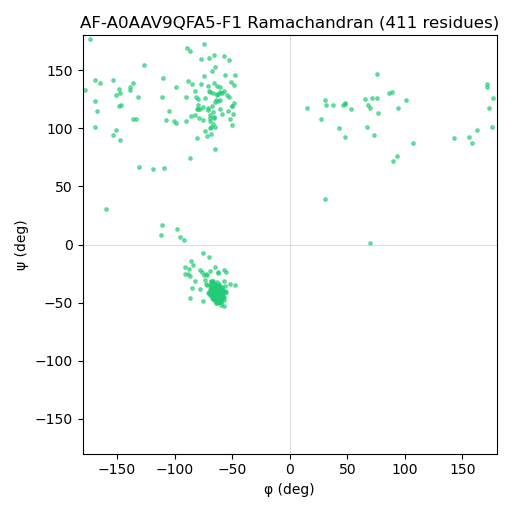 C . THR A 1 348 ? -0.019 -19.574 39.779 1.00 41.38 348 THR A C 1
ATOM 2820 O O . THR A 1 348 ? -0.504 -19.274 38.690 1.00 41.38 348 THR A O 1
ATOM 2823 N N . GLN A 1 349 ? 1.282 -19.554 40.046 1.00 40.72 349 GLN A N 1
ATOM 2824 C CA . GLN A 1 349 ? 2.369 -19.459 39.088 1.00 40.72 349 GLN A CA 1
ATOM 2825 C C . GLN A 1 349 ? 2.292 -20.598 38.064 1.00 40.72 349 GLN A C 1
ATOM 2827 O O . GLN A 1 349 ? 2.215 -21.769 38.433 1.00 40.72 349 GLN A O 1
ATOM 2832 N N . LEU A 1 350 ? 2.416 -20.243 36.787 1.00 39.47 350 LEU A N 1
ATOM 2833 C CA . LEU A 1 350 ? 3.085 -21.064 35.784 1.00 39.47 350 LEU A CA 1
ATOM 2834 C C . LEU A 1 350 ? 4.375 -20.329 35.399 1.00 39.47 350 LEU A C 1
ATOM 2836 O O . LEU A 1 350 ? 4.341 -19.128 35.128 1.00 39.47 350 LEU A O 1
ATOM 2840 N N . GLY A 1 351 ? 5.489 -21.061 35.482 1.00 36.31 351 GLY A N 1
ATOM 2841 C CA . GLY A 1 351 ? 6.862 -20.611 35.238 1.00 36.31 351 GLY A CA 1
ATOM 2842 C C . GLY A 1 351 ? 7.064 -19.992 33.854 1.00 36.31 351 GLY A C 1
ATOM 2843 O O . GLY A 1 351 ? 6.323 -20.266 32.916 1.00 36.31 351 GLY A O 1
ATOM 2844 N N . GLU A 1 352 ? 7.942 -18.996 33.775 1.00 44.44 352 GLU A N 1
ATOM 2845 C CA . GLU A 1 352 ? 9.354 -19.172 33.387 1.00 44.44 352 GLU A CA 1
ATOM 2846 C C . GLU A 1 352 ? 9.515 -19.448 31.886 1.00 44.44 352 GLU A C 1
ATOM 2848 O O . GLU A 1 352 ? 9.471 -20.592 31.459 1.00 44.44 352 GLU A O 1
ATOM 2853 N N . GLU A 1 353 ? 9.762 -18.387 31.106 1.00 38.84 353 GLU A N 1
ATOM 2854 C CA . GLU A 1 353 ? 10.904 -18.331 30.178 1.00 38.84 353 GLU A CA 1
ATOM 2855 C C . GLU A 1 353 ? 11.098 -16.909 29.604 1.00 38.84 353 GLU A C 1
ATOM 2857 O O . GLU A 1 353 ? 10.199 -16.368 28.967 1.00 38.84 353 GLU A O 1
ATOM 2862 N N . LEU A 1 354 ? 12.316 -16.368 29.802 1.00 38.25 354 LEU A N 1
ATOM 2863 C CA . LEU A 1 354 ? 13.003 -15.302 29.035 1.00 38.25 354 LEU A CA 1
ATOM 2864 C C . LEU A 1 354 ? 12.405 -13.877 29.125 1.00 38.25 354 LEU A C 1
ATOM 2866 O O . LEU A 1 354 ? 11.297 -13.624 28.687 1.00 38.25 354 LEU A O 1
ATOM 2870 N N . GLY A 1 355 ? 13.073 -12.822 29.589 1.00 36.84 355 GLY A N 1
ATOM 2871 C CA . GLY A 1 355 ? 14.457 -12.571 29.965 1.00 36.84 355 GLY A CA 1
ATOM 2872 C C . GLY A 1 355 ? 14.601 -11.057 30.218 1.00 36.84 355 GLY A C 1
ATOM 2873 O O . GLY A 1 355 ? 14.027 -10.248 29.498 1.00 36.84 355 GLY A O 1
ATOM 2874 N N . GLU A 1 356 ? 15.289 -10.718 31.305 1.00 50.06 356 GLU A N 1
ATOM 2875 C CA . GLU A 1 356 ? 16.005 -9.472 31.635 1.00 50.06 356 GLU A CA 1
ATOM 2876 C C . GLU A 1 356 ? 15.746 -8.197 30.796 1.00 50.06 356 GLU A C 1
ATOM 2878 O O . GLU A 1 356 ? 16.169 -8.105 29.647 1.00 50.06 356 GLU A O 1
ATOM 2883 N N . CYS A 1 357 ? 15.224 -7.137 31.433 1.00 42.62 357 CYS A N 1
ATOM 2884 C CA . CYS A 1 357 ? 15.897 -5.827 31.487 1.00 42.62 357 CYS A CA 1
ATOM 2885 C C . CYS A 1 357 ? 15.233 -4.872 32.498 1.00 42.62 357 CYS A C 1
ATOM 2887 O O . CYS A 1 357 ? 14.020 -4.848 32.684 1.00 42.62 357 CYS A O 1
AT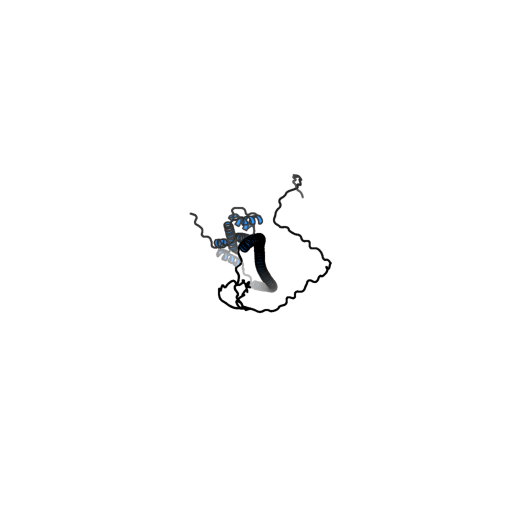OM 2889 N N . LEU A 1 358 ? 16.102 -4.129 33.176 1.00 41.59 358 LEU A N 1
ATOM 2890 C CA . LEU A 1 358 ? 15.933 -3.380 34.418 1.00 41.59 358 LEU A CA 1
ATOM 2891 C C . LEU A 1 358 ? 15.398 -1.944 34.237 1.00 41.59 358 LEU A C 1
ATOM 2893 O O . LEU A 1 358 ? 15.484 -1.366 33.159 1.00 41.59 358 LEU A O 1
ATOM 2897 N N . ASP A 1 359 ? 14.989 -1.387 35.385 1.00 46.47 359 ASP A N 1
ATOM 2898 C CA . ASP A 1 359 ? 14.808 0.028 35.760 1.00 46.47 359 ASP A CA 1
ATOM 2899 C C . ASP A 1 359 ? 13.561 0.765 35.224 1.00 46.47 359 ASP A C 1
ATOM 2901 O O . ASP A 1 359 ? 13.423 1.053 34.047 1.00 46.47 359 ASP A O 1
ATOM 2905 N N . GLY A 1 360 ? 12.577 1.183 36.029 1.00 39.09 360 GLY A N 1
ATOM 2906 C CA . GLY A 1 360 ? 12.575 1.463 37.465 1.00 39.09 360 GLY A CA 1
ATOM 2907 C C . GLY A 1 360 ? 12.848 2.941 37.757 1.00 39.09 360 GLY A C 1
ATOM 2908 O O . GLY A 1 360 ? 13.939 3.281 38.204 1.00 39.09 360 GLY A O 1
ATOM 2909 N N . ARG A 1 361 ? 11.839 3.806 37.544 1.00 41.97 361 ARG A N 1
ATOM 2910 C CA . ARG A 1 361 ? 11.465 4.938 38.428 1.00 41.97 361 ARG A CA 1
ATOM 2911 C C . ARG A 1 361 ? 10.341 5.784 37.818 1.00 41.97 361 ARG A C 1
ATOM 2913 O O . ARG A 1 361 ? 10.566 6.658 36.988 1.00 41.97 361 ARG A O 1
ATOM 2920 N N . HIS A 1 362 ? 9.125 5.564 38.307 1.00 42.06 362 HIS A N 1
ATOM 2921 C CA . HIS A 1 362 ? 8.050 6.548 38.243 1.00 42.06 362 HIS A CA 1
ATOM 2922 C C . HIS A 1 362 ? 8.217 7.534 39.402 1.00 42.06 362 HIS A C 1
ATOM 2924 O O . HIS A 1 362 ? 8.059 7.168 40.564 1.00 42.06 362 HIS A O 1
ATOM 2930 N N . ILE A 1 363 ? 8.550 8.783 39.076 1.00 49.41 363 ILE A N 1
ATOM 2931 C CA . ILE A 1 363 ? 8.428 9.926 39.980 1.00 49.41 363 ILE A CA 1
ATOM 2932 C C . ILE A 1 363 ? 7.149 10.653 39.572 1.00 49.41 363 ILE A C 1
ATOM 2934 O O . ILE A 1 363 ? 7.098 11.307 38.534 1.00 49.41 363 ILE A O 1
ATOM 2938 N N . TRP A 1 364 ? 6.110 10.508 40.389 1.00 41.66 364 TRP A N 1
ATOM 2939 C CA . TRP A 1 364 ? 4.962 11.405 40.383 1.00 41.66 364 TRP A CA 1
ATOM 2940 C C . TRP A 1 364 ? 5.404 12.751 40.956 1.00 41.66 364 TRP A C 1
ATOM 2942 O O . TRP A 1 364 ? 5.780 12.811 42.122 1.00 41.66 364 TRP A O 1
ATOM 2952 N N . ASN A 1 365 ? 5.342 13.818 40.160 1.00 42.25 365 ASN A N 1
ATOM 2953 C CA . ASN A 1 365 ? 5.375 15.190 40.661 1.00 42.25 365 ASN A CA 1
ATOM 2954 C C . ASN A 1 365 ? 4.317 16.038 39.945 1.00 42.25 365 ASN A C 1
ATOM 2956 O O . ASN A 1 365 ? 4.065 15.889 38.753 1.00 42.25 365 ASN A O 1
ATOM 2960 N N . GLN A 1 366 ? 3.678 16.873 40.759 1.00 40.59 366 GLN A N 1
ATOM 2961 C CA . GLN A 1 366 ? 2.507 17.707 40.507 1.00 40.59 366 GLN A CA 1
ATOM 2962 C C . GLN A 1 366 ? 2.640 18.709 39.341 1.00 40.59 366 GLN A C 1
ATOM 2964 O O . GLN A 1 366 ? 3.754 19.060 38.952 1.00 40.59 366 GLN A O 1
ATOM 2969 N N . PRO A 1 367 ? 1.509 19.237 38.828 1.00 44.31 367 PRO A N 1
ATOM 2970 C CA . PRO A 1 367 ? 1.510 20.271 37.800 1.00 44.31 367 PRO A CA 1
ATOM 2971 C C . PRO A 1 367 ? 1.802 21.655 38.403 1.00 44.31 367 PRO A C 1
ATOM 2973 O O . PRO A 1 367 ? 0.958 22.246 39.078 1.00 44.31 367 PRO A O 1
ATOM 2976 N N . GLU A 1 368 ? 2.987 22.200 38.129 1.00 41.25 368 GLU A N 1
ATOM 2977 C CA . GLU A 1 368 ? 3.266 23.624 38.328 1.00 41.25 368 GLU A CA 1
ATOM 2978 C C . GLU A 1 368 ? 2.570 24.460 37.249 1.00 41.25 368 GLU A C 1
ATOM 2980 O O . GLU A 1 368 ? 2.739 24.258 36.044 1.00 41.25 368 GLU A O 1
ATOM 2985 N N . GLN A 1 369 ? 1.798 25.439 37.718 1.00 47.03 369 GLN A N 1
ATOM 2986 C CA . GLN A 1 369 ? 1.300 26.558 36.936 1.00 47.03 369 GLN A CA 1
ATOM 2987 C C . GLN A 1 369 ? 2.461 27.288 36.248 1.00 47.03 369 GLN A C 1
ATOM 2989 O O . GLN A 1 369 ? 3.399 27.739 36.907 1.00 47.03 369 GLN A O 1
ATOM 2994 N N . ARG A 1 370 ? 2.360 27.496 34.933 1.00 43.50 370 ARG A N 1
ATOM 2995 C CA . ARG A 1 370 ? 3.123 28.535 34.238 1.00 43.50 370 ARG A CA 1
ATOM 2996 C C . ARG A 1 370 ? 2.219 29.351 33.328 1.00 43.50 370 ARG A C 1
ATOM 2998 O O . ARG A 1 370 ? 1.490 28.819 32.498 1.00 43.50 370 ARG A O 1
ATOM 3005 N N . GLU A 1 371 ? 2.309 30.655 33.551 1.00 46.97 371 GLU A N 1
ATOM 3006 C CA . GLU A 1 371 ? 1.707 31.753 32.807 1.00 46.97 371 GLU A CA 1
ATOM 3007 C C . GLU A 1 371 ? 1.989 31.726 31.292 1.00 46.97 371 GLU A C 1
ATOM 3009 O O . GLU A 1 371 ? 2.984 31.148 30.839 1.00 46.97 371 GLU A O 1
ATOM 3014 N N . PRO A 1 372 ? 1.138 32.407 30.500 1.00 49.31 372 PRO A N 1
ATOM 3015 C CA . PRO A 1 372 ? 1.194 32.382 29.049 1.00 49.31 372 PRO A CA 1
ATOM 3016 C C . PRO A 1 372 ? 2.256 33.348 28.510 1.00 49.31 372 PRO A C 1
ATOM 3018 O O . PRO A 1 372 ? 2.227 34.550 28.773 1.00 49.31 372 PRO A O 1
ATOM 3021 N N . ARG A 1 373 ? 3.160 32.846 27.662 1.00 37.41 373 ARG A N 1
ATOM 3022 C CA . ARG A 1 373 ? 3.932 33.701 26.753 1.00 37.41 373 ARG A CA 1
ATOM 3023 C C . ARG A 1 373 ? 3.179 33.859 25.440 1.00 37.41 373 ARG A C 1
ATOM 3025 O O . ARG A 1 373 ? 3.157 32.960 24.605 1.00 37.41 373 ARG A O 1
ATOM 3032 N N . ALA A 1 374 ? 2.608 35.044 25.265 1.00 39.66 374 ALA A N 1
ATOM 3033 C CA . ALA A 1 374 ? 2.351 35.617 23.958 1.00 39.66 374 ALA A CA 1
ATOM 3034 C C . ALA A 1 374 ? 3.687 35.855 23.233 1.00 39.66 374 ALA A C 1
ATOM 3036 O O . ALA A 1 374 ? 4.603 36.442 23.810 1.00 39.66 374 ALA A O 1
ATOM 3037 N N . ASN A 1 375 ? 3.804 35.377 21.993 1.00 38.50 375 ASN A N 1
ATOM 3038 C CA . ASN A 1 375 ? 4.111 36.198 20.816 1.00 38.50 375 ASN A CA 1
ATOM 3039 C C . ASN A 1 375 ? 4.337 35.318 19.577 1.00 38.50 375 ASN A C 1
ATOM 3041 O O . ASN A 1 375 ? 5.273 34.530 19.532 1.00 38.50 375 ASN A O 1
ATOM 3045 N N . ALA A 1 376 ? 3.449 35.539 18.602 1.00 37.28 376 ALA A N 1
ATOM 3046 C CA . ALA A 1 376 ? 3.655 35.588 17.155 1.00 37.28 376 ALA A CA 1
ATOM 3047 C C . ALA A 1 376 ? 4.496 34.494 16.470 1.00 37.28 376 ALA A C 1
ATOM 3049 O O . ALA A 1 376 ? 5.703 34.420 16.666 1.00 37.28 376 ALA A O 1
ATOM 3050 N N . ILE A 1 377 ? 3.865 33.768 15.536 1.00 37.97 377 ILE A N 1
ATOM 3051 C CA . ILE A 1 377 ? 4.140 33.836 14.084 1.00 37.97 377 ILE A CA 1
ATOM 3052 C C . ILE A 1 377 ? 3.008 33.099 13.327 1.00 37.97 377 ILE A C 1
ATOM 3054 O O . ILE A 1 377 ? 2.804 31.904 13.500 1.00 37.97 377 ILE A O 1
ATOM 3058 N N . ASN A 1 378 ? 2.268 33.892 12.546 1.00 36.62 378 ASN A N 1
ATOM 3059 C CA . ASN A 1 378 ? 1.565 33.677 11.272 1.00 36.62 378 ASN A CA 1
ATOM 3060 C C . ASN A 1 378 ? 0.972 32.310 10.863 1.00 36.62 378 ASN A C 1
ATOM 3062 O O . ASN A 1 378 ? 1.676 31.330 10.645 1.00 36.62 378 ASN A O 1
ATOM 3066 N N . ASP A 1 379 ? -0.333 32.380 10.573 1.00 42.38 379 ASP A N 1
ATOM 3067 C CA . ASP A 1 379 ? -1.003 31.955 9.335 1.00 42.38 379 ASP A CA 1
ATOM 3068 C C . ASP A 1 379 ? -0.686 30.576 8.743 1.00 42.38 379 ASP A C 1
ATOM 3070 O O . ASP A 1 379 ? 0.113 30.446 7.819 1.00 42.38 379 ASP A O 1
ATOM 3074 N N . VAL A 1 380 ? -1.494 29.583 9.123 1.00 39.47 380 VAL A N 1
ATOM 3075 C CA . VAL A 1 380 ? -1.996 28.582 8.171 1.00 39.47 380 VAL A CA 1
ATOM 3076 C C . VAL A 1 380 ? -3.481 28.373 8.453 1.00 39.47 380 VAL A C 1
ATOM 3078 O O . VAL A 1 380 ? -3.872 27.815 9.477 1.00 39.47 380 VAL A O 1
ATOM 3081 N N . GLN A 1 381 ? -4.320 28.873 7.548 1.00 43.66 381 GLN A N 1
ATOM 3082 C CA . GLN A 1 381 ? -5.755 28.618 7.548 1.00 43.66 381 GLN A CA 1
ATOM 3083 C C . GLN A 1 381 ? -6.019 27.122 7.343 1.00 43.66 381 GLN A C 1
ATOM 3085 O O . GLN A 1 381 ? -5.522 26.512 6.398 1.00 43.66 381 GLN A O 1
ATOM 3090 N N . MET A 1 382 ? -6.850 26.552 8.215 1.00 37.31 382 MET A N 1
ATOM 3091 C CA . MET A 1 382 ? -7.516 25.280 7.967 1.00 37.31 382 MET A CA 1
ATOM 3092 C C . MET A 1 382 ? -8.581 25.473 6.887 1.00 37.31 382 MET A C 1
ATOM 3094 O O . MET A 1 382 ? -9.572 26.163 7.118 1.00 37.31 382 MET A O 1
ATOM 3098 N N . ILE A 1 383 ? -8.409 24.822 5.738 1.00 44.72 383 ILE A N 1
ATOM 3099 C CA . ILE A 1 383 ? -9.519 24.541 4.825 1.00 44.72 383 ILE A CA 1
ATOM 3100 C C . ILE A 1 383 ? -9.953 23.102 5.088 1.00 44.72 383 ILE A C 1
ATOM 3102 O O . ILE A 1 383 ? -9.276 22.141 4.729 1.00 44.72 383 ILE A O 1
ATOM 3106 N N . PHE A 1 384 ? -11.085 22.984 5.774 1.00 39.34 384 PHE A N 1
ATOM 3107 C CA . PHE A 1 384 ? -11.870 21.764 5.862 1.00 39.34 384 PHE A CA 1
ATOM 3108 C C . PHE A 1 384 ? -12.535 21.485 4.508 1.00 39.34 384 PHE A C 1
ATOM 3110 O O . PHE A 1 384 ? -13.192 22.361 3.957 1.00 39.34 384 PHE A O 1
ATOM 3117 N N . GLY A 1 385 ? -12.407 20.239 4.047 1.00 42.41 385 GLY A N 1
ATOM 3118 C CA . GLY A 1 385 ? -13.419 19.517 3.274 1.00 42.41 385 GLY A CA 1
ATOM 3119 C C . GLY A 1 385 ? -13.733 20.021 1.869 1.00 42.41 385 GLY A C 1
ATOM 3120 O O . GLY A 1 385 ? -14.582 20.886 1.703 1.00 42.41 385 GLY A O 1
ATOM 3121 N N . GLN A 1 386 ? -13.183 19.350 0.854 1.00 41.81 386 GLN A N 1
ATOM 3122 C CA . GLN A 1 386 ? -13.908 19.133 -0.397 1.00 41.81 386 GLN A CA 1
ATOM 3123 C C . GLN A 1 386 ? -13.502 17.798 -1.032 1.00 41.81 386 GLN A C 1
ATOM 3125 O O . GLN A 1 386 ? -12.340 17.534 -1.333 1.00 41.81 386 GLN A O 1
ATOM 3130 N N . ASP A 1 387 ? -14.521 16.959 -1.152 1.00 42.94 387 ASP A N 1
ATOM 3131 C CA . ASP A 1 387 ? -14.588 15.642 -1.767 1.00 42.94 387 ASP A CA 1
ATOM 3132 C C . ASP A 1 387 ? -14.602 15.797 -3.305 1.00 42.94 387 ASP A C 1
ATOM 3134 O O . ASP A 1 387 ? -15.507 16.451 -3.834 1.00 42.94 387 ASP A O 1
ATOM 3138 N N . PRO A 1 388 ? -13.615 15.285 -4.065 1.00 48.72 388 PRO A N 1
ATOM 3139 C CA . PRO A 1 388 ? -13.581 15.443 -5.515 1.00 48.72 388 PRO A CA 1
ATOM 3140 C C . PRO A 1 388 ? -14.384 14.312 -6.170 1.00 48.72 388 PRO A C 1
ATOM 3142 O O . PRO A 1 388 ? -13.816 13.362 -6.709 1.00 48.72 388 PRO A O 1
ATOM 3145 N N . GLY A 1 389 ? -15.714 14.383 -6.092 1.00 46.91 389 GLY A N 1
ATOM 3146 C CA . GLY A 1 389 ? -16.546 13.233 -6.449 1.00 46.91 389 GLY A CA 1
ATOM 3147 C C . GLY A 1 389 ? -18.005 13.493 -6.806 1.00 46.91 389 GLY A C 1
ATOM 3148 O O . GLY A 1 389 ? -18.820 12.609 -6.574 1.00 46.91 389 GLY A O 1
ATOM 3149 N N . ALA A 1 390 ? -18.373 14.642 -7.384 1.00 45.84 390 ALA A N 1
ATOM 3150 C CA . ALA A 1 390 ? -19.705 14.806 -7.981 1.00 45.84 390 ALA A CA 1
ATOM 3151 C C . ALA A 1 390 ? -19.702 15.808 -9.154 1.00 45.84 390 ALA A C 1
ATOM 3153 O O . ALA A 1 390 ? -19.224 16.930 -8.985 1.00 45.84 390 ALA A O 1
ATOM 3154 N N . PRO A 1 391 ? -20.234 15.449 -10.339 1.00 54.78 391 PRO A N 1
ATOM 3155 C CA . PRO A 1 391 ? -20.489 16.403 -11.409 1.00 54.78 391 PRO A CA 1
ATOM 3156 C C . PRO A 1 391 ? -21.869 17.048 -11.212 1.00 54.78 391 PRO A C 1
ATOM 3158 O O . PRO A 1 391 ? -22.899 16.394 -11.384 1.00 54.78 391 PRO A O 1
ATOM 3161 N N . GLU A 1 392 ? -21.897 18.337 -10.876 1.00 48.62 392 GLU A N 1
ATOM 3162 C CA . GLU A 1 392 ? -23.123 19.136 -10.939 1.00 48.62 392 GLU A CA 1
ATOM 3163 C C . GLU A 1 392 ? -23.416 19.543 -12.388 1.00 48.62 392 GLU A C 1
ATOM 3165 O O . GLU A 1 392 ? -22.659 20.263 -13.040 1.00 48.62 392 GLU A O 1
ATOM 3170 N N . MET A 1 393 ? -24.548 19.049 -12.891 1.00 47.28 393 MET A N 1
ATOM 3171 C CA . MET A 1 393 ? -25.262 19.633 -14.019 1.00 47.28 393 MET A CA 1
ATOM 3172 C C . MET A 1 393 ? -26.030 20.875 -13.557 1.00 47.28 393 MET A C 1
ATOM 3174 O O . MET A 1 393 ? -26.721 20.828 -12.543 1.00 47.28 393 MET A O 1
ATOM 3178 N N . GLY A 1 394 ? -26.005 21.928 -14.370 1.00 40.03 394 GLY A N 1
ATOM 3179 C CA . GLY A 1 394 ? -26.891 23.091 -14.254 1.00 40.03 394 GLY A CA 1
ATOM 3180 C C . GLY A 1 394 ? -26.270 24.292 -14.960 1.00 40.03 394 GLY A C 1
ATOM 3181 O O . GLY A 1 394 ? -25.387 24.937 -14.417 1.00 40.03 394 GLY A O 1
ATOM 3182 N N . ASN A 1 395 ? -26.501 24.462 -16.264 1.00 43.44 395 ASN A N 1
ATOM 3183 C CA . ASN A 1 395 ? -27.536 25.360 -16.797 1.00 43.44 395 ASN A CA 1
ATOM 3184 C C . ASN A 1 395 ? -27.596 26.712 -16.070 1.00 43.44 395 ASN A C 1
ATOM 3186 O O . ASN A 1 395 ? -28.198 26.816 -15.011 1.00 43.44 395 ASN A O 1
ATOM 3190 N N . ASP A 1 396 ? -27.009 27.751 -16.661 1.00 43.75 396 ASP A N 1
ATOM 3191 C CA . ASP A 1 396 ? -27.774 28.782 -17.372 1.00 43.75 396 ASP A CA 1
ATOM 3192 C C . ASP A 1 396 ? -26.872 29.955 -17.774 1.00 43.75 396 ASP A C 1
ATOM 3194 O O . ASP A 1 396 ? -26.058 30.434 -16.991 1.00 43.75 396 ASP A O 1
ATOM 3198 N N . CYS A 1 397 ? -27.086 30.427 -19.006 1.00 48.12 397 CYS A N 1
ATOM 3199 C CA . CYS A 1 397 ? -27.153 31.835 -19.429 1.00 48.12 397 CYS A CA 1
ATOM 3200 C C . CYS A 1 397 ? -26.518 32.068 -20.808 1.00 48.12 397 CYS A C 1
ATOM 3202 O O . CYS A 1 397 ? -25.333 32.344 -20.960 1.00 48.12 397 CYS A O 1
ATOM 3204 N N . PHE A 1 398 ? -27.383 31.969 -21.819 1.00 40.44 398 PHE A N 1
ATOM 3205 C CA . PHE A 1 398 ? -27.618 32.992 -22.839 1.00 40.44 398 PHE A CA 1
ATOM 3206 C C . PHE A 1 398 ? -26.469 33.957 -23.185 1.00 40.44 398 PHE A C 1
ATOM 3208 O O . PHE A 1 398 ? -26.292 34.979 -22.532 1.00 40.44 398 PHE A O 1
ATOM 3215 N N . HIS A 1 399 ? -25.898 33.771 -24.377 1.00 49.44 399 HIS A N 1
ATOM 3216 C CA . HIS A 1 399 ? -25.711 34.891 -25.299 1.00 49.44 399 HIS A CA 1
ATOM 3217 C C . HIS A 1 399 ? -26.160 34.502 -26.711 1.00 49.44 399 HIS A C 1
ATOM 3219 O O . HIS A 1 399 ? -25.518 33.732 -27.418 1.00 49.44 399 HIS A O 1
ATOM 3225 N N . ASN A 1 400 ? -27.300 35.077 -27.099 1.00 45.88 400 ASN A N 1
ATOM 3226 C CA . ASN A 1 400 ? -27.694 35.286 -28.485 1.00 45.88 400 ASN A CA 1
ATOM 3227 C C . ASN A 1 400 ? -26.657 36.180 -29.175 1.00 45.88 400 ASN A C 1
ATOM 3229 O O . ASN A 1 400 ? -26.487 37.312 -28.735 1.00 45.88 400 ASN A O 1
ATOM 3233 N N . TYR A 1 401 ? -26.073 35.732 -30.286 1.00 45.72 401 TYR A N 1
ATOM 3234 C CA . TYR A 1 401 ? -25.801 36.584 -31.448 1.00 45.72 401 TYR A CA 1
ATOM 3235 C C . TYR A 1 401 ? -25.907 35.740 -32.729 1.00 45.72 401 TYR A C 1
ATOM 3237 O O . TYR A 1 401 ? -25.396 34.627 -32.814 1.00 45.72 401 TYR A O 1
ATOM 3245 N N . GLN A 1 402 ? -26.672 36.275 -33.679 1.00 50.06 402 GLN A N 1
ATOM 3246 C CA . GLN A 1 402 ? -27.102 35.680 -34.947 1.00 50.06 402 GLN A CA 1
ATOM 3247 C C . GLN A 1 402 ? -25.963 35.408 -35.952 1.00 50.06 402 GLN A C 1
ATOM 3249 O O . GLN A 1 402 ? -24.897 36.016 -35.852 1.00 50.06 402 GLN A O 1
ATOM 3254 N N . PRO A 1 403 ? -26.214 34.560 -36.973 1.00 55.84 403 PRO A N 1
ATOM 3255 C CA . PRO A 1 403 ? -25.268 34.272 -38.042 1.00 55.84 403 PRO A CA 1
ATOM 3256 C C . PRO A 1 403 ? -25.357 35.320 -39.161 1.00 55.84 403 PRO A C 1
ATOM 3258 O O . PRO A 1 403 ? -26.448 35.696 -39.589 1.00 55.84 403 PRO A O 1
ATOM 3261 N N . VAL A 1 404 ? -24.205 35.747 -39.680 1.00 51.41 404 VAL A N 1
ATOM 3262 C CA . VAL A 1 404 ? -24.119 36.453 -40.963 1.00 51.41 404 VAL A CA 1
ATOM 3263 C C . VAL A 1 404 ? -23.498 35.507 -41.982 1.00 51.41 404 VAL A C 1
ATOM 3265 O O . VAL A 1 404 ? -22.301 35.232 -41.951 1.00 51.41 404 VAL A O 1
ATOM 3268 N N . ASP A 1 405 ? -24.342 35.025 -42.890 1.00 55.16 405 ASP A N 1
ATOM 3269 C CA . ASP A 1 405 ? -23.938 34.529 -44.200 1.00 55.16 405 ASP A CA 1
ATOM 3270 C C . ASP A 1 405 ? -23.401 35.688 -45.052 1.00 55.16 405 ASP A C 1
ATOM 3272 O O . ASP A 1 405 ? -24.083 36.701 -45.221 1.00 55.16 405 ASP A O 1
ATOM 3276 N N . GLN A 1 406 ? -22.223 35.504 -45.650 1.00 48.44 406 GLN A N 1
ATOM 3277 C CA . GLN A 1 406 ? -21.778 36.134 -46.906 1.00 48.44 406 GLN A CA 1
ATOM 3278 C C . GLN A 1 406 ? -20.484 35.428 -47.348 1.00 48.44 406 GLN A C 1
ATOM 3280 O O . GLN A 1 406 ? -19.462 35.496 -46.679 1.00 48.44 406 GLN A O 1
ATOM 3285 N N . ARG A 1 407 ? -20.544 34.506 -48.318 1.00 44.72 407 ARG A N 1
ATOM 3286 C CA . ARG A 1 407 ? -20.271 34.738 -49.755 1.00 44.72 407 ARG A CA 1
ATOM 3287 C C . ARG A 1 407 ? -19.123 35.713 -50.049 1.00 44.72 407 ARG A C 1
ATOM 3289 O O . ARG A 1 407 ? -19.250 36.905 -49.813 1.00 44.72 407 ARG A O 1
ATOM 3296 N N . GLY A 1 408 ? -18.113 35.195 -50.748 1.00 42.41 408 GLY A N 1
ATOM 3297 C CA . GLY A 1 408 ? -17.179 35.950 -51.593 1.00 42.41 408 GLY A CA 1
ATOM 3298 C C . GLY A 1 408 ? -15.858 35.185 -51.735 1.00 42.41 408 GLY A C 1
ATOM 3299 O O . GLY A 1 408 ? -15.112 35.112 -50.773 1.00 42.41 408 GLY A O 1
ATOM 3300 N N . THR A 1 409 ? -15.618 34.341 -52.747 1.00 46.34 409 THR A N 1
ATOM 3301 C CA . THR A 1 409 ? -15.208 34.634 -54.142 1.00 46.34 409 THR A CA 1
ATOM 3302 C C . THR A 1 409 ? -14.039 35.614 -54.306 1.00 46.34 409 THR A C 1
ATOM 3304 O O . THR A 1 409 ? -14.203 36.791 -54.013 1.00 46.34 409 THR A O 1
ATOM 3307 N N . GLY A 1 410 ? -12.965 35.130 -54.951 1.00 42.50 410 GLY A N 1
ATOM 3308 C CA . GLY A 1 410 ? -11.978 35.904 -55.735 1.00 42.50 410 GLY A CA 1
ATOM 3309 C C . GLY A 1 410 ? -10.732 36.335 -54.945 1.00 42.50 410 GLY A C 1
ATOM 3310 O O . GLY A 1 410 ? -10.891 36.953 -53.908 1.00 42.50 410 GLY A O 1
ATOM 3311 N N . SER A 1 411 ? -9.495 35.922 -55.256 1.00 49.22 411 SER A N 1
ATOM 3312 C CA . SER A 1 411 ? -8.673 36.067 -56.484 1.00 49.22 411 SER A CA 1
ATOM 3313 C C . SER A 1 411 ? -7.833 37.357 -56.498 1.00 49.22 411 SER A C 1
ATOM 3315 O O . SER A 1 411 ? -8.407 38.430 -56.354 1.00 49.22 411 SER A O 1
ATOM 3317 N N . TYR A 1 412 ? -6.534 37.193 -56.814 1.00 45.53 412 TYR A N 1
ATOM 3318 C CA . TYR A 1 412 ? -5.446 38.183 -57.015 1.00 45.53 412 TYR A CA 1
ATOM 3319 C C . TYR A 1 412 ? -4.949 38.864 -55.719 1.00 45.53 412 TYR A C 1
ATOM 3321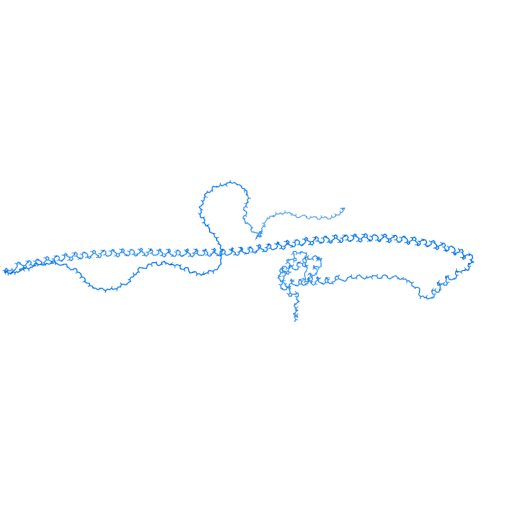 O O . TYR A 1 412 ? -5.762 39.358 -54.949 1.00 45.53 412 TYR A O 1
ATOM 3329 N N . ASP A 1 413 ? -3.665 38.882 -55.344 1.00 53.72 413 ASP A N 1
ATOM 3330 C CA . ASP A 1 413 ? -2.371 38.671 -56.028 1.00 53.72 413 ASP A CA 1
ATOM 3331 C C . ASP A 1 413 ? -1.445 37.688 -55.283 1.00 53.72 413 ASP A C 1
ATOM 3333 O O . ASP A 1 413 ? -1.585 37.556 -54.041 1.00 53.72 413 ASP A O 1
#

Mean predicted aligned error: 21.74 Å

Radius of gyration: 71.07 Å; Cα contacts (8 Å, |Δi|>4): 49; chains: 1; bounding box: 144×70×229 Å

Sequence (413 aa):
MDRKRKPTRTRQKLEEYNKEELVTRISSLIDDEYPARTRKKALSRQLGCELPADRSELQTHLQSATKEKLIEYTISLQTSLELRMSKQKRKRRSPRCVRHSEVQPSTPSEWYQARERRSTAQNFGSTEEALSRAKREHTERGGKITKVRRHLMETEQTVTSQTSELATLRRRLHERDQAAEQELHNYRQQLSVTNQNLVQAQRAAESTMEELLCTKATKEQMEKEFTEVYRQMREQATTYSSTEEELAEARRTMIEQKGEVSSLQKQLRESEAHARELLSTSRAESKQVKLALDTVTQQLQCNTPRQADFEAEHSDSGQDKLQKREADGAKRQMVEVPTVAATEVASTQLGEELGECLDGRHIWNQPEQREPRANAINDVQMIFGQDPGAPEMGNDCFHNYQPVDQRGTGSYD